Protein AF-A0A8B7JI95-F1 (afdb_monomer_lite)

Structure (mmCIF, N/CA/C/O backbone):
data_AF-A0A8B7JI95-F1
#
_entry.id   AF-A0A8B7JI95-F1
#
loop_
_atom_site.group_PDB
_atom_site.id
_atom_site.type_symbol
_atom_site.label_atom_id
_atom_site.label_alt_id
_atom_site.label_comp_id
_atom_site.label_asym_id
_atom_site.label_entity_id
_atom_site.label_seq_id
_atom_site.pdbx_PDB_ins_code
_atom_site.Cartn_x
_atom_site.Cartn_y
_atom_site.Cartn_z
_atom_site.occupancy
_atom_site.B_iso_or_equiv
_atom_site.auth_seq_id
_atom_site.auth_comp_id
_atom_site.auth_asym_id
_atom_site.auth_atom_id
_atom_site.pdbx_PDB_model_num
ATOM 1 N N . PRO A 1 1 ? -21.125 -19.175 -20.629 1.00 27.48 1 PRO A N 1
ATOM 2 C CA . PRO A 1 1 ? -20.797 -18.034 -19.739 1.00 27.48 1 PRO A CA 1
ATOM 3 C C . PRO A 1 1 ? -19.543 -18.332 -18.898 1.00 27.48 1 PRO A C 1
ATOM 5 O O . PRO A 1 1 ? -19.523 -19.364 -18.231 1.00 27.48 1 PRO A O 1
ATOM 8 N N . PRO A 1 2 ? -18.485 -17.503 -18.941 1.00 28.83 2 PRO A N 1
ATOM 9 C CA . PRO A 1 2 ? -17.345 -17.714 -18.057 1.00 28.83 2 PRO A CA 1
ATOM 10 C C . PRO A 1 2 ? -17.808 -17.487 -16.612 1.00 28.83 2 PRO A C 1
ATOM 12 O O . PRO A 1 2 ? -18.409 -16.456 -16.310 1.00 28.83 2 PRO A O 1
ATOM 15 N N . GLN A 1 3 ? -17.592 -18.484 -15.750 1.00 25.16 3 GLN A N 1
ATOM 16 C CA . GLN A 1 3 ? -17.879 -18.398 -14.319 1.00 25.16 3 GLN A CA 1
ATOM 17 C C . GLN A 1 3 ? -17.150 -17.180 -13.737 1.00 25.16 3 GLN A C 1
ATOM 19 O O . GLN A 1 3 ? -15.956 -16.987 -13.985 1.00 25.16 3 GLN A O 1
ATOM 24 N N . ALA A 1 4 ? -17.885 -16.338 -13.007 1.00 29.48 4 ALA A N 1
ATOM 25 C CA . ALA A 1 4 ? -17.279 -15.289 -12.199 1.00 29.48 4 ALA A CA 1
ATOM 26 C C . ALA A 1 4 ? -16.277 -15.942 -11.225 1.00 29.48 4 ALA A C 1
ATOM 28 O O . ALA A 1 4 ? -16.570 -17.034 -10.730 1.00 29.48 4 ALA A O 1
ATOM 29 N N . PRO A 1 5 ? -15.104 -15.331 -10.976 1.00 31.22 5 PRO A N 1
ATOM 30 C CA . PRO A 1 5 ? -14.177 -15.844 -9.971 1.00 31.22 5 PRO A CA 1
ATOM 31 C C . PRO A 1 5 ? -14.902 -15.976 -8.627 1.00 31.22 5 PRO A C 1
ATOM 33 O O . PRO A 1 5 ? -15.806 -15.186 -8.333 1.00 31.22 5 PRO A O 1
ATOM 36 N N . ALA A 1 6 ? -14.540 -16.991 -7.839 1.00 31.16 6 ALA A N 1
ATOM 37 C CA . ALA A 1 6 ? -15.137 -17.201 -6.528 1.00 31.16 6 ALA A CA 1
ATOM 38 C C . ALA A 1 6 ? -14.983 -15.926 -5.682 1.00 31.16 6 ALA A C 1
ATOM 40 O O . ALA A 1 6 ? -14.002 -15.193 -5.825 1.00 31.16 6 ALA A O 1
ATOM 41 N N . LEU A 1 7 ? -15.944 -15.650 -4.795 1.00 32.03 7 LEU A N 1
ATOM 42 C CA . LEU A 1 7 ? -15.899 -14.474 -3.916 1.00 32.03 7 LEU A CA 1
ATOM 43 C C . LEU A 1 7 ? -14.551 -14.387 -3.170 1.00 32.03 7 LEU A C 1
ATOM 45 O O . LEU A 1 7 ? -13.995 -13.302 -3.033 1.00 32.03 7 LEU A O 1
ATOM 49 N N . GLU A 1 8 ? -13.980 -15.534 -2.798 1.00 31.62 8 GLU A N 1
ATOM 50 C CA . GLU A 1 8 ? -12.654 -15.684 -2.182 1.00 31.62 8 GLU A CA 1
ATOM 51 C C . GLU A 1 8 ? -11.496 -15.223 -3.089 1.00 31.62 8 GLU A C 1
ATOM 53 O O . GLU A 1 8 ? -10.577 -14.559 -2.613 1.00 31.62 8 GLU A O 1
ATOM 58 N N . ASP A 1 9 ? -11.559 -15.462 -4.402 1.00 31.97 9 ASP A N 1
ATOM 59 C CA . ASP A 1 9 ? -10.551 -14.996 -5.368 1.00 31.97 9 ASP A CA 1
ATOM 60 C C . ASP A 1 9 ? -10.648 -13.480 -5.599 1.00 31.97 9 ASP A C 1
ATOM 62 O O . ASP A 1 9 ? -9.635 -12.786 -5.746 1.00 31.97 9 ASP A O 1
ATOM 66 N N . SER A 1 10 ? -11.873 -12.941 -5.599 1.00 33.06 10 SER A N 1
ATOM 67 C CA . SER A 1 10 ? -12.111 -11.495 -5.706 1.00 33.06 10 SER A CA 1
ATOM 68 C C . SER A 1 10 ? -11.745 -10.737 -4.428 1.00 33.06 10 SER A C 1
ATOM 70 O O . SER A 1 10 ? -11.238 -9.619 -4.505 1.00 33.06 10 SER A O 1
ATOM 72 N N . LEU A 1 11 ? -11.933 -11.362 -3.260 1.00 35.16 11 LEU A N 1
ATOM 73 C CA . LEU A 1 11 ? -11.458 -10.851 -1.981 1.00 35.16 11 LEU A CA 1
ATOM 74 C C . LEU A 1 11 ? -9.928 -10.851 -1.981 1.00 35.16 11 LEU A C 1
ATOM 76 O O . LEU A 1 11 ? -9.352 -9.783 -1.859 1.00 35.16 11 LEU A O 1
ATOM 80 N N . ASN A 1 12 ? -9.261 -11.975 -2.258 1.00 39.97 12 ASN A N 1
ATOM 81 C CA . ASN A 1 12 ? -7.795 -12.076 -2.236 1.00 39.97 12 ASN A CA 1
ATOM 82 C C . ASN A 1 12 ? -7.067 -11.089 -3.162 1.00 39.97 12 ASN A C 1
ATOM 84 O O . ASN A 1 12 ? -5.984 -10.640 -2.810 1.00 39.97 12 ASN A O 1
ATOM 88 N N . THR A 1 13 ? -7.641 -10.731 -4.315 1.00 39.25 13 THR A N 1
ATOM 89 C CA . THR A 1 13 ? -7.023 -9.799 -5.280 1.00 39.25 13 THR A CA 1
ATOM 90 C C . THR A 1 13 ? -7.308 -8.324 -4.989 1.00 39.25 13 THR A C 1
ATOM 92 O O . THR A 1 13 ? -6.459 -7.480 -5.256 1.00 39.25 13 THR A O 1
ATOM 95 N N . LEU A 1 14 ? -8.458 -7.982 -4.399 1.00 40.09 14 LEU A N 1
ATOM 96 C CA . LEU A 1 14 ? -8.776 -6.601 -4.003 1.00 40.09 14 LEU A CA 1
ATOM 97 C C . LEU A 1 14 ? -8.229 -6.252 -2.613 1.00 40.09 14 LEU A C 1
ATOM 99 O O . LEU A 1 14 ? -7.795 -5.124 -2.391 1.00 40.09 14 LEU A O 1
ATOM 103 N N . PHE A 1 15 ? -8.206 -7.220 -1.690 1.00 47.69 15 PHE A N 1
ATOM 104 C CA . PHE A 1 15 ? -7.611 -7.064 -0.359 1.00 47.69 15 PHE A CA 1
ATOM 105 C C . PHE A 1 15 ? -6.096 -6.979 -0.425 1.00 47.69 15 PHE A C 1
ATOM 107 O O . PHE A 1 15 ? -5.479 -6.463 0.488 1.00 47.69 15 PHE A O 1
ATOM 114 N N . ALA A 1 16 ? -5.489 -7.493 -1.484 1.00 49.03 16 ALA A N 1
ATOM 115 C CA . ALA A 1 16 ? -4.055 -7.617 -1.604 1.00 49.03 16 ALA A CA 1
ATOM 116 C C . ALA A 1 16 ? -3.330 -6.245 -1.664 1.00 49.03 16 ALA A C 1
ATOM 118 O O . ALA A 1 16 ? -2.510 -5.941 -0.792 1.00 49.03 16 ALA A O 1
ATOM 119 N N . PRO A 1 17 ? -3.697 -5.354 -2.602 1.00 46.53 17 PRO A N 1
ATOM 120 C CA . PRO A 1 17 ? -3.213 -3.978 -2.630 1.00 46.53 17 PRO A CA 1
ATOM 121 C C . PRO A 1 17 ? -3.668 -3.194 -1.408 1.00 46.53 17 PRO A C 1
ATOM 123 O O . PRO A 1 17 ? -2.984 -2.268 -0.999 1.00 46.53 17 PRO A O 1
ATOM 126 N N . LEU A 1 18 ? -4.809 -3.545 -0.809 1.00 50.22 18 LEU A N 1
ATOM 127 C CA . LEU A 1 18 ? -5.289 -2.907 0.411 1.00 50.22 18 LEU A CA 1
ATOM 128 C C . LEU A 1 18 ? -4.506 -3.349 1.640 1.00 50.22 18 LEU A C 1
ATOM 130 O O . LEU A 1 18 ? -4.260 -2.502 2.468 1.00 50.22 18 LEU A O 1
ATOM 134 N N . ILE A 1 19 ? -4.064 -4.601 1.767 1.00 53.53 19 ILE A N 1
ATOM 135 C CA . ILE A 1 19 ? -3.166 -5.051 2.837 1.00 53.53 19 ILE A CA 1
ATOM 136 C C . ILE A 1 19 ? -1.841 -4.351 2.666 1.00 53.53 19 ILE A C 1
ATOM 138 O O . ILE A 1 19 ? -1.383 -3.796 3.641 1.00 53.53 19 ILE A O 1
ATOM 142 N N . ILE A 1 20 ? -1.281 -4.300 1.456 1.00 52.59 20 ILE A N 1
ATOM 143 C CA . ILE A 1 20 ? -0.026 -3.584 1.198 1.00 52.59 20 ILE A CA 1
ATOM 144 C C . ILE A 1 20 ? -0.183 -2.083 1.462 1.00 52.59 20 ILE A C 1
ATOM 146 O O . ILE A 1 20 ? 0.649 -1.494 2.141 1.00 52.59 20 ILE A O 1
ATOM 150 N N . SER A 1 21 ? -1.263 -1.460 0.977 1.00 45.06 21 SER A N 1
ATOM 151 C CA . SER A 1 21 ? -1.583 -0.055 1.264 1.00 45.06 21 SER A CA 1
ATOM 152 C C . SER A 1 21 ? -1.772 0.141 2.755 1.00 45.06 21 SER A C 1
ATOM 154 O O . SER A 1 21 ? -1.213 1.064 3.312 1.00 45.06 21 SER A O 1
ATOM 156 N N . CYS A 1 22 ? -2.523 -0.724 3.430 1.00 47.28 22 CYS A N 1
ATOM 157 C CA . CYS A 1 22 ? -2.750 -0.663 4.861 1.00 47.28 22 CYS A CA 1
ATOM 158 C C . CYS A 1 22 ? -1.445 -0.878 5.613 1.00 47.28 22 CYS A C 1
ATOM 160 O O . CYS A 1 22 ? -1.167 -0.079 6.475 1.00 47.28 22 CYS A O 1
ATOM 162 N N . THR A 1 23 ? -0.591 -1.845 5.300 1.00 46.06 23 THR A N 1
ATOM 163 C CA . THR A 1 23 ? 0.694 -2.038 5.985 1.00 46.06 23 THR A CA 1
ATOM 164 C C . THR A 1 23 ? 1.648 -0.876 5.717 1.00 46.06 23 THR A C 1
ATOM 166 O O . THR A 1 23 ? 2.234 -0.364 6.661 1.00 46.06 23 THR A O 1
ATOM 169 N N . ALA A 1 24 ? 1.738 -0.383 4.478 1.00 41.56 24 ALA A N 1
ATOM 170 C CA . ALA A 1 24 ? 2.592 0.753 4.117 1.00 41.56 24 ALA A CA 1
ATOM 171 C C . ALA A 1 24 ? 2.069 2.100 4.662 1.00 41.56 24 ALA A C 1
ATOM 173 O O . ALA A 1 24 ? 2.845 3.002 4.976 1.00 41.56 24 ALA A O 1
ATOM 174 N N . LEU A 1 25 ? 0.748 2.264 4.797 1.00 39.00 25 LEU A N 1
ATOM 175 C CA . LEU A 1 25 ? 0.110 3.516 5.216 1.00 39.00 25 LEU A CA 1
ATOM 176 C C . LEU A 1 25 ? -0.283 3.546 6.706 1.00 39.00 25 LEU A C 1
ATOM 178 O O . LEU A 1 25 ? -0.215 4.619 7.305 1.00 39.00 25 LEU A O 1
ATOM 182 N N . LEU A 1 26 ? -0.640 2.413 7.329 1.00 40.28 26 LEU A N 1
ATOM 183 C CA . LEU A 1 26 ? -0.930 2.289 8.774 1.00 40.28 26 LEU A CA 1
ATOM 184 C C . LEU A 1 26 ? 0.271 2.684 9.613 1.00 40.28 26 LEU A C 1
ATOM 186 O O . LEU A 1 26 ? 0.123 3.209 10.715 1.00 40.28 26 LEU A O 1
ATOM 190 N N . GLU A 1 27 ? 1.476 2.503 9.086 1.00 45.28 27 GLU A N 1
ATOM 191 C CA . GLU A 1 27 ? 2.652 2.875 9.836 1.00 45.28 27 GLU A CA 1
ATOM 192 C C . GLU A 1 27 ? 2.850 4.391 9.955 1.00 45.28 27 GLU A C 1
ATOM 194 O O . GLU A 1 27 ? 3.568 4.805 10.876 1.00 45.28 27 GLU A O 1
ATOM 199 N N . LYS A 1 28 ? 2.138 5.253 9.189 1.00 36.34 28 LYS A N 1
ATOM 200 C CA . LYS A 1 28 ? 2.104 6.717 9.440 1.00 36.34 28 LYS A CA 1
ATOM 201 C C . LYS A 1 28 ? 1.761 7.080 10.900 1.00 36.34 28 LYS A C 1
ATOM 203 O O . LYS A 1 28 ? 2.054 8.197 11.310 1.00 36.34 28 LYS A O 1
ATOM 208 N N . LEU A 1 29 ? 1.303 6.113 11.697 1.00 33.81 29 LEU A N 1
ATOM 209 C CA . LEU A 1 29 ? 0.751 6.265 13.035 1.00 33.81 29 LEU A CA 1
ATOM 210 C C . LEU A 1 29 ? 1.436 5.436 14.128 1.00 33.81 29 LEU A C 1
ATOM 212 O O . LEU A 1 29 ? 0.874 5.289 15.195 1.00 33.81 29 LEU A O 1
ATOM 216 N N . SER A 1 30 ? 2.631 4.896 13.892 1.00 31.67 30 SER A N 1
ATOM 217 C CA . SER A 1 30 ? 3.460 4.229 14.919 1.00 31.67 30 SER A CA 1
ATOM 218 C C . SER A 1 30 ? 2.911 3.027 15.696 1.00 31.67 30 SER A C 1
ATOM 220 O O . SER A 1 30 ? 3.751 2.431 16.355 1.00 31.67 30 SER A O 1
ATOM 222 N N . ASP A 1 31 ? 1.656 2.581 15.590 1.00 31.83 31 ASP A N 1
ATOM 223 C CA . ASP A 1 31 ? 1.244 1.352 16.291 1.00 31.83 31 ASP A CA 1
ATOM 224 C C . ASP A 1 31 ? 0.341 0.380 15.514 1.00 31.83 31 ASP A C 1
ATOM 226 O O . ASP A 1 31 ? -0.127 0.592 14.394 1.00 31.83 31 ASP A O 1
ATOM 230 N N . THR A 1 32 ? 0.227 -0.772 16.164 1.00 34.25 32 THR A N 1
ATOM 231 C CA . THR A 1 32 ? -0.179 -2.105 15.752 1.00 34.25 32 THR A CA 1
ATOM 232 C C . THR A 1 32 ? -1.692 -2.273 15.597 1.00 34.25 32 THR A C 1
ATOM 234 O O . THR A 1 32 ? -2.447 -2.092 16.541 1.00 34.25 32 THR A O 1
ATOM 237 N N . TYR A 1 33 ? -2.094 -2.778 14.426 1.00 38.38 33 TYR A N 1
ATOM 238 C CA . TYR A 1 33 ? -3.389 -3.403 14.107 1.00 38.38 33 TYR A CA 1
ATOM 239 C C . TYR A 1 33 ? -4.631 -2.500 14.106 1.00 38.38 33 TYR A C 1
ATOM 241 O O . TYR A 1 33 ? -5.243 -2.252 15.139 1.00 38.38 33 TYR A O 1
ATOM 249 N N . THR A 1 34 ? -5.112 -2.168 12.905 1.00 36.59 34 THR A N 1
ATOM 250 C CA . THR A 1 34 ? -6.516 -1.786 12.688 1.00 36.59 34 THR A CA 1
ATOM 251 C C . THR A 1 34 ? -7.362 -3.015 12.375 1.00 36.59 34 THR A C 1
ATOM 253 O O . THR A 1 34 ? -6.907 -3.978 11.755 1.00 36.59 34 THR A O 1
ATOM 256 N N . CYS A 1 35 ? -8.601 -2.997 12.860 1.00 38.06 35 CYS A N 1
ATOM 257 C CA . CYS A 1 35 ? -9.549 -4.088 12.697 1.00 38.06 35 CYS A CA 1
ATOM 258 C C . CYS A 1 35 ? -10.446 -3.842 11.479 1.00 38.06 35 CYS A C 1
ATOM 260 O O . CYS A 1 35 ? -11.071 -2.783 11.415 1.00 38.06 35 CYS A O 1
ATOM 262 N N . PHE A 1 36 ? -10.569 -4.822 10.575 1.00 44.66 36 PHE A N 1
ATOM 263 C CA . PHE A 1 36 ? -11.496 -4.749 9.440 1.00 44.66 36 PHE A CA 1
ATOM 264 C C . PHE A 1 36 ? -12.512 -5.889 9.464 1.00 44.66 36 PHE A C 1
ATOM 266 O O . PHE A 1 36 ? -12.171 -7.058 9.674 1.00 44.66 36 PHE A O 1
ATOM 273 N N . THR A 1 37 ? -13.762 -5.549 9.176 1.00 37.91 37 THR A N 1
ATOM 274 C CA . THR A 1 37 ? -14.834 -6.493 8.857 1.00 37.91 37 THR A CA 1
ATOM 275 C C . THR A 1 37 ? -15.210 -6.324 7.385 1.00 37.91 37 THR A C 1
ATOM 277 O O . THR A 1 37 ? -15.506 -5.218 6.931 1.00 37.91 37 THR A O 1
ATOM 280 N N . ALA A 1 38 ? -15.165 -7.416 6.617 1.00 37.62 38 ALA A N 1
ATOM 281 C CA . ALA A 1 38 ? -15.698 -7.452 5.256 1.00 37.62 38 ALA A CA 1
ATOM 282 C C . ALA A 1 38 ? -17.128 -8.019 5.274 1.00 37.62 38 ALA A C 1
ATOM 284 O O . ALA A 1 38 ? -17.374 -9.097 5.825 1.00 37.62 38 ALA A O 1
ATOM 285 N N . GLU A 1 39 ? -18.086 -7.305 4.679 1.00 38.59 39 GLU A N 1
ATOM 286 C CA . GLU A 1 39 ? -19.442 -7.825 4.456 1.00 38.59 39 GLU A CA 1
ATOM 287 C C . GLU A 1 39 ? -19.434 -8.899 3.345 1.00 38.59 39 GLU A C 1
ATOM 289 O O . GLU A 1 39 ? -18.758 -8.700 2.335 1.00 38.59 39 GLU A O 1
ATOM 294 N N . PRO A 1 40 ? -20.151 -10.039 3.487 1.00 38.06 40 PRO A N 1
ATOM 295 C CA . PRO A 1 40 ? -21.182 -10.343 4.476 1.00 38.06 40 PRO A CA 1
ATOM 296 C C . PRO A 1 40 ? -20.626 -11.179 5.646 1.00 38.06 40 PRO A C 1
ATOM 298 O O . PRO A 1 40 ? -20.760 -12.400 5.680 1.00 38.06 40 PRO A O 1
ATOM 301 N N . GLY A 1 41 ? -19.977 -10.529 6.616 1.00 41.69 41 GLY A N 1
ATOM 302 C CA . GLY A 1 41 ? -19.808 -11.032 7.984 1.00 41.69 41 GLY A CA 1
ATOM 303 C C . GLY A 1 41 ? -18.983 -12.309 8.183 1.00 41.69 41 GLY A C 1
ATOM 304 O O . GLY A 1 41 ? -19.022 -12.863 9.278 1.00 41.69 41 GLY A O 1
ATOM 305 N N . ARG A 1 42 ? -18.252 -12.809 7.176 1.00 35.31 42 ARG A N 1
ATOM 306 C CA . ARG A 1 42 ? -17.520 -14.090 7.291 1.00 35.31 42 ARG A CA 1
ATOM 307 C C . ARG A 1 42 ? -16.024 -13.976 7.551 1.00 35.31 42 ARG A C 1
ATOM 309 O O . ARG A 1 42 ? -15.455 -14.924 8.084 1.00 35.31 42 ARG A O 1
ATOM 316 N N . HIS A 1 43 ? -15.393 -12.844 7.245 1.00 37.97 43 HIS A N 1
ATOM 317 C CA . HIS A 1 43 ? -13.944 -12.707 7.397 1.00 37.97 43 HIS A CA 1
ATOM 318 C C . HIS A 1 43 ? -13.594 -11.444 8.179 1.00 37.97 43 HIS A C 1
ATOM 320 O O . HIS A 1 43 ? -13.678 -10.314 7.697 1.00 37.97 43 HIS A O 1
ATOM 326 N N . LEU A 1 44 ? -13.247 -11.686 9.441 1.00 37.00 44 LEU A N 1
ATOM 327 C CA . LEU A 1 44 ? -12.676 -10.723 10.358 1.00 37.00 44 LEU A CA 1
ATOM 328 C C . LEU A 1 44 ? -11.162 -10.671 10.098 1.00 37.00 44 LEU A C 1
ATOM 330 O O . LEU A 1 44 ? -10.437 -11.568 10.527 1.00 37.00 44 LEU A O 1
ATOM 334 N N . HIS A 1 45 ? -10.671 -9.636 9.419 1.00 45.00 45 HIS A N 1
ATOM 335 C CA . HIS A 1 45 ? -9.233 -9.379 9.327 1.00 45.00 45 HIS A CA 1
ATOM 336 C C . HIS A 1 45 ? -8.844 -8.459 10.480 1.00 45.00 45 HIS A C 1
ATOM 338 O O . HIS A 1 45 ? -8.627 -7.259 10.327 1.00 45.00 45 HIS A O 1
ATOM 344 N N . VAL A 1 46 ? -8.806 -9.048 11.673 1.00 35.19 46 VAL A N 1
ATOM 345 C CA . VAL A 1 46 ? -8.034 -8.512 12.788 1.00 35.19 46 VAL A CA 1
ATOM 346 C C . VAL A 1 46 ? -6.894 -9.483 12.991 1.00 35.19 46 VAL A C 1
ATOM 348 O O . VAL A 1 46 ? -7.124 -10.635 13.361 1.00 35.19 46 VAL A O 1
ATOM 351 N N . LEU A 1 47 ? -5.661 -9.028 12.785 1.00 33.34 47 LEU A N 1
ATOM 352 C CA . LEU A 1 47 ? -4.499 -9.711 13.340 1.00 33.34 47 LEU A CA 1
ATOM 353 C C . LEU A 1 47 ? -4.536 -9.448 14.853 1.00 33.34 47 LEU A C 1
ATOM 355 O O . LEU A 1 47 ? -3.892 -8.565 15.405 1.00 33.34 47 LEU A O 1
ATOM 359 N N . HIS A 1 48 ? -5.450 -10.153 15.511 1.00 32.66 48 HIS A N 1
ATOM 360 C CA . HIS A 1 48 ? -5.712 -10.040 16.928 1.00 32.66 48 HIS A CA 1
ATOM 361 C C . HIS A 1 48 ? -4.589 -10.792 17.636 1.00 32.66 48 HIS A C 1
ATOM 363 O O . HIS A 1 48 ? -4.682 -11.999 17.854 1.00 32.66 48 HIS A O 1
ATOM 369 N N . MET A 1 49 ? -3.534 -10.077 18.034 1.00 30.14 49 MET A N 1
ATOM 370 C CA . MET A 1 49 ? -2.620 -10.539 19.085 1.00 30.14 49 MET A CA 1
ATOM 371 C C . MET A 1 49 ? -3.294 -10.446 20.461 1.00 30.14 49 MET A C 1
ATOM 373 O O . MET A 1 49 ? -2.791 -9.817 21.384 1.00 30.14 49 MET A O 1
ATOM 377 N N . VAL A 1 50 ? -4.450 -11.081 20.628 1.00 29.22 50 VAL A N 1
ATOM 378 C CA . VAL A 1 50 ? -4.976 -11.380 21.959 1.00 29.22 50 VAL A CA 1
ATOM 379 C C . VAL A 1 50 ? -5.369 -12.852 21.960 1.00 29.22 50 VAL A C 1
ATOM 381 O O . VAL A 1 50 ? -6.397 -13.261 21.422 1.00 29.22 50 VAL A O 1
ATOM 384 N N . GLY A 1 51 ? -4.468 -13.633 22.557 1.00 31.81 51 GLY A N 1
ATOM 385 C CA . GLY A 1 51 ? -4.659 -15.014 22.977 1.00 31.81 51 GLY A CA 1
ATOM 386 C C . GLY A 1 51 ? -4.829 -16.033 21.853 1.00 31.81 51 GLY A C 1
ATOM 387 O O . GLY A 1 51 ? -5.942 -16.486 21.606 1.00 31.81 51 GLY A O 1
ATOM 388 N N . LEU A 1 52 ? -3.719 -16.548 21.310 1.00 32.72 52 LEU A N 1
ATOM 389 C CA . LEU A 1 52 ? -3.652 -17.815 20.547 1.00 32.72 52 LEU A CA 1
ATOM 390 C C . LEU A 1 52 ? -4.014 -19.064 21.391 1.00 32.72 52 LEU A C 1
ATOM 392 O O . LEU A 1 52 ? -3.571 -20.177 21.115 1.00 32.72 52 LEU A O 1
ATOM 396 N N . ARG A 1 53 ? -4.801 -18.906 22.457 1.00 41.44 53 ARG A N 1
ATOM 397 C CA . ARG A 1 53 ? -5.259 -19.999 23.317 1.00 41.44 53 ARG A CA 1
ATOM 398 C C . ARG A 1 53 ? -6.742 -19.832 23.657 1.00 41.44 53 ARG A C 1
ATOM 400 O O . ARG A 1 53 ? -7.066 -19.541 24.808 1.00 41.44 53 ARG A O 1
ATOM 407 N N . PRO A 1 54 ? -7.664 -20.029 22.696 1.00 46.62 54 PRO A N 1
ATOM 408 C CA . PRO A 1 54 ? -9.040 -20.355 23.049 1.00 46.62 54 PRO A CA 1
ATOM 409 C C . PRO A 1 54 ? -9.018 -21.612 23.927 1.00 46.62 54 PRO A C 1
ATOM 411 O O . PRO A 1 54 ? -8.293 -22.564 23.618 1.00 46.62 54 PRO A O 1
ATOM 414 N N . ALA A 1 55 ? -9.753 -21.612 25.040 1.00 49.69 55 ALA A N 1
ATOM 415 C CA . ALA A 1 55 ? -9.892 -22.802 25.885 1.00 49.69 55 ALA A CA 1
ATOM 416 C C . ALA A 1 55 ? -10.633 -23.932 25.145 1.00 49.69 55 ALA A C 1
ATOM 418 O O . ALA A 1 55 ? -10.369 -25.104 25.390 1.00 49.69 55 ALA A O 1
ATOM 419 N N . ASP A 1 56 ? -11.502 -23.556 24.205 1.00 60.47 56 ASP A N 1
ATOM 420 C CA . ASP A 1 56 ? -12.280 -24.452 23.362 1.00 60.47 56 ASP A CA 1
ATOM 421 C C . ASP A 1 56 ? -11.459 -24.998 22.176 1.00 60.47 56 ASP A C 1
ATOM 423 O O . ASP A 1 56 ? -10.831 -24.250 21.419 1.00 60.47 56 ASP A O 1
ATOM 427 N N . SER A 1 57 ? -11.480 -26.323 22.040 1.00 61.88 57 SER A N 1
ATOM 428 C CA . SER A 1 57 ? -10.812 -27.109 21.000 1.00 61.88 57 SER A CA 1
ATOM 429 C C . SER A 1 57 ? -11.316 -26.753 19.598 1.00 61.88 57 SER A C 1
ATOM 431 O O . SER A 1 57 ? -10.519 -26.532 18.686 1.00 61.88 57 SER A O 1
ATOM 433 N N . GLU A 1 58 ? -12.632 -26.608 19.429 1.00 67.56 58 GLU A N 1
ATOM 434 C CA . GLU A 1 58 ? -13.231 -26.385 18.111 1.00 67.56 58 GLU A CA 1
ATOM 435 C C . GLU A 1 58 ? -12.948 -24.966 17.604 1.00 67.56 58 GLU A C 1
ATOM 437 O O . GLU A 1 58 ? -12.573 -24.751 16.448 1.00 67.56 58 GLU A O 1
ATOM 442 N N . GLN A 1 59 ? -13.046 -23.976 18.494 1.00 54.16 59 GLN A N 1
ATOM 443 C CA . GLN A 1 59 ? -12.666 -22.603 18.183 1.00 54.16 59 GLN A CA 1
ATOM 444 C C . GLN A 1 59 ? -11.171 -22.481 17.856 1.00 54.16 59 GLN A C 1
ATOM 446 O O . GLN A 1 59 ? -10.794 -21.703 16.979 1.00 54.16 59 GLN A O 1
ATOM 451 N N . ARG A 1 60 ? -10.315 -23.259 18.529 1.00 57.25 60 ARG A N 1
ATOM 452 C CA . ARG A 1 60 ? -8.874 -23.296 18.261 1.00 57.25 60 ARG A CA 1
ATOM 453 C C . ARG A 1 60 ? -8.572 -23.846 16.867 1.00 57.25 60 ARG A C 1
ATOM 455 O O . ARG A 1 60 ? -7.804 -23.214 16.147 1.00 57.25 60 ARG A O 1
ATOM 462 N N . GLU A 1 61 ? -9.207 -24.944 16.463 1.00 62.62 61 GLU A N 1
ATOM 463 C CA . GLU A 1 61 ? -9.075 -25.496 15.105 1.00 62.62 61 GLU A CA 1
ATOM 464 C C . GLU A 1 61 ? -9.503 -24.489 14.030 1.00 62.62 61 GLU A C 1
ATOM 466 O O . GLU A 1 61 ? -8.777 -24.260 13.062 1.00 62.62 61 GLU A O 1
ATOM 471 N N . ARG A 1 62 ? -10.628 -23.791 14.231 1.00 59.09 62 ARG A N 1
ATOM 472 C CA . ARG A 1 62 ? -11.090 -22.751 13.294 1.00 59.09 62 ARG A CA 1
ATOM 473 C C . ARG A 1 62 ? -10.091 -21.596 13.161 1.00 59.09 62 ARG A C 1
ATOM 475 O O . ARG A 1 62 ? -9.831 -21.135 12.050 1.00 59.09 62 ARG A O 1
ATOM 482 N N . VAL A 1 63 ? -9.518 -21.134 14.275 1.00 54.41 63 VAL A N 1
ATOM 483 C CA . VAL A 1 63 ? -8.520 -20.048 14.280 1.00 54.41 63 VAL A CA 1
ATOM 484 C C . VAL A 1 63 ? -7.221 -20.481 13.594 1.00 54.41 63 VAL A C 1
ATOM 486 O O . VAL A 1 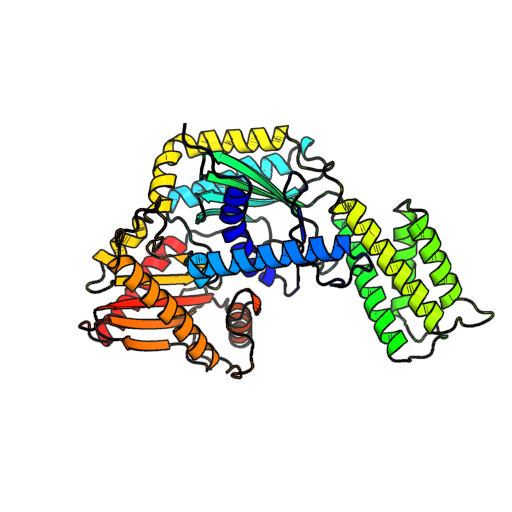63 ? -6.678 -19.718 12.795 1.00 54.41 63 VAL A O 1
ATOM 489 N N . TRP A 1 64 ? -6.737 -21.701 13.844 1.00 57.03 64 TRP A N 1
ATOM 490 C CA . TRP A 1 64 ? -5.544 -22.226 13.171 1.00 57.03 64 TRP A CA 1
ATOM 491 C C . TRP A 1 64 ? -5.764 -22.472 11.681 1.00 57.03 64 TRP A C 1
ATOM 493 O O . TRP A 1 64 ? -4.870 -22.179 10.888 1.00 57.03 64 TRP A O 1
ATOM 503 N N . GLY A 1 65 ? -6.942 -22.962 11.290 1.00 59.88 65 GLY A N 1
ATOM 504 C CA . GLY A 1 65 ? -7.320 -23.114 9.886 1.00 59.88 65 GLY A CA 1
ATOM 505 C C . GLY A 1 65 ? -7.299 -21.778 9.143 1.00 59.88 65 GLY A C 1
ATOM 506 O O . GLY A 1 65 ? -6.702 -21.678 8.072 1.00 59.88 65 GLY A O 1
ATOM 507 N N . LEU A 1 66 ? -7.862 -20.726 9.749 1.00 57.09 66 LEU A N 1
ATOM 508 C CA . LEU A 1 66 ? -7.819 -19.374 9.189 1.00 57.09 66 LEU A CA 1
ATOM 509 C C . LEU A 1 66 ? -6.382 -18.847 9.076 1.00 57.09 66 LEU A C 1
ATOM 511 O O . LEU A 1 66 ? -5.997 -18.357 8.018 1.00 57.09 66 LEU A O 1
ATOM 515 N N . LEU A 1 67 ? -5.578 -18.959 10.141 1.00 57.19 67 LEU A N 1
ATOM 516 C CA . LEU A 1 67 ? -4.188 -18.495 10.126 1.00 57.19 67 LEU A CA 1
ATOM 517 C C . LEU A 1 67 ? -3.367 -19.208 9.046 1.00 57.19 67 LEU A C 1
ATOM 519 O O . LEU A 1 67 ? -2.620 -18.558 8.318 1.00 57.19 67 LEU A O 1
ATOM 523 N N . ARG A 1 68 ? -3.529 -20.528 8.920 1.00 61.16 68 ARG A N 1
ATOM 524 C CA . ARG A 1 68 ? -2.881 -21.322 7.873 1.00 61.16 68 ARG A CA 1
ATOM 525 C C . ARG A 1 68 ? -3.262 -20.811 6.485 1.00 61.16 68 ARG A C 1
ATOM 527 O O . ARG A 1 68 ? -2.370 -20.489 5.709 1.00 61.16 68 ARG A O 1
ATOM 534 N N . GLY A 1 69 ? -4.558 -20.665 6.204 1.00 63.31 69 GLY A N 1
ATOM 535 C CA . GLY A 1 69 ? -5.028 -20.176 4.905 1.00 63.31 69 GLY A CA 1
ATOM 536 C C . GLY A 1 69 ? -4.516 -18.769 4.572 1.00 63.31 69 GLY A C 1
ATOM 537 O O . GLY A 1 69 ? -4.168 -18.489 3.424 1.00 63.31 69 GLY A O 1
ATOM 538 N N . LEU A 1 70 ? -4.394 -17.892 5.576 1.00 63.44 70 LEU A N 1
ATOM 539 C CA . LEU A 1 70 ? -3.800 -16.562 5.408 1.00 63.44 70 LEU A CA 1
ATOM 540 C C . LEU A 1 70 ? -2.307 -16.633 5.066 1.00 63.44 70 LEU A C 1
ATOM 542 O O . LEU A 1 70 ? -1.864 -15.935 4.156 1.00 63.44 70 LEU A O 1
ATOM 546 N N . LEU A 1 71 ? -1.538 -17.473 5.762 1.00 63.53 71 LEU A N 1
ATOM 547 C CA . LEU A 1 71 ? -0.105 -17.644 5.505 1.00 63.53 71 LEU A CA 1
ATOM 548 C C . LEU A 1 71 ? 0.160 -18.267 4.130 1.00 63.53 71 LEU A C 1
ATOM 550 O O . LEU A 1 71 ? 1.043 -17.804 3.412 1.00 63.53 71 LEU A O 1
ATOM 554 N N . GLU A 1 72 ? -0.629 -19.266 3.737 1.00 69.44 72 GLU A N 1
ATOM 555 C CA . GLU A 1 72 ? -0.556 -19.884 2.408 1.00 69.44 72 GLU A CA 1
ATOM 556 C C . GLU A 1 72 ? -0.880 -18.866 1.308 1.00 69.44 72 GLU A C 1
ATOM 558 O O . GLU A 1 72 ? -0.145 -18.746 0.326 1.00 69.44 72 GLU A O 1
ATOM 563 N N . THR A 1 73 ? -1.932 -18.065 1.504 1.00 67.62 73 THR A N 1
ATOM 564 C CA . THR A 1 73 ? -2.309 -16.998 0.567 1.00 67.62 73 THR A CA 1
ATOM 565 C C . THR A 1 73 ? -1.219 -15.936 0.466 1.00 67.62 73 THR A C 1
ATOM 567 O O . THR A 1 73 ? -0.853 -15.547 -0.641 1.00 67.62 73 THR A O 1
ATOM 570 N N . TYR A 1 74 ? -0.662 -15.497 1.597 1.00 71.19 74 TYR A N 1
ATOM 571 C CA . TYR A 1 74 ? 0.457 -14.558 1.625 1.00 71.19 74 TYR A CA 1
ATOM 572 C C . TYR A 1 74 ? 1.671 -15.108 0.871 1.00 71.19 74 TYR A C 1
ATOM 574 O O . TYR A 1 74 ? 2.243 -14.402 0.042 1.00 71.19 74 TYR A O 1
ATOM 582 N N . SER A 1 75 ? 2.048 -16.366 1.131 1.00 70.56 75 SER A N 1
ATOM 583 C CA . SER A 1 75 ? 3.198 -17.003 0.483 1.00 70.56 75 SER A CA 1
ATOM 584 C C . SER A 1 75 ? 3.015 -17.057 -1.030 1.00 70.56 75 SER A C 1
ATOM 586 O O . SER A 1 75 ? 3.898 -16.625 -1.767 1.00 70.56 75 SER A O 1
ATOM 588 N N . ARG A 1 76 ? 1.835 -17.490 -1.491 1.00 77.25 76 ARG A N 1
ATOM 589 C CA . ARG A 1 76 ? 1.492 -17.521 -2.917 1.00 77.25 76 ARG A CA 1
ATOM 590 C C . ARG A 1 76 ? 1.570 -16.130 -3.544 1.00 77.25 76 ARG A C 1
ATOM 592 O O . ARG A 1 76 ? 2.231 -15.953 -4.559 1.00 77.25 76 ARG A O 1
ATOM 599 N N . LEU A 1 77 ? 0.942 -15.126 -2.927 1.00 75.88 77 LEU A N 1
ATOM 600 C CA . LEU A 1 77 ? 0.949 -13.758 -3.453 1.00 75.88 77 LEU A CA 1
ATOM 601 C C . LEU A 1 77 ? 2.366 -13.177 -3.520 1.00 75.88 77 LEU A C 1
ATOM 603 O O . LEU A 1 77 ? 2.717 -12.556 -4.515 1.00 75.88 77 LEU A O 1
ATOM 607 N N . ARG A 1 78 ? 3.211 -13.431 -2.515 1.00 76.50 78 ARG A N 1
ATOM 608 C CA . ARG A 1 78 ? 4.622 -13.010 -2.505 1.00 76.50 78 ARG A CA 1
ATOM 609 C C . ARG A 1 78 ? 5.445 -13.633 -3.639 1.00 76.50 78 ARG A C 1
ATOM 611 O O . ARG A 1 78 ? 6.374 -13.005 -4.145 1.00 76.50 78 ARG A O 1
ATOM 618 N N . GLU A 1 79 ? 5.124 -14.856 -4.042 1.00 77.25 79 GLU A N 1
ATOM 619 C CA . GLU A 1 79 ? 5.810 -15.560 -5.132 1.00 77.25 79 GLU A CA 1
ATOM 620 C C . GLU A 1 79 ? 5.234 -15.239 -6.520 1.00 77.25 79 GLU A C 1
ATOM 622 O O . GLU A 1 79 ? 5.910 -15.409 -7.539 1.00 77.25 79 GLU A O 1
ATOM 627 N N . GLU A 1 80 ? 3.993 -14.765 -6.592 1.00 75.12 80 GLU A N 1
ATOM 628 C CA . GLU A 1 80 ? 3.279 -14.550 -7.853 1.00 75.12 80 GLU A CA 1
ATOM 629 C C . GLU A 1 80 ? 3.148 -13.085 -8.264 1.00 75.12 80 GLU A C 1
ATOM 631 O O . GLU A 1 80 ? 3.203 -12.801 -9.463 1.00 75.12 80 GLU A O 1
ATOM 636 N N . ASP A 1 81 ? 3.023 -12.172 -7.303 1.00 78.31 81 ASP A N 1
ATOM 637 C CA . ASP A 1 81 ? 2.742 -10.761 -7.539 1.00 78.31 81 ASP A CA 1
ATOM 638 C C . ASP A 1 81 ? 3.940 -9.881 -7.153 1.00 78.31 81 ASP A C 1
ATOM 640 O O . ASP A 1 81 ? 4.440 -9.896 -6.025 1.00 78.31 81 ASP A O 1
ATOM 644 N N . GLN A 1 82 ? 4.390 -9.074 -8.112 1.00 83.38 82 GLN A N 1
ATOM 645 C CA . GLN A 1 82 ? 5.476 -8.119 -7.926 1.00 83.38 82 GLN A CA 1
ATOM 646 C C . GLN A 1 82 ? 5.165 -7.093 -6.829 1.00 83.38 82 GLN A C 1
ATOM 648 O O . GLN A 1 82 ? 6.054 -6.769 -6.045 1.00 83.38 82 GLN A O 1
ATOM 653 N N . SER A 1 83 ? 3.908 -6.650 -6.703 1.00 80.31 83 SER A N 1
ATOM 654 C CA . SER A 1 83 ? 3.494 -5.680 -5.684 1.00 80.31 83 SER A CA 1
ATOM 655 C C . SER A 1 83 ? 3.671 -6.242 -4.274 1.00 80.31 83 SER A C 1
ATOM 657 O O . SER A 1 83 ? 4.083 -5.539 -3.352 1.00 80.31 83 SER A O 1
ATOM 659 N N . PHE A 1 84 ? 3.431 -7.545 -4.112 1.00 78.81 84 PHE A N 1
ATOM 660 C CA . PHE A 1 84 ? 3.684 -8.271 -2.869 1.00 78.81 84 PHE A CA 1
ATOM 661 C C . PHE A 1 84 ? 5.163 -8.496 -2.627 1.00 78.81 84 PHE A C 1
ATOM 663 O O . PHE A 1 84 ? 5.630 -8.333 -1.500 1.00 78.81 84 PHE A O 1
ATOM 670 N N . ALA A 1 85 ? 5.897 -8.867 -3.674 1.00 82.62 85 ALA A N 1
ATOM 671 C CA . ALA A 1 85 ? 7.323 -9.128 -3.580 1.00 82.62 85 ALA A CA 1
ATOM 672 C C . ALA A 1 85 ? 8.100 -7.892 -3.112 1.00 82.62 85 ALA A C 1
ATOM 674 O O . ALA A 1 85 ? 9.059 -8.050 -2.359 1.00 82.62 85 ALA A O 1
ATOM 675 N N . VAL A 1 86 ? 7.682 -6.683 -3.516 1.00 85.19 86 VAL A N 1
ATOM 676 C CA . VAL A 1 86 ? 8.319 -5.425 -3.092 1.00 85.19 86 VAL A CA 1
ATOM 677 C C . VAL A 1 86 ? 7.546 -4.635 -2.044 1.00 85.19 86 VAL A C 1
ATOM 679 O O . VAL A 1 86 ? 8.072 -3.630 -1.588 1.00 85.19 86 VAL A O 1
ATOM 682 N N . GLU A 1 87 ? 6.384 -5.090 -1.574 1.00 80.62 87 GLU A N 1
ATOM 683 C CA . GLU A 1 87 ? 5.639 -4.438 -0.477 1.00 80.62 87 GLU A CA 1
ATOM 684 C C . GLU A 1 87 ? 5.173 -3.021 -0.831 1.00 80.62 87 GLU A C 1
ATOM 686 O O . GLU A 1 87 ? 5.208 -2.105 -0.012 1.00 80.62 87 GLU A O 1
ATOM 691 N N . ALA A 1 88 ? 4.775 -2.825 -2.082 1.00 78.88 88 ALA A N 1
ATOM 692 C CA . ALA A 1 88 ? 4.288 -1.547 -2.572 1.00 78.88 88 ALA A CA 1
ATOM 693 C C . ALA A 1 88 ? 3.155 -1.769 -3.564 1.00 78.88 88 ALA A C 1
ATOM 695 O O . ALA A 1 88 ? 3.132 -2.760 -4.288 1.00 78.88 88 ALA A O 1
ATOM 696 N N . VAL A 1 89 ? 2.194 -0.851 -3.597 1.00 78.75 89 VAL A N 1
ATOM 697 C CA . VAL A 1 89 ? 1.024 -0.979 -4.463 1.00 78.75 89 VAL A CA 1
ATOM 698 C C . VAL A 1 89 ? 1.339 -0.518 -5.869 1.00 78.75 89 VAL A C 1
ATOM 700 O O . VAL A 1 89 ? 1.808 0.599 -6.081 1.00 78.75 89 VAL A O 1
ATOM 703 N N . GLU A 1 90 ? 1.033 -1.364 -6.848 1.00 81.62 90 GLU A N 1
ATOM 704 C CA . GLU A 1 90 ? 1.201 -0.998 -8.246 1.00 81.62 90 GLU A CA 1
ATOM 705 C C . GLU A 1 90 ? 0.168 0.052 -8.665 1.00 81.62 90 GLU A C 1
ATOM 707 O O . GLU A 1 90 ? -1.045 -0.133 -8.516 1.00 81.62 90 GLU A O 1
ATOM 712 N N . ARG A 1 91 ? 0.658 1.166 -9.213 1.00 78.50 91 ARG A N 1
ATOM 713 C CA . ARG A 1 91 ? -0.178 2.272 -9.679 1.00 78.50 91 ARG A CA 1
ATOM 714 C C . ARG A 1 91 ? -0.495 2.142 -11.165 1.00 78.50 91 ARG A C 1
ATOM 716 O O . ARG A 1 91 ? 0.382 1.896 -11.991 1.00 78.50 91 ARG A O 1
ATOM 723 N N . LEU A 1 92 ? -1.750 2.395 -11.528 1.00 81.06 92 LEU A N 1
ATOM 724 C CA . LEU A 1 92 ? -2.132 2.624 -12.918 1.00 81.06 92 LEU A CA 1
ATOM 725 C C . LEU A 1 92 ? -1.863 4.072 -13.305 1.00 81.06 92 LEU A C 1
ATOM 727 O O . LEU A 1 92 ? -2.535 4.987 -12.841 1.00 81.06 92 LEU A O 1
ATOM 731 N N . ILE A 1 93 ? -0.892 4.279 -14.191 1.00 77.38 93 ILE A N 1
ATOM 732 C CA . ILE A 1 93 ? -0.457 5.625 -14.569 1.00 77.38 93 ILE A CA 1
ATOM 733 C C . ILE A 1 93 ? -1.299 6.155 -15.726 1.00 77.38 93 ILE A C 1
ATOM 735 O O . ILE A 1 93 ? -1.069 5.816 -16.887 1.00 77.38 93 ILE A O 1
ATOM 739 N N . HIS A 1 94 ? -2.271 7.008 -15.426 1.00 81.38 94 HIS A N 1
ATOM 740 C CA . HIS A 1 94 ? -2.933 7.843 -16.427 1.00 81.38 94 HIS A CA 1
ATOM 741 C C . HIS A 1 94 ? -3.216 9.225 -15.829 1.00 81.38 94 HIS A C 1
ATOM 743 O O . HIS A 1 94 ? -4.309 9.429 -15.300 1.00 81.38 94 HIS A O 1
ATOM 749 N N . PRO A 1 95 ? -2.263 10.174 -15.898 1.00 79.38 95 PRO A N 1
ATOM 750 C CA . PRO A 1 95 ? -2.264 11.364 -15.055 1.00 79.38 95 PRO A CA 1
ATOM 751 C C . PRO A 1 95 ? -3.594 12.112 -14.958 1.00 79.38 95 PRO A C 1
ATOM 753 O O . PRO A 1 95 ? -4.180 12.207 -13.883 1.00 79.38 95 PRO A O 1
ATOM 756 N N . GLN A 1 96 ? -4.132 12.508 -16.110 1.00 82.19 96 GLN A N 1
ATOM 757 C CA . GLN A 1 96 ? -5.393 13.245 -16.211 1.00 82.19 96 GLN A CA 1
ATOM 758 C C . GLN A 1 96 ? -6.598 12.451 -15.686 1.00 82.19 96 GLN A C 1
ATOM 760 O O . GLN A 1 96 ? -7.511 13.017 -15.098 1.00 82.19 96 GLN A O 1
ATOM 765 N N . LEU A 1 97 ? -6.610 11.129 -15.884 1.00 86.31 97 LEU A N 1
ATOM 766 C CA . LEU A 1 97 ? -7.725 10.284 -15.448 1.00 86.31 97 LEU A CA 1
ATOM 767 C C . LEU A 1 97 ? -7.633 10.024 -13.947 1.00 86.31 97 LEU A C 1
ATOM 769 O O . LEU A 1 97 ? -8.654 10.050 -13.273 1.00 86.31 97 LEU A O 1
ATOM 773 N N . CYS A 1 98 ? -6.426 9.802 -13.422 1.00 86.19 98 CYS A N 1
ATOM 774 C CA . CYS A 1 98 ? -6.181 9.673 -11.990 1.00 86.19 98 CYS A CA 1
ATOM 775 C C . CYS A 1 98 ? -6.646 10.927 -11.246 1.00 86.19 98 CYS A C 1
ATOM 777 O O . CYS A 1 98 ? -7.407 10.803 -10.294 1.00 86.19 98 CYS A O 1
ATOM 779 N N . GLU A 1 99 ? -6.241 12.114 -11.704 1.00 85.31 99 GLU A N 1
ATOM 780 C CA . GLU A 1 99 ? -6.639 13.394 -11.110 1.00 85.31 99 GLU A CA 1
ATOM 781 C C . GLU A 1 99 ? -8.163 13.579 -11.138 1.00 85.31 99 GLU A C 1
ATOM 783 O O . GLU A 1 99 ? -8.779 13.787 -10.094 1.00 85.31 99 GLU A O 1
ATOM 788 N N . GLN A 1 100 ? -8.794 13.364 -12.298 1.00 88.06 100 GLN A N 1
ATOM 789 C CA . GLN A 1 100 ? -10.254 13.415 -12.424 1.00 88.06 100 GLN A CA 1
ATOM 790 C C . GLN A 1 100 ? -10.961 12.401 -11.516 1.00 88.06 100 GLN A C 1
ATOM 792 O O . GLN A 1 100 ? -12.015 12.702 -10.959 1.00 88.06 100 GLN A O 1
ATOM 797 N N . CYS A 1 101 ? -10.412 11.193 -11.363 1.00 90.25 101 CYS A N 1
ATOM 798 C CA . CYS A 1 101 ? -10.972 10.179 -10.474 1.00 90.25 101 CYS A CA 1
ATOM 799 C C . CYS A 1 101 ? -10.836 10.582 -9.003 1.00 90.25 101 CYS A C 1
ATOM 801 O O . CYS A 1 101 ? -11.777 10.371 -8.246 1.00 90.25 101 CYS A O 1
ATOM 803 N N . ILE A 1 102 ? -9.705 11.165 -8.592 1.00 87.62 102 ILE A N 1
ATOM 804 C CA . ILE A 1 102 ? -9.493 11.646 -7.219 1.00 87.62 102 ILE A CA 1
ATOM 805 C C . ILE A 1 102 ? -10.477 12.775 -6.903 1.00 87.62 102 ILE A C 1
ATOM 807 O O . ILE A 1 102 ? -11.192 12.695 -5.905 1.00 87.62 102 ILE A O 1
ATOM 811 N N . GLU A 1 103 ? -10.577 13.775 -7.781 1.00 89.19 103 GLU A N 1
ATOM 812 C CA . GLU A 1 103 ? -11.513 14.890 -7.622 1.00 89.19 103 GLU A CA 1
ATOM 813 C C . GLU A 1 103 ? -12.967 14.393 -7.557 1.00 89.19 103 GLU A C 1
ATOM 815 O O . GLU A 1 103 ? -13.764 14.845 -6.730 1.00 89.19 103 GLU A O 1
ATOM 820 N N . PHE A 1 104 ? -13.320 13.420 -8.400 1.00 90.31 104 PHE A N 1
ATOM 821 C CA . PHE A 1 104 ? -14.652 12.825 -8.412 1.00 90.31 104 PHE A CA 1
ATOM 822 C C . PHE A 1 104 ? -14.948 12.037 -7.130 1.00 90.31 104 PHE A C 1
ATOM 824 O O . PHE A 1 104 ? -16.027 12.191 -6.552 1.00 90.31 104 PHE A O 1
ATOM 831 N N . LEU A 1 105 ? -13.996 11.224 -6.656 1.00 90.50 105 LEU A N 1
ATOM 832 C CA . LEU A 1 105 ? -14.110 10.515 -5.380 1.00 90.50 105 LEU A CA 1
ATOM 833 C C . LEU A 1 105 ? -14.329 11.502 -4.232 1.00 90.50 105 LEU A C 1
ATOM 835 O O . LEU A 1 105 ? -15.222 11.293 -3.414 1.00 90.50 105 LEU A O 1
ATOM 839 N N . GLU A 1 106 ? -13.573 12.596 -4.191 1.00 89.50 106 GLU A N 1
ATOM 840 C CA . GLU A 1 106 ? -13.726 13.619 -3.162 1.00 89.50 106 GLU A CA 1
ATOM 841 C C . GLU A 1 106 ? -15.100 14.301 -3.227 1.00 89.50 106 GLU A C 1
ATOM 843 O O . GLU A 1 106 ? -15.877 14.242 -2.270 1.00 89.50 106 GLU A O 1
ATOM 848 N N . ARG A 1 107 ? -15.404 14.956 -4.353 1.00 88.94 107 ARG A N 1
ATOM 849 C CA . ARG A 1 107 ? -16.537 15.887 -4.466 1.00 88.94 107 ARG A CA 1
ATOM 850 C C . ARG A 1 107 ? -17.877 15.180 -4.622 1.00 88.94 107 ARG A C 1
ATOM 852 O O . ARG A 1 107 ? -18.871 15.614 -4.049 1.00 88.94 107 A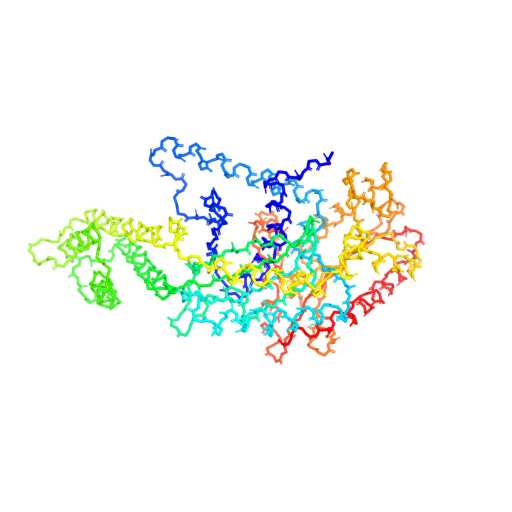RG A O 1
ATOM 859 N N . GLN A 1 108 ? -17.924 14.104 -5.404 1.00 88.62 108 GLN A N 1
ATOM 860 C CA . GLN A 1 108 ? -19.186 13.467 -5.805 1.00 88.62 108 GLN A CA 1
ATOM 861 C C . GLN A 1 108 ? -19.526 12.236 -4.964 1.00 88.62 108 GLN A C 1
ATOM 863 O O . GLN A 1 108 ? -20.701 11.906 -4.819 1.00 88.62 108 GLN A O 1
ATOM 868 N N . VAL A 1 109 ? -18.524 11.564 -4.389 1.00 91.06 109 VAL A N 1
ATOM 869 C CA . VAL A 1 109 ? -18.742 10.360 -3.575 1.00 91.06 109 VAL A CA 1
ATOM 870 C C . VAL A 1 109 ? -18.623 10.691 -2.093 1.00 91.06 109 VAL A C 1
ATOM 872 O O . VAL A 1 109 ? -19.611 10.617 -1.365 1.00 91.06 109 VAL A O 1
ATOM 875 N N . VAL A 1 110 ? -17.442 11.100 -1.631 1.00 89.69 110 VAL A N 1
ATOM 876 C CA . VAL A 1 110 ? -17.161 11.257 -0.199 1.00 89.69 110 VAL A CA 1
ATOM 877 C C . VAL A 1 110 ? -17.928 12.427 0.408 1.00 89.69 110 VAL A C 1
ATOM 879 O O . VAL A 1 110 ? -18.615 12.239 1.411 1.00 89.69 110 VAL A O 1
ATOM 882 N N . GLN A 1 111 ? -17.863 13.621 -0.188 1.00 89.50 111 GLN A N 1
ATOM 883 C CA . GLN A 1 111 ? -18.595 14.789 0.318 1.00 89.50 111 GLN A CA 1
ATOM 884 C C . GLN A 1 111 ? -20.113 14.570 0.292 1.00 89.50 111 GLN A C 1
ATOM 886 O O . GLN A 1 111 ? -20.797 14.945 1.243 1.00 89.50 111 GLN A O 1
ATOM 891 N N . HIS A 1 112 ? -20.635 13.904 -0.742 1.00 89.31 112 HIS A N 1
ATOM 892 C CA . HIS A 1 112 ? -22.058 13.579 -0.830 1.00 89.31 112 HIS A CA 1
ATOM 893 C C . HIS A 1 112 ? -22.496 12.598 0.264 1.00 89.31 112 HIS A C 1
ATOM 895 O O . HIS A 1 112 ? -23.471 12.859 0.969 1.00 89.31 112 HIS A O 1
ATOM 901 N N . ILE A 1 113 ? -21.760 11.495 0.447 1.00 90.25 113 ILE A N 1
ATOM 902 C CA . ILE A 1 113 ? -22.060 10.508 1.492 1.00 90.25 113 ILE A CA 1
ATOM 903 C C . ILE A 1 113 ? -21.965 11.158 2.877 1.00 90.25 113 ILE A C 1
ATOM 905 O O . ILE A 1 113 ? -22.887 11.032 3.679 1.00 90.25 113 ILE A O 1
ATOM 909 N N . ASN A 1 114 ? -20.892 11.905 3.144 1.00 89.81 114 ASN A N 1
ATOM 910 C CA . ASN A 1 114 ? -20.670 12.541 4.442 1.00 89.81 114 ASN A CA 1
ATOM 911 C C . ASN A 1 114 ? -21.632 13.711 4.718 1.00 89.81 114 ASN A C 1
ATOM 913 O O . ASN A 1 114 ? -21.874 14.031 5.880 1.00 89.81 114 ASN A O 1
ATOM 917 N N . GLY A 1 115 ? -22.190 14.341 3.682 1.00 87.50 115 GLY A N 1
ATOM 918 C CA . GLY A 1 115 ? -23.226 15.370 3.802 1.00 87.50 115 GLY A CA 1
ATOM 919 C C . GLY A 1 115 ? -24.652 14.819 3.912 1.00 87.50 115 GLY A C 1
ATOM 920 O O . GLY A 1 115 ? -25.564 15.567 4.258 1.00 87.50 115 GLY A O 1
ATOM 921 N N . SER A 1 116 ? -24.866 13.531 3.632 1.00 88.00 116 SER A N 1
ATOM 922 C CA . SER A 1 116 ? -26.197 12.922 3.645 1.00 88.00 116 SER A CA 1
ATOM 923 C C . SER A 1 116 ? -26.672 12.578 5.058 1.00 88.00 116 SER A C 1
ATOM 925 O O . SER A 1 116 ? -25.924 12.037 5.874 1.00 88.00 116 SER A O 1
ATOM 927 N N . ALA A 1 117 ? -27.958 12.811 5.331 1.00 82.38 117 ALA A N 1
ATOM 928 C CA . ALA A 1 117 ? -28.612 12.345 6.555 1.00 82.38 117 ALA A CA 1
ATOM 929 C C . ALA A 1 117 ? -28.770 10.809 6.590 1.00 82.38 117 ALA A C 1
ATOM 931 O O . ALA A 1 117 ? -28.858 10.221 7.665 1.00 82.38 117 ALA A O 1
ATOM 932 N N . GLU A 1 118 ? -28.743 10.146 5.428 1.00 81.44 118 GLU A N 1
ATOM 933 C CA . GLU A 1 118 ? -28.892 8.689 5.293 1.00 81.44 118 GLU A CA 1
ATOM 934 C C . GLU A 1 118 ? -27.636 7.904 5.702 1.00 81.44 118 GLU A C 1
ATOM 936 O O . GLU A 1 118 ? -27.655 6.675 5.721 1.00 81.44 118 GLU A O 1
ATOM 941 N N . ARG A 1 119 ? -26.530 8.586 6.031 1.00 79.00 119 ARG A N 1
ATOM 942 C CA . ARG A 1 119 ? -25.259 7.929 6.375 1.00 79.00 119 ARG A CA 1
ATOM 943 C C . ARG A 1 119 ? -25.278 7.195 7.715 1.00 79.00 119 ARG A C 1
ATOM 945 O O . ARG A 1 119 ? -24.311 6.528 8.040 1.00 79.00 119 ARG A O 1
ATOM 952 N N . GLY A 1 120 ? -26.332 7.346 8.522 1.00 72.75 120 GLY A N 1
ATOM 953 C CA . GLY A 1 120 ? -26.466 6.617 9.791 1.00 72.75 120 GLY A CA 1
ATOM 954 C C . GLY A 1 120 ? -25.380 6.938 10.827 1.00 72.75 120 GLY A C 1
ATOM 955 O O . GLY A 1 120 ? -25.181 6.170 11.760 1.00 72.75 120 GLY A O 1
ATOM 956 N N . GLY A 1 121 ? -24.68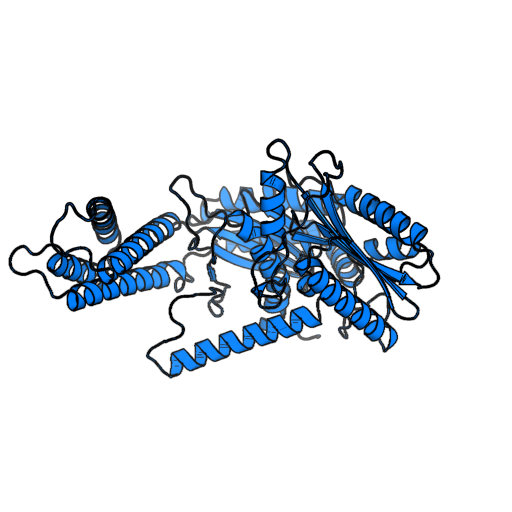0 8.067 10.667 1.00 76.69 121 GLY A N 1
ATOM 957 C CA . GLY A 1 121 ? -23.533 8.447 11.493 1.00 76.69 121 GLY A CA 1
ATOM 958 C C . GLY A 1 121 ? -22.185 7.889 11.023 1.00 76.69 121 GLY A C 1
ATOM 959 O O . GLY A 1 121 ? -21.173 8.225 11.635 1.00 76.69 121 GLY A O 1
ATOM 960 N N . ASP A 1 122 ? -22.153 7.120 9.931 1.00 81.31 122 ASP A N 1
ATOM 961 C CA . ASP A 1 122 ? -20.907 6.694 9.300 1.00 81.31 122 ASP A CA 1
ATOM 962 C C . ASP A 1 122 ? -20.224 7.864 8.582 1.00 81.31 122 ASP A C 1
ATOM 964 O O . ASP A 1 122 ? -20.858 8.685 7.909 1.00 81.31 122 ASP A O 1
ATOM 968 N N . GLU A 1 123 ? -18.901 7.929 8.700 1.00 83.88 123 GLU A N 1
ATOM 969 C CA . GLU A 1 123 ? -18.063 8.871 7.962 1.00 83.88 123 GLU A CA 1
ATOM 970 C C . GLU A 1 123 ? -17.107 8.111 7.045 1.00 83.88 123 GLU A C 1
ATOM 972 O O . GLU A 1 123 ? -16.282 7.325 7.507 1.00 83.88 123 GLU A O 1
ATOM 977 N N . VAL A 1 124 ? -17.176 8.369 5.738 1.00 84.06 124 VAL A N 1
ATOM 978 C CA . VAL A 1 124 ? -16.194 7.862 4.774 1.00 84.06 124 VAL A CA 1
ATOM 979 C C . VAL A 1 124 ? -14.890 8.634 4.965 1.00 84.06 124 VAL A C 1
ATOM 981 O O . VAL A 1 124 ? -14.831 9.837 4.694 1.00 84.06 124 VAL A O 1
ATOM 984 N N . GLY A 1 125 ? -13.851 7.942 5.439 1.00 77.06 125 GLY A N 1
ATOM 985 C CA . GLY A 1 125 ? -12.513 8.503 5.646 1.00 77.06 125 GLY A CA 1
ATOM 986 C C . GLY A 1 125 ? -11.586 8.305 4.447 1.00 77.06 125 GLY A C 1
ATOM 987 O O . GLY A 1 125 ? -10.789 9.195 4.131 1.00 77.06 125 GLY A O 1
ATOM 988 N N . HIS A 1 126 ? -11.721 7.161 3.769 1.00 78.38 126 HIS A N 1
ATOM 989 C CA . HIS A 1 126 ? -10.897 6.790 2.619 1.00 78.38 126 HIS A CA 1
ATOM 990 C C . HIS A 1 126 ? -11.744 6.183 1.507 1.00 78.38 126 HIS A C 1
ATOM 992 O O . HIS A 1 126 ? -12.708 5.457 1.770 1.00 78.38 126 HIS A O 1
ATOM 998 N N . ALA A 1 127 ? -11.349 6.452 0.266 1.00 83.75 127 ALA A N 1
ATOM 999 C CA . ALA A 1 127 ? -11.957 5.861 -0.913 1.00 83.75 127 ALA A CA 1
ATOM 1000 C C . ALA A 1 127 ? -10.881 5.444 -1.919 1.00 83.75 127 ALA A C 1
ATOM 1002 O O . ALA A 1 127 ? -9.946 6.198 -2.195 1.00 83.75 127 ALA A O 1
ATOM 1003 N N . PHE A 1 128 ? -11.034 4.250 -2.483 1.00 83.06 128 PHE A N 1
ATOM 1004 C CA . PHE A 1 128 ? -10.117 3.680 -3.460 1.00 83.06 128 PHE A CA 1
ATOM 1005 C C . PHE A 1 128 ? -10.855 3.266 -4.714 1.00 83.06 128 PHE A C 1
ATOM 1007 O O . PHE A 1 128 ? -11.953 2.709 -4.655 1.00 83.06 128 PHE A O 1
ATOM 1014 N N . LEU A 1 129 ? -10.185 3.444 -5.841 1.00 86.75 129 LEU A N 1
ATOM 1015 C CA . LEU A 1 129 ? -10.589 2.876 -7.107 1.00 86.75 129 LEU A CA 1
ATOM 1016 C C . LEU A 1 129 ? -9.516 1.891 -7.561 1.00 86.75 129 LEU A C 1
ATOM 1018 O O . LEU A 1 129 ? -8.381 2.279 -7.852 1.00 86.75 129 LEU A O 1
ATOM 1022 N N . LEU A 1 130 ? -9.885 0.614 -7.594 1.00 82.94 130 LEU A N 1
ATOM 1023 C CA . LEU A 1 130 ? -9.003 -0.489 -7.952 1.00 82.94 130 LEU A CA 1
ATOM 1024 C C . LEU A 1 130 ? -9.402 -1.058 -9.307 1.00 82.94 130 LEU A C 1
ATOM 1026 O O . LEU A 1 130 ? -10.586 -1.256 -9.589 1.00 82.94 130 LEU A O 1
ATOM 1030 N N . VAL A 1 131 ? -8.399 -1.366 -10.124 1.00 84.31 131 VAL A N 1
ATOM 1031 C CA . VAL A 1 131 ? -8.557 -2.113 -11.372 1.00 84.31 131 VAL A CA 1
ATOM 1032 C C . VAL A 1 131 ? -7.671 -3.354 -11.281 1.00 84.31 131 VAL A C 1
ATOM 1034 O O . VAL A 1 131 ? -6.444 -3.266 -11.306 1.00 84.31 131 VAL A O 1
ATOM 1037 N N . ASN A 1 132 ? -8.298 -4.521 -11.156 1.00 80.12 132 ASN A N 1
ATOM 1038 C CA . ASN A 1 132 ? -7.695 -5.776 -10.719 1.00 80.12 132 ASN A CA 1
ATOM 1039 C C . ASN A 1 132 ? -6.963 -5.565 -9.383 1.00 80.12 132 ASN A C 1
ATOM 1041 O O . ASN A 1 132 ? -7.610 -5.247 -8.389 1.00 80.12 132 ASN A O 1
ATOM 1045 N N . THR A 1 133 ? -5.637 -5.688 -9.371 1.00 72.50 133 THR A N 1
ATOM 1046 C CA . THR A 1 133 ? -4.774 -5.469 -8.201 1.00 72.50 133 THR A CA 1
ATOM 1047 C C . THR A 1 133 ? -4.091 -4.092 -8.217 1.00 72.50 133 THR A C 1
ATOM 1049 O O . THR A 1 133 ? -3.224 -3.817 -7.396 1.00 72.50 133 THR A O 1
ATOM 1052 N N . LYS A 1 134 ? -4.441 -3.202 -9.154 1.00 79.81 134 LYS A N 1
ATOM 1053 C CA . LYS A 1 134 ? -3.721 -1.936 -9.353 1.00 79.81 134 LYS A CA 1
ATOM 1054 C C . LYS A 1 134 ? -4.543 -0.740 -8.900 1.00 79.81 134 LYS A C 1
ATOM 1056 O O . LYS A 1 134 ? -5.743 -0.653 -9.175 1.00 79.81 134 LYS A O 1
ATOM 1061 N N . LEU A 1 135 ? -3.882 0.202 -8.236 1.00 81.94 135 LEU A N 1
ATOM 1062 C CA . LEU A 1 135 ? -4.497 1.424 -7.736 1.00 81.94 135 LEU A CA 1
ATOM 1063 C C . LEU A 1 135 ? -4.619 2.455 -8.857 1.00 81.94 135 LEU A C 1
ATOM 1065 O O . LEU A 1 135 ? -3.613 2.904 -9.407 1.00 81.94 135 LEU A O 1
ATOM 1069 N N . LEU A 1 136 ? -5.852 2.842 -9.186 1.00 85.44 136 LEU A N 1
ATOM 1070 C CA . LEU A 1 136 ? -6.126 3.907 -10.152 1.00 85.44 136 LEU A CA 1
ATOM 1071 C C . LEU A 1 136 ? -6.218 5.273 -9.469 1.00 85.44 136 LEU A C 1
ATOM 1073 O O . LEU A 1 136 ? -5.630 6.242 -9.947 1.00 85.44 136 LEU A O 1
ATOM 1077 N N . ALA A 1 137 ? -6.955 5.349 -8.362 1.00 84.06 137 ALA A N 1
ATOM 1078 C CA . ALA A 1 137 ? -7.152 6.579 -7.608 1.00 84.06 137 ALA A CA 1
ATOM 1079 C C . ALA A 1 137 ? -7.345 6.283 -6.121 1.00 84.06 137 ALA A C 1
ATOM 1081 O O . ALA A 1 137 ? -7.949 5.274 -5.747 1.00 84.06 137 ALA A O 1
ATOM 1082 N N . PHE A 1 138 ? -6.846 7.190 -5.289 1.00 81.44 138 PHE A N 1
ATOM 1083 C CA . PHE A 1 138 ? -6.947 7.126 -3.841 1.00 81.44 138 PHE A CA 1
ATOM 1084 C C . PHE A 1 138 ? -7.292 8.505 -3.301 1.00 81.44 138 PHE A C 1
ATOM 1086 O O . PHE A 1 138 ? -6.606 9.479 -3.601 1.00 81.44 138 PHE A O 1
ATOM 1093 N N . TYR A 1 139 ? -8.346 8.563 -2.497 1.00 79.25 139 TYR A N 1
ATOM 1094 C CA . TYR A 1 139 ? -8.710 9.736 -1.725 1.00 79.25 139 TYR A CA 1
ATOM 1095 C C . TYR A 1 139 ? -8.595 9.433 -0.233 1.00 79.25 139 TYR A C 1
ATOM 1097 O O . TYR A 1 139 ? -9.083 8.404 0.249 1.00 79.25 139 TYR A O 1
ATOM 1105 N N . SER A 1 140 ? -8.011 10.374 0.507 1.00 70.50 140 SER A N 1
ATOM 1106 C CA . SER A 1 140 ? -7.897 10.311 1.957 1.00 70.50 140 SER A CA 1
ATOM 1107 C C . SER A 1 140 ? -8.042 11.698 2.561 1.00 70.50 140 SER A C 1
ATOM 1109 O O . SER A 1 140 ? -7.252 12.584 2.262 1.00 70.50 140 SER A O 1
ATOM 1111 N N . ARG A 1 141 ? -9.023 11.882 3.451 1.00 58.09 141 ARG A N 1
ATOM 1112 C CA . ARG A 1 141 ? -9.252 13.175 4.125 1.00 58.09 141 ARG A CA 1
ATOM 1113 C C . ARG A 1 141 ? -8.275 13.441 5.279 1.00 58.09 141 ARG A C 1
ATOM 1115 O O . ARG A 1 141 ? -8.148 14.567 5.748 1.00 58.09 141 ARG A O 1
ATOM 1122 N N . ARG A 1 142 ? -7.643 12.386 5.795 1.00 57.00 142 ARG A N 1
ATOM 1123 C CA . ARG A 1 142 ? -6.656 12.409 6.888 1.00 57.00 142 ARG A CA 1
ATOM 1124 C C . ARG A 1 142 ? -5.463 11.536 6.517 1.00 57.00 142 ARG A C 1
ATOM 1126 O O . ARG A 1 142 ? -5.466 10.902 5.461 1.00 57.00 142 ARG A O 1
ATOM 1133 N N . VAL A 1 143 ? -4.477 11.436 7.406 1.00 52.25 143 VAL A N 1
ATOM 1134 C CA . VAL A 1 143 ? -3.531 10.318 7.359 1.00 52.25 143 VAL A CA 1
ATOM 1135 C C . VAL A 1 143 ? -4.335 9.016 7.286 1.00 52.25 143 VAL A C 1
ATOM 1137 O O . VAL A 1 143 ? -5.369 8.866 7.940 1.00 52.25 143 VAL A O 1
ATOM 1140 N N . PHE A 1 144 ? -3.932 8.116 6.398 1.00 49.03 144 PHE A N 1
ATOM 1141 C CA . PHE A 1 144 ? -4.667 6.884 6.177 1.00 49.03 144 PHE A CA 1
ATOM 1142 C C . PHE A 1 144 ? -4.811 6.100 7.484 1.00 49.03 144 PHE A C 1
ATOM 1144 O O . PHE A 1 144 ? -3.814 5.831 8.148 1.00 49.03 144 PHE A O 1
ATOM 1151 N N . LEU A 1 145 ? -6.052 5.776 7.848 1.00 51.59 145 LEU A N 1
ATOM 1152 C CA . LEU A 1 145 ? -6.413 5.101 9.091 1.00 51.59 145 LEU A CA 1
ATOM 1153 C C . LEU A 1 145 ? -5.887 5.796 10.354 1.00 51.59 145 LEU A C 1
ATOM 1155 O O . LEU A 1 145 ? -5.590 5.121 11.333 1.00 51.59 145 LEU A O 1
ATOM 1159 N N . ASP A 1 146 ? -5.817 7.139 10.332 1.00 49.19 146 ASP A N 1
ATOM 1160 C CA . ASP A 1 146 ? -5.365 7.966 11.458 1.00 49.19 146 ASP A CA 1
ATOM 1161 C C . ASP A 1 146 ? -5.975 7.510 12.787 1.00 49.19 146 ASP A C 1
ATOM 1163 O O . ASP A 1 146 ? -7.194 7.600 13.000 1.00 49.19 146 ASP A O 1
ATOM 1167 N N . ALA A 1 147 ? -5.087 7.008 13.639 1.00 51.78 147 ALA A N 1
ATOM 1168 C CA . ALA A 1 147 ? -5.317 6.578 15.003 1.00 51.78 147 ALA A CA 1
ATOM 1169 C C . ALA A 1 147 ? -5.020 7.715 15.992 1.00 51.78 147 ALA A C 1
ATOM 1171 O O . ALA A 1 147 ? -5.426 7.615 17.146 1.00 51.78 147 ALA A O 1
ATOM 1172 N N . ASN A 1 148 ? -4.379 8.810 15.554 1.00 49.84 148 ASN A N 1
ATOM 1173 C CA . ASN A 1 148 ? -4.247 10.030 16.340 1.00 49.84 148 ASN A CA 1
ATOM 1174 C C . ASN A 1 148 ? -5.558 10.812 16.270 1.00 49.84 148 ASN A C 1
ATOM 1176 O O . ASN A 1 148 ? -5.907 11.451 15.275 1.00 49.84 148 ASN A O 1
ATOM 1180 N N . LEU A 1 149 ? -6.310 10.769 17.360 1.00 60.53 149 LEU A N 1
ATOM 1181 C CA . LEU A 1 149 ? -7.446 11.649 17.569 1.00 60.53 149 LEU A CA 1
ATOM 1182 C C . LEU A 1 149 ? -7.012 12.823 18.444 1.00 60.53 149 LEU A C 1
ATOM 1184 O O . LEU A 1 149 ? -6.026 12.739 19.172 1.00 60.53 149 LEU A O 1
ATOM 1188 N N . LEU A 1 150 ? -7.798 13.903 18.432 1.00 54.97 150 LEU A N 1
ATOM 1189 C CA . LEU A 1 150 ? -7.630 15.028 19.366 1.00 54.97 150 LEU A CA 1
ATOM 1190 C C . LEU A 1 150 ? -7.566 14.566 20.838 1.00 54.97 150 LEU A C 1
ATOM 1192 O O . LEU A 1 150 ? -6.979 15.243 21.672 1.00 54.97 150 LEU A O 1
ATOM 1196 N N . GLU A 1 151 ? -8.157 13.408 21.143 1.00 53.28 151 GLU A N 1
ATOM 1197 C CA . GLU A 1 151 ? -8.249 12.803 22.476 1.00 53.28 151 GLU A CA 1
ATOM 1198 C C . GLU A 1 151 ? -7.180 11.721 22.752 1.00 53.28 151 GLU A C 1
ATOM 1200 O O . GLU A 1 151 ? -7.206 11.098 23.815 1.00 53.28 151 GLU A O 1
ATOM 1205 N N . GLY A 1 152 ? -6.249 11.485 21.818 1.00 57.12 152 GLY A N 1
ATOM 1206 C CA . GLY A 1 152 ? -5.144 10.529 21.955 1.00 57.12 152 GLY A CA 1
ATOM 1207 C C . GLY A 1 152 ? -5.083 9.460 20.859 1.00 57.12 152 GLY A C 1
ATOM 1208 O O . GLY A 1 152 ? -5.943 9.382 19.980 1.00 57.12 152 GLY A O 1
ATOM 1209 N N . TYR A 1 153 ? -4.036 8.637 20.926 1.00 60.53 153 TYR A N 1
ATOM 1210 C CA . TYR A 1 153 ? -3.774 7.537 20.001 1.00 60.53 153 TYR A CA 1
ATOM 1211 C C . TYR A 1 153 ? -4.676 6.316 20.282 1.00 60.53 153 TYR A C 1
ATOM 1213 O O . TYR A 1 153 ? -4.814 5.910 21.435 1.00 60.53 153 TYR A O 1
ATOM 1221 N N . CYS A 1 154 ? -5.298 5.724 19.254 1.00 62.31 154 CYS A N 1
ATOM 1222 C CA . CYS A 1 154 ? -6.120 4.513 19.372 1.00 62.31 154 CYS A CA 1
ATOM 1223 C C . CYS A 1 154 ? -5.938 3.568 18.163 1.00 62.31 154 CYS A C 1
ATOM 1225 O O . CYS A 1 154 ? -6.553 3.796 17.116 1.00 62.31 154 CYS A O 1
ATOM 1227 N N . PRO A 1 155 ? -5.173 2.470 18.300 1.00 56.03 155 PRO A N 1
ATOM 1228 C CA . PRO A 1 155 ? -4.955 1.507 17.221 1.00 56.03 155 PRO A CA 1
ATOM 1229 C C . PRO A 1 155 ? -6.210 0.667 16.941 1.00 56.03 155 PRO A C 1
ATOM 1231 O O . PRO A 1 155 ? -6.483 0.279 15.810 1.00 56.03 155 PRO A O 1
ATOM 1234 N N . MET A 1 156 ? -7.047 0.452 17.962 1.00 58.41 156 MET A N 1
ATOM 1235 C CA . MET A 1 156 ? -8.263 -0.365 17.883 1.00 58.41 156 MET A CA 1
ATOM 1236 C C . MET A 1 156 ? -9.450 0.359 17.228 1.00 58.41 156 MET A C 1
ATOM 1238 O O . MET A 1 156 ? -10.606 0.030 17.514 1.00 58.41 156 MET A O 1
ATOM 1242 N N . LEU A 1 157 ? -9.204 1.362 16.381 1.00 68.25 157 LEU A N 1
ATOM 1243 C CA . LEU A 1 157 ? -10.272 2.113 15.733 1.00 68.25 157 LEU A CA 1
ATOM 1244 C C . LEU A 1 157 ? -11.003 1.216 14.714 1.00 68.25 157 LEU A C 1
ATOM 1246 O O . LEU A 1 157 ? -10.384 0.763 13.743 1.00 68.25 157 LEU A O 1
ATOM 1250 N N . PRO A 1 158 ? -12.305 0.947 14.903 1.00 69.44 158 PRO A N 1
ATOM 1251 C CA . PRO A 1 158 ? -13.052 0.076 14.013 1.00 69.44 158 PRO A CA 1
ATOM 1252 C C . PRO A 1 158 ? -13.332 0.803 12.699 1.00 69.44 158 PRO A C 1
ATOM 1254 O O . PRO A 1 158 ? -13.874 1.912 12.695 1.00 69.44 158 PRO A O 1
ATOM 1257 N N . HIS A 1 159 ? -12.973 0.162 11.592 1.00 73.31 159 HIS A N 1
ATOM 1258 C CA . HIS A 1 159 ? -13.316 0.624 10.256 1.00 73.31 159 HIS A CA 1
ATOM 1259 C C . HIS A 1 159 ? -14.116 -0.455 9.540 1.00 73.31 159 HIS A C 1
ATOM 1261 O O . HIS A 1 159 ? -13.751 -1.633 9.562 1.00 73.31 159 HIS A O 1
ATOM 1267 N N . THR A 1 160 ? -15.182 -0.036 8.870 1.00 72.69 160 THR A N 1
ATOM 1268 C CA . THR A 1 160 ? -15.965 -0.919 8.011 1.00 72.69 160 THR A CA 1
ATOM 1269 C C . THR A 1 160 ? -15.509 -0.721 6.577 1.00 72.69 160 THR A C 1
ATOM 1271 O O . THR A 1 160 ? -15.343 0.408 6.108 1.00 72.69 160 THR A O 1
ATOM 1274 N N . MET A 1 161 ? -15.279 -1.828 5.876 1.00 74.44 161 MET A N 1
ATOM 1275 C CA . MET A 1 161 ? -14.881 -1.794 4.479 1.00 74.44 161 MET A CA 1
ATOM 1276 C C . MET A 1 161 ? -16.042 -2.209 3.586 1.00 74.44 161 MET A C 1
ATOM 1278 O O . MET A 1 161 ? -16.532 -3.336 3.653 1.00 74.44 161 MET A O 1
ATOM 1282 N N . HIS A 1 162 ? -16.436 -1.307 2.693 1.00 75.75 162 HIS A N 1
ATOM 1283 C CA . HIS A 1 162 ? -17.440 -1.570 1.673 1.00 75.75 162 HIS A CA 1
ATOM 1284 C C . HIS A 1 162 ? -16.757 -1.761 0.320 1.00 75.75 162 HIS A C 1
ATOM 1286 O O . HIS A 1 162 ? -16.281 -0.801 -0.287 1.00 75.75 162 HIS A O 1
ATOM 1292 N N . CYS A 1 163 ? -16.726 -3.004 -0.160 1.00 78.25 163 CYS A N 1
ATOM 1293 C CA . CYS A 1 163 ? -16.258 -3.344 -1.501 1.00 78.25 163 CYS A CA 1
ATOM 1294 C C . CYS A 1 163 ? -17.441 -3.340 -2.474 1.00 78.25 163 CYS A C 1
ATOM 1296 O O . CYS A 1 163 ? -18.307 -4.210 -2.420 1.00 78.25 163 CYS A O 1
ATOM 1298 N N . LEU A 1 164 ? -17.474 -2.351 -3.363 1.00 80.56 164 LEU A N 1
ATOM 1299 C CA . LEU A 1 164 ? -18.542 -2.121 -4.328 1.00 80.56 164 LEU A CA 1
ATOM 1300 C C . LEU A 1 164 ? -18.038 -2.485 -5.737 1.00 80.56 164 LEU A C 1
ATOM 1302 O O . LEU A 1 164 ? -17.308 -1.699 -6.353 1.00 80.56 164 LEU A O 1
ATOM 1306 N N . PRO A 1 165 ? -18.385 -3.674 -6.270 1.00 81.94 165 PRO A N 1
ATOM 1307 C CA . PRO A 1 165 ? -17.912 -4.109 -7.582 1.00 81.94 165 PRO A CA 1
ATOM 1308 C C . PRO A 1 165 ? -18.579 -3.282 -8.689 1.00 81.94 165 PRO A C 1
ATOM 1310 O O . PRO A 1 165 ? -19.795 -3.308 -8.849 1.00 81.94 165 PRO A O 1
ATOM 1313 N N . LEU A 1 166 ? -17.802 -2.547 -9.484 1.00 86.88 166 LEU A N 1
ATOM 1314 C CA . LEU A 1 166 ? -18.331 -1.721 -10.580 1.00 86.88 166 LEU A CA 1
ATOM 1315 C C . LEU A 1 166 ? -18.507 -2.563 -11.854 1.00 86.88 166 LEU A C 1
ATOM 1317 O O . LEU A 1 166 ? -19.549 -2.503 -12.516 1.00 86.88 166 LEU A O 1
ATOM 1321 N N . TRP A 1 167 ? -17.492 -3.380 -12.152 1.00 86.00 167 TRP A N 1
ATOM 1322 C CA . TRP A 1 167 ? -17.435 -4.392 -13.212 1.00 86.00 167 TRP A CA 1
ATOM 1323 C C . TRP A 1 167 ? -16.451 -5.504 -12.804 1.00 86.00 167 TRP A C 1
ATOM 1325 O O . TRP A 1 167 ? -15.673 -5.312 -11.871 1.00 86.00 167 TRP A O 1
ATOM 1335 N N . PRO A 1 168 ? -16.411 -6.658 -13.497 1.00 81.94 168 PRO A N 1
ATOM 1336 C CA . PRO A 1 168 ? -15.362 -7.649 -13.269 1.00 81.94 168 PRO A CA 1
ATOM 1337 C C . PRO A 1 168 ? -13.967 -7.025 -13.423 1.00 81.94 168 PRO A C 1
ATOM 1339 O O . PRO A 1 168 ? -13.623 -6.534 -14.498 1.00 81.94 168 PRO A O 1
ATOM 1342 N N . GLY A 1 169 ? -13.183 -7.031 -12.342 1.00 75.31 169 GLY A N 1
ATOM 1343 C CA . GLY A 1 169 ? -11.853 -6.423 -12.306 1.00 75.31 169 GLY A CA 1
ATOM 1344 C C . GLY A 1 169 ? -11.832 -4.906 -12.094 1.00 75.31 169 GLY A C 1
ATOM 1345 O O . GLY A 1 169 ? -10.767 -4.326 -12.223 1.00 75.31 169 GLY A O 1
ATOM 1346 N N . ILE A 1 170 ? -12.948 -4.242 -11.774 1.00 85.56 170 ILE A N 1
ATOM 1347 C CA . ILE A 1 170 ? -12.955 -2.830 -11.349 1.00 85.56 170 ILE A CA 1
ATOM 1348 C C . ILE A 1 170 ? -13.850 -2.685 -10.121 1.00 85.56 170 ILE A C 1
ATOM 1350 O O . ILE A 1 170 ? -15.040 -3.002 -10.182 1.00 85.56 170 ILE A O 1
ATOM 1354 N N . SER A 1 171 ? -13.300 -2.154 -9.033 1.00 83.88 171 SER A N 1
ATOM 1355 C CA . SER A 1 171 ? -14.020 -2.020 -7.765 1.00 83.88 171 SER A CA 1
ATOM 1356 C C . SER A 1 171 ? -13.779 -0.669 -7.110 1.00 83.88 171 SER A C 1
ATOM 1358 O O . SER A 1 171 ? -12.663 -0.151 -7.104 1.00 83.88 171 SER A O 1
ATOM 1360 N N . LEU A 1 172 ? -14.844 -0.131 -6.523 1.00 85.00 172 LEU A N 1
ATOM 1361 C CA . LEU A 1 172 ? -14.789 0.972 -5.577 1.00 85.00 172 LEU A CA 1
ATOM 1362 C C . LEU A 1 172 ? -14.685 0.384 -4.172 1.00 85.00 172 LEU A C 1
ATOM 1364 O O . LEU A 1 172 ? -15.459 -0.501 -3.815 1.00 85.00 172 LEU A O 1
ATOM 1368 N N . VAL A 1 173 ? -13.764 0.890 -3.363 1.00 81.69 173 VAL A N 1
ATOM 1369 C CA . VAL A 1 173 ? -13.658 0.510 -1.954 1.00 81.69 173 VAL A CA 1
ATOM 1370 C C . VAL A 1 173 ? -13.817 1.752 -1.099 1.00 81.69 173 VAL A C 1
ATOM 1372 O O . VAL A 1 173 ? -13.103 2.732 -1.295 1.00 81.69 173 VAL A O 1
ATOM 1375 N N . LEU A 1 174 ? -14.758 1.714 -0.161 1.00 79.94 174 LEU A N 1
ATOM 1376 C CA . LEU A 1 174 ? -14.984 2.779 0.812 1.00 79.94 174 LEU A CA 1
ATOM 1377 C C . LEU A 1 174 ? -14.609 2.268 2.200 1.00 79.94 174 LEU A C 1
ATOM 1379 O O . LEU A 1 174 ? -15.057 1.192 2.597 1.00 79.94 174 LEU A O 1
ATOM 1383 N N . LEU A 1 175 ? -13.819 3.047 2.936 1.00 77.62 175 LEU A N 1
ATOM 1384 C CA . LEU A 1 175 ? -13.546 2.806 4.351 1.00 77.62 175 LEU A CA 1
ATOM 1385 C C . LEU A 1 175 ? -14.294 3.833 5.190 1.00 77.62 175 LEU A C 1
ATOM 1387 O O . LEU A 1 175 ? -14.047 5.040 5.083 1.00 77.62 175 LEU A O 1
ATOM 1391 N N . THR A 1 176 ? -15.199 3.339 6.026 1.00 77.88 176 THR A N 1
ATOM 1392 C CA . THR A 1 176 ? -16.051 4.148 6.893 1.00 77.88 176 THR A CA 1
ATOM 1393 C C . THR A 1 176 ? -15.672 3.979 8.360 1.00 77.88 176 THR A C 1
ATOM 1395 O O . THR A 1 176 ? -15.282 2.900 8.807 1.00 77.88 176 THR A O 1
ATOM 1398 N N . LYS A 1 177 ? -15.781 5.073 9.115 1.00 78.00 177 LYS A N 1
ATOM 1399 C CA . LYS A 1 177 ? -15.738 5.096 10.578 1.00 78.00 177 LYS A CA 1
ATOM 1400 C C . LYS A 1 177 ? -17.169 5.125 11.093 1.00 78.00 177 LYS A C 1
ATOM 1402 O O . LYS A 1 177 ? -17.945 5.968 10.651 1.00 78.00 177 LYS A O 1
ATOM 1407 N N . GLY A 1 178 ? -17.493 4.238 12.029 1.00 76.38 178 GLY A N 1
ATOM 1408 C CA . GLY A 1 178 ? -18.834 4.169 12.606 1.00 76.38 178 GLY A CA 1
ATOM 1409 C C . GLY A 1 178 ? -19.133 5.295 13.609 1.00 76.38 178 GLY A C 1
ATOM 1410 O O . GLY A 1 178 ? -18.205 5.888 14.177 1.00 76.38 178 GLY A O 1
ATOM 1411 N N . PRO A 1 179 ? -20.410 5.545 13.944 1.00 73.88 179 PRO A N 1
ATOM 1412 C CA . PRO A 1 179 ? -20.809 6.576 14.915 1.00 73.88 179 PRO A CA 1
ATOM 1413 C C . PRO A 1 179 ? -20.253 6.329 16.329 1.00 73.88 179 PRO A C 1
ATOM 1415 O O . PRO A 1 179 ? -19.995 7.257 17.101 1.00 73.88 179 PRO A O 1
ATOM 1418 N N . MET A 1 180 ? -20.011 5.062 16.668 1.00 75.00 180 MET A N 1
ATOM 1419 C CA . MET A 1 180 ? -19.523 4.630 17.981 1.00 75.00 180 MET A CA 1
ATOM 1420 C C . MET A 1 180 ? -17.990 4.646 18.095 1.00 75.00 180 MET A C 1
ATOM 1422 O O . MET A 1 180 ? -17.437 4.109 19.053 1.00 75.00 180 MET A O 1
ATOM 1426 N N . THR A 1 181 ? -17.284 5.296 17.164 1.00 75.88 181 THR A N 1
ATOM 1427 C CA . THR A 1 181 ? -15.813 5.391 17.174 1.00 75.88 181 THR A CA 1
ATOM 1428 C C . THR A 1 181 ? -15.268 5.943 18.502 1.00 75.88 181 THR A C 1
ATOM 1430 O O . THR A 1 181 ? -14.299 5.417 19.043 1.00 75.88 181 THR A O 1
ATOM 1433 N N . HIS A 1 182 ? -15.936 6.930 19.105 1.00 78.00 182 HIS A N 1
ATOM 1434 C CA . HIS A 1 182 ? -15.570 7.489 20.416 1.00 78.00 182 HIS A CA 1
ATOM 1435 C C . HIS A 1 182 ? -15.632 6.459 21.570 1.00 78.00 182 HIS A C 1
ATOM 1437 O O . HIS A 1 182 ? -14.857 6.521 22.529 1.00 78.00 182 HIS A O 1
ATOM 1443 N N . VAL A 1 183 ? -16.531 5.470 21.475 1.00 81.19 183 VAL A N 1
ATOM 1444 C CA . VAL A 1 183 ? -16.633 4.364 22.438 1.00 81.19 183 VAL A CA 1
ATOM 1445 C C . VAL A 1 183 ? -15.442 3.421 22.291 1.00 81.19 183 VAL A C 1
ATOM 1447 O O . VAL A 1 183 ? -14.896 2.991 23.304 1.00 81.19 183 VAL A O 1
ATOM 1450 N N . ALA A 1 184 ? -14.986 3.155 21.061 1.00 77.62 184 ALA A N 1
ATOM 1451 C CA . ALA A 1 184 ? -13.789 2.347 20.811 1.00 77.62 184 ALA A CA 1
ATOM 1452 C C . ALA A 1 184 ? -12.526 2.983 21.412 1.00 77.62 184 ALA A C 1
ATOM 1454 O O . ALA A 1 184 ? -11.724 2.290 22.031 1.00 77.62 184 ALA A O 1
ATOM 1455 N N . VAL A 1 185 ? -12.388 4.308 21.304 1.00 77.88 185 VAL A N 1
ATOM 1456 C CA . VAL A 1 185 ? -11.283 5.067 21.919 1.00 77.88 185 VAL A CA 1
ATOM 1457 C C . VAL A 1 185 ? -11.307 4.934 23.435 1.00 77.88 185 VAL A C 1
ATOM 1459 O O . VAL A 1 185 ? -10.295 4.610 24.051 1.00 77.88 185 VAL A O 1
ATOM 1462 N N . THR A 1 186 ? -12.483 5.112 24.040 1.00 82.62 186 THR A N 1
ATOM 1463 C CA . THR A 1 186 ? -12.636 4.967 25.493 1.00 82.62 186 THR A CA 1
ATOM 1464 C C . THR A 1 186 ? -12.328 3.534 25.942 1.00 82.62 186 THR A C 1
ATOM 1466 O O . THR A 1 186 ? -11.651 3.343 26.949 1.00 82.62 186 THR A O 1
ATOM 1469 N N . LEU A 1 187 ? -12.778 2.522 25.191 1.00 80.88 187 LEU A N 1
ATOM 1470 C CA . LEU A 1 187 ? -12.474 1.109 25.449 1.00 80.88 187 LEU A CA 1
ATOM 1471 C C . LEU A 1 187 ? -10.975 0.825 25.396 1.00 80.88 187 LEU A C 1
ATOM 1473 O O . LEU A 1 187 ? -10.458 0.166 26.294 1.00 80.88 187 LEU A O 1
ATOM 1477 N N . HIS A 1 188 ? -10.287 1.336 24.376 1.00 77.06 188 HIS A N 1
ATOM 1478 C CA . HIS A 1 188 ? -8.845 1.180 24.240 1.00 77.06 188 HIS A CA 1
ATOM 1479 C C . HIS A 1 188 ? -8.099 1.807 25.425 1.00 77.06 188 HIS A C 1
ATOM 1481 O O . HIS A 1 188 ? -7.308 1.126 26.069 1.00 77.06 188 HIS A O 1
ATOM 1487 N N . GLN A 1 189 ? -8.427 3.052 25.787 1.00 81.69 189 GLN A N 1
ATOM 1488 C CA . GLN A 1 189 ? -7.826 3.741 26.936 1.00 81.69 189 GLN A CA 1
ATOM 1489 C C . GLN A 1 189 ? -8.057 3.000 28.263 1.00 81.69 189 GLN A C 1
ATOM 1491 O O . GLN A 1 189 ? -7.179 2.973 29.125 1.00 81.69 189 GLN A O 1
ATOM 1496 N N . LEU A 1 190 ? -9.243 2.411 28.453 1.00 84.19 190 LEU A N 1
ATOM 1497 C CA . LEU A 1 190 ? -9.543 1.602 29.636 1.00 84.19 190 LEU A CA 1
ATOM 1498 C C . LEU A 1 190 ? -8.717 0.312 29.648 1.00 84.19 190 LEU A C 1
ATOM 1500 O O . LEU A 1 190 ? -8.116 -0.008 30.670 1.00 84.19 190 LEU A O 1
ATOM 1504 N N . LEU A 1 191 ? -8.674 -0.416 28.530 1.00 82.31 191 LEU A N 1
ATOM 1505 C CA . LEU A 1 191 ? -7.904 -1.655 28.403 1.00 82.31 191 LEU A CA 1
ATOM 1506 C C . LEU A 1 191 ? -6.411 -1.419 28.634 1.00 82.31 191 LEU A C 1
ATOM 1508 O O . LEU A 1 191 ? -5.810 -2.157 29.408 1.00 82.31 191 LEU A O 1
ATOM 1512 N N . ASP A 1 192 ? -5.842 -0.379 28.028 1.00 78.94 192 ASP A N 1
ATOM 1513 C CA . ASP A 1 192 ? -4.438 -0.009 28.210 1.00 78.94 192 ASP A CA 1
ATOM 1514 C C . ASP A 1 192 ? -4.137 0.347 29.675 1.00 78.94 192 ASP A C 1
ATOM 1516 O O . ASP A 1 192 ? -3.239 -0.221 30.297 1.00 78.94 192 ASP A O 1
ATOM 1520 N N . GLY A 1 193 ? -4.988 1.169 30.298 1.00 82.94 193 GLY A N 1
ATOM 1521 C CA . GLY A 1 193 ? -4.872 1.484 31.723 1.00 82.94 193 GLY A CA 1
ATOM 1522 C C . GLY A 1 193 ? -4.951 0.250 32.634 1.00 82.94 193 GLY A C 1
ATOM 1523 O O . GLY A 1 193 ? -4.219 0.166 33.623 1.00 82.94 193 GLY A O 1
ATOM 1524 N N . PHE A 1 194 ? -5.797 -0.732 32.304 1.00 83.25 194 PHE A N 1
ATOM 1525 C CA . PHE A 1 194 ? -5.889 -1.995 33.044 1.00 83.25 194 PHE A CA 1
ATOM 1526 C C . PHE A 1 194 ? -4.706 -2.940 32.788 1.00 83.25 194 PHE A C 1
ATOM 1528 O O . PHE A 1 194 ? -4.328 -3.663 33.706 1.00 83.25 194 PHE A O 1
ATOM 1535 N N . LEU A 1 195 ? -4.099 -2.926 31.598 1.00 81.88 195 LEU A N 1
ATOM 1536 C CA . LEU A 1 195 ? -2.869 -3.674 31.305 1.00 81.88 195 LEU A CA 1
ATOM 1537 C C . LEU A 1 195 ? -1.676 -3.110 32.082 1.00 81.88 195 LEU A C 1
ATOM 1539 O O . LEU A 1 195 ? -0.919 -3.864 32.691 1.00 81.88 195 LEU A O 1
ATOM 1543 N N . VAL A 1 196 ? -1.542 -1.781 32.134 1.00 82.62 196 VAL A N 1
ATOM 1544 C CA . VAL A 1 196 ? -0.525 -1.117 32.964 1.00 82.62 196 VAL A CA 1
ATOM 1545 C C . VAL A 1 196 ? -0.727 -1.454 34.442 1.00 82.62 196 VAL A C 1
ATOM 1547 O O . VAL A 1 196 ? 0.246 -1.681 35.160 1.00 82.62 196 VAL A O 1
ATOM 1550 N N . LEU A 1 197 ? -1.979 -1.501 34.907 1.00 82.94 197 LEU A N 1
ATOM 1551 C CA . LEU A 1 197 ? -2.291 -1.890 36.279 1.00 82.94 197 LEU A CA 1
ATOM 1552 C C . LEU A 1 197 ? -1.926 -3.352 36.568 1.00 82.94 197 LEU A C 1
ATOM 1554 O O . LEU A 1 197 ? -1.322 -3.614 37.601 1.00 82.94 197 LEU A O 1
ATOM 1558 N N . GLU A 1 198 ? -2.270 -4.282 35.675 1.00 82.44 198 GLU A N 1
ATOM 1559 C CA . GLU A 1 198 ? -1.923 -5.703 35.811 1.00 82.44 198 GLU A CA 1
ATOM 1560 C C . GLU A 1 198 ? -0.415 -5.886 35.961 1.00 82.44 198 GLU A C 1
ATOM 1562 O O . GLU A 1 198 ? 0.030 -6.485 36.935 1.00 82.44 198 GLU A O 1
ATOM 1567 N N . LYS A 1 199 ? 0.366 -5.263 35.071 1.00 80.69 199 LYS A N 1
ATOM 1568 C CA . LYS A 1 199 ? 1.828 -5.315 35.114 1.00 80.69 199 LYS A CA 1
ATOM 1569 C C . LYS A 1 199 ? 2.387 -4.791 36.441 1.00 80.69 199 LYS A C 1
ATOM 1571 O O . LYS A 1 199 ? 3.248 -5.424 37.039 1.00 80.69 199 LYS A O 1
ATOM 1576 N N . LYS A 1 200 ? 1.870 -3.664 36.943 1.00 79.75 200 LYS A N 1
ATOM 1577 C CA . LYS A 1 200 ? 2.312 -3.095 38.230 1.00 79.75 200 LYS A CA 1
ATOM 1578 C C . LYS A 1 200 ? 1.945 -3.963 39.439 1.00 79.75 200 LYS A C 1
ATOM 1580 O O . LYS A 1 200 ? 2.688 -3.985 40.417 1.00 79.75 200 LYS A O 1
ATOM 1585 N N . LEU A 1 201 ? 0.809 -4.660 39.376 1.00 78.06 201 LEU A N 1
ATOM 1586 C CA . LEU A 1 201 ? 0.387 -5.611 40.406 1.00 78.06 201 LEU A CA 1
ATOM 1587 C C . LEU A 1 201 ? 1.255 -6.878 40.384 1.00 78.06 201 LEU A C 1
ATOM 1589 O O . LEU A 1 201 ? 1.638 -7.365 41.444 1.00 78.06 201 LEU A O 1
ATOM 1593 N N . GLU A 1 202 ? 1.601 -7.382 39.198 1.00 78.44 202 GLU A N 1
ATOM 1594 C CA . GLU A 1 202 ? 2.529 -8.508 39.020 1.00 78.44 202 GLU A CA 1
ATOM 1595 C C . GLU A 1 202 ? 3.956 -8.169 39.488 1.00 78.44 202 GLU A C 1
ATOM 1597 O O . GLU A 1 202 ? 4.634 -9.019 40.059 1.00 78.44 202 GLU A O 1
ATOM 1602 N N . GLU A 1 203 ? 4.391 -6.916 39.318 1.00 78.06 203 GLU A N 1
ATOM 1603 C CA . GLU A 1 203 ? 5.688 -6.398 39.784 1.00 78.06 203 GLU A CA 1
ATOM 1604 C C . GLU A 1 203 ? 5.749 -6.147 41.311 1.00 78.06 203 GLU A C 1
ATOM 1606 O O . GLU A 1 203 ? 6.800 -5.774 41.833 1.00 78.06 203 GLU A O 1
ATOM 1611 N N . GLY A 1 204 ? 4.660 -6.388 42.054 1.00 64.19 204 GLY A N 1
ATOM 1612 C CA . GLY A 1 204 ? 4.668 -6.436 43.521 1.00 64.19 204 GLY A CA 1
ATOM 1613 C C . GLY A 1 204 ? 4.650 -5.084 44.246 1.00 64.19 204 GLY A C 1
ATOM 1614 O O . GLY A 1 204 ? 4.996 -5.032 45.427 1.00 64.19 204 GLY A O 1
ATOM 1615 N N . GLN A 1 205 ? 4.237 -3.985 43.598 1.00 56.62 205 GLN A N 1
ATOM 1616 C CA . GLN A 1 205 ? 4.005 -2.720 44.312 1.00 56.62 205 GLN A CA 1
ATOM 1617 C C . GLN A 1 205 ? 2.783 -2.844 45.240 1.00 56.62 205 GLN A C 1
ATOM 1619 O O . GLN A 1 205 ? 1.680 -3.158 44.791 1.00 56.62 205 GLN A O 1
ATOM 1624 N N . GLU A 1 206 ? 2.992 -2.601 46.540 1.00 53.44 206 GLU A N 1
ATOM 1625 C CA . GLU A 1 206 ? 2.051 -2.926 47.620 1.00 53.44 206 GLU A CA 1
ATOM 1626 C C . GLU A 1 206 ? 0.576 -2.612 47.307 1.00 53.44 206 GLU A C 1
ATOM 1628 O O . GLU A 1 206 ? 0.158 -1.470 47.080 1.00 53.44 206 GLU A O 1
ATOM 1633 N N . VAL A 1 207 ? -0.228 -3.675 47.344 1.00 50.88 207 VAL A N 1
ATOM 1634 C CA . VAL A 1 207 ? -1.689 -3.645 47.313 1.00 50.88 207 VAL A CA 1
ATOM 1635 C C . VAL A 1 207 ? -2.169 -2.988 48.607 1.00 50.88 207 VAL A C 1
ATOM 1637 O O . VAL A 1 207 ? -2.148 -3.610 49.662 1.00 50.88 207 VAL A O 1
ATOM 1640 N N . GLY A 1 208 ? -2.596 -1.724 48.552 1.00 51.78 208 GLY A N 1
ATOM 1641 C CA . GLY A 1 208 ? -3.277 -1.121 49.706 1.00 51.78 208 GLY A CA 1
ATOM 1642 C C . GLY A 1 208 ? -3.225 0.395 49.846 1.00 51.78 208 GLY A C 1
ATOM 1643 O O . GLY A 1 208 ? -4.036 0.952 50.583 1.00 51.78 208 GLY A O 1
ATOM 1644 N N . ALA A 1 209 ? -2.354 1.106 49.126 1.00 51.16 209 ALA A N 1
ATOM 1645 C CA . ALA A 1 209 ? -2.331 2.567 49.184 1.00 51.16 209 ALA A CA 1
ATOM 1646 C C . ALA A 1 209 ? -2.924 3.184 47.902 1.00 51.16 209 ALA A C 1
ATOM 1648 O O . ALA A 1 209 ? -2.292 3.121 46.849 1.00 51.16 209 ALA A O 1
ATOM 1649 N N . PRO A 1 210 ? -4.057 3.916 47.969 1.00 51.00 210 PRO A N 1
ATOM 1650 C CA . PRO A 1 210 ? -4.527 4.779 46.876 1.00 51.00 210 PRO A CA 1
ATOM 1651 C C . PRO A 1 210 ? -3.475 5.801 46.396 1.00 51.00 210 PRO A C 1
ATOM 1653 O O . PRO A 1 210 ? -3.633 6.395 45.335 1.00 51.00 210 PRO A O 1
ATOM 1656 N N . ARG A 1 211 ? -2.399 6.006 47.177 1.00 51.66 211 ARG A N 1
ATOM 1657 C CA . ARG A 1 211 ? -1.235 6.844 46.851 1.00 51.66 211 ARG A CA 1
ATOM 1658 C C . ARG A 1 211 ? -0.198 6.167 45.940 1.00 51.66 211 ARG A C 1
ATOM 1660 O O . ARG A 1 211 ? 0.580 6.888 45.329 1.00 51.66 211 ARG A O 1
ATOM 1667 N N . ALA A 1 212 ? -0.184 4.835 45.821 1.00 57.34 212 ALA A N 1
ATOM 1668 C CA . ALA A 1 212 ? 0.772 4.107 44.974 1.00 57.34 212 ALA A CA 1
ATOM 1669 C C . ALA A 1 212 ? 0.435 4.202 43.471 1.00 57.34 212 ALA A C 1
ATOM 1671 O O . ALA A 1 212 ? 1.313 4.077 42.619 1.00 57.34 212 ALA A O 1
ATOM 1672 N N . TYR A 1 213 ? -0.829 4.494 43.135 1.00 68.25 213 TYR A N 1
ATOM 1673 C CA . TYR A 1 213 ? -1.321 4.511 41.756 1.00 68.25 213 TYR A CA 1
ATOM 1674 C C . TYR A 1 213 ? -2.120 5.790 41.446 1.00 68.25 213 TYR A C 1
ATOM 1676 O O . TYR A 1 213 ? -3.350 5.752 41.405 1.00 68.25 213 TYR A O 1
ATOM 1684 N N . PRO A 1 214 ? -1.457 6.934 41.188 1.00 70.25 214 PRO A N 1
ATOM 1685 C CA . PRO A 1 214 ? -2.144 8.203 40.928 1.00 70.25 214 PRO A CA 1
ATOM 1686 C C . PRO A 1 214 ? -3.122 8.144 39.737 1.00 70.25 214 PRO A C 1
ATOM 1688 O O . PRO A 1 214 ? -4.188 8.752 39.784 1.00 70.25 214 PRO A O 1
ATOM 1691 N N . PHE A 1 215 ? -2.815 7.339 38.711 1.00 81.75 215 PHE A N 1
ATOM 1692 C CA . PHE A 1 215 ? -3.671 7.138 37.531 1.00 81.75 215 PHE A CA 1
ATOM 1693 C C . PHE A 1 215 ? -4.925 6.281 37.804 1.00 81.75 215 PHE A C 1
ATOM 1695 O O . PHE A 1 215 ? -5.877 6.296 37.025 1.00 81.75 215 PHE A O 1
ATOM 1702 N N . LEU A 1 216 ? -4.962 5.530 38.911 1.00 81.94 216 LEU A N 1
ATOM 1703 C CA . LEU A 1 216 ? -6.048 4.594 39.220 1.00 81.94 216 LEU A CA 1
ATOM 1704 C C . LEU A 1 216 ? -7.355 5.320 39.565 1.00 81.94 216 LEU A C 1
ATOM 1706 O O . LEU A 1 216 ? -8.439 4.818 39.269 1.00 81.94 216 LEU A O 1
ATOM 1710 N N . ALA A 1 217 ? -7.266 6.515 40.157 1.00 82.44 217 ALA A N 1
ATOM 1711 C CA . ALA A 1 217 ? -8.429 7.360 40.417 1.00 82.44 217 ALA A CA 1
ATOM 1712 C C . ALA A 1 217 ? -9.098 7.813 39.108 1.00 82.44 217 ALA A C 1
ATOM 1714 O O . ALA A 1 217 ? -10.323 7.739 38.981 1.00 82.44 217 ALA A O 1
ATOM 1715 N N . GLU A 1 218 ? -8.294 8.209 38.118 1.00 86.56 218 GLU A N 1
ATOM 1716 C CA . GLU A 1 218 ? -8.766 8.587 36.785 1.00 86.56 218 GLU A CA 1
ATOM 1717 C C . GLU A 1 218 ? -9.348 7.379 36.038 1.00 86.56 218 GLU A C 1
ATOM 1719 O O . GLU A 1 218 ? -10.471 7.451 35.532 1.00 86.56 218 GLU A O 1
ATOM 1724 N N . LEU A 1 219 ? -8.643 6.240 36.046 1.00 86.25 219 LEU A N 1
ATOM 1725 C CA . LEU A 1 219 ? -9.103 4.992 35.430 1.00 86.25 219 LEU A CA 1
ATOM 1726 C C . LEU A 1 219 ? -10.450 4.545 36.013 1.00 86.25 219 LEU A C 1
ATOM 1728 O O . LEU A 1 219 ? -11.382 4.229 35.272 1.00 86.25 219 LEU A O 1
ATOM 1732 N N . ARG A 1 220 ? -10.587 4.596 37.343 1.00 87.88 220 ARG A N 1
ATOM 1733 C CA . ARG A 1 220 ? -11.840 4.306 38.048 1.00 87.88 220 ARG A CA 1
ATOM 1734 C C . ARG A 1 220 ? -12.953 5.257 37.624 1.00 87.88 220 ARG A C 1
ATOM 1736 O O . ARG A 1 220 ? -14.045 4.795 37.308 1.00 87.88 220 ARG A O 1
ATOM 1743 N N . GLN A 1 221 ? -12.695 6.564 37.601 1.00 89.00 221 GLN A N 1
ATOM 1744 C CA . GLN A 1 221 ? -13.696 7.554 37.205 1.00 89.00 221 GLN A CA 1
ATOM 1745 C C . GLN A 1 221 ? -14.153 7.341 35.756 1.00 89.00 221 GLN A C 1
ATOM 1747 O O . GLN A 1 221 ? -15.351 7.421 35.464 1.00 89.00 221 GLN A O 1
ATOM 1752 N N . ARG A 1 222 ? -13.213 7.064 34.845 1.00 88.69 222 ARG A N 1
ATOM 1753 C CA . ARG A 1 222 ? -13.492 6.796 33.431 1.00 88.69 222 ARG A CA 1
ATOM 1754 C C . ARG A 1 222 ? -14.311 5.510 33.278 1.00 88.69 222 ARG A C 1
ATOM 1756 O O . ARG A 1 222 ? -15.315 5.527 32.572 1.00 88.69 222 ARG A O 1
ATOM 1763 N N . MET A 1 223 ? -13.970 4.452 34.016 1.00 90.19 223 MET A N 1
ATOM 1764 C CA . MET A 1 223 ? -14.711 3.187 34.029 1.00 90.19 223 MET A CA 1
ATOM 1765 C C . MET A 1 223 ? -16.118 3.334 34.627 1.00 90.19 223 MET A C 1
ATOM 1767 O O . MET A 1 223 ? -17.085 2.871 34.031 1.00 90.19 223 MET A O 1
ATOM 1771 N N . ASP A 1 224 ? -16.278 4.039 35.751 1.00 89.69 224 ASP A N 1
ATOM 1772 C CA . ASP A 1 224 ? -17.597 4.305 36.345 1.00 89.69 224 ASP A CA 1
ATOM 1773 C C . ASP A 1 224 ? -18.496 5.098 35.373 1.00 89.69 224 ASP A C 1
ATOM 1775 O O . ASP A 1 224 ? -19.691 4.821 35.268 1.00 89.69 224 ASP A O 1
ATOM 1779 N N . LYS A 1 225 ? -17.939 6.064 34.625 1.00 90.12 225 LYS A N 1
ATOM 1780 C CA . LYS A 1 225 ? -18.667 6.768 33.551 1.00 90.12 225 LYS A CA 1
ATOM 1781 C C . LYS A 1 225 ? -19.017 5.833 32.390 1.00 90.12 225 LYS A C 1
ATOM 1783 O O . LYS A 1 225 ? -20.114 5.937 31.850 1.00 90.12 225 LYS A O 1
ATOM 1788 N N . PHE A 1 226 ? -18.104 4.943 32.009 1.00 88.38 226 PHE A N 1
ATOM 1789 C CA . PHE A 1 226 ? -18.279 4.013 30.895 1.00 88.38 226 PHE A CA 1
ATOM 1790 C C . PHE A 1 226 ? -19.372 2.973 31.174 1.00 88.38 226 PHE A C 1
ATOM 1792 O O . PHE A 1 226 ? -20.304 2.840 30.386 1.00 88.38 226 PHE A O 1
ATOM 1799 N N . VAL A 1 227 ? -19.329 2.327 32.343 1.00 89.00 227 VAL A N 1
ATOM 1800 C CA . VAL A 1 227 ? -20.340 1.352 32.793 1.00 89.00 227 VAL A CA 1
ATOM 1801 C C . VAL A 1 227 ? -21.721 1.998 32.939 1.00 89.00 227 VAL A C 1
ATOM 1803 O O . VAL A 1 227 ? -22.724 1.368 32.642 1.00 89.00 227 VAL A O 1
ATOM 1806 N N . LYS A 1 228 ? -21.803 3.273 33.345 1.00 86.06 228 LYS A N 1
ATOM 1807 C CA . LYS A 1 228 ? -23.086 4.000 33.382 1.00 86.06 228 LYS A CA 1
ATOM 1808 C C . LYS A 1 228 ? -23.672 4.263 31.994 1.00 86.06 228 LYS A C 1
ATOM 1810 O O . LYS A 1 228 ? -24.888 4.337 31.864 1.00 86.06 228 LYS A O 1
ATOM 1815 N N . LYS A 1 229 ? -22.821 4.467 30.983 1.00 83.88 229 LYS A N 1
ATOM 1816 C CA . LYS A 1 229 ? -23.245 4.758 29.605 1.00 83.88 229 LYS A CA 1
ATOM 1817 C C . LYS A 1 229 ? -23.645 3.503 28.826 1.00 83.88 229 LYS A C 1
ATOM 1819 O O . LYS A 1 229 ? -24.453 3.613 27.912 1.00 83.88 229 LYS A O 1
ATOM 1824 N N . LEU A 1 230 ? -23.083 2.341 29.157 1.00 76.88 230 LEU A N 1
ATOM 1825 C CA . LEU A 1 230 ? -23.341 1.076 28.468 1.00 76.88 230 LEU A CA 1
ATOM 1826 C C . LEU A 1 230 ? -24.090 0.108 29.388 1.00 76.88 230 LEU A C 1
ATOM 1828 O O . LEU A 1 230 ? -23.563 -0.342 30.399 1.00 76.88 230 LEU A O 1
ATOM 1832 N N . SER A 1 231 ? -25.320 -0.243 29.021 1.00 61.25 231 SER A N 1
ATOM 1833 C CA . SER A 1 231 ? -26.223 -1.096 29.801 1.00 61.25 231 SER A CA 1
ATOM 1834 C C . SER A 1 231 ? -25.907 -2.593 29.657 1.00 61.25 231 SER A C 1
ATOM 1836 O O . SER A 1 231 ? -26.693 -3.346 29.088 1.00 61.25 231 SER A O 1
ATOM 1838 N N . GLY A 1 232 ? -24.747 -3.029 30.163 1.00 75.44 232 GLY A N 1
ATOM 1839 C CA . GLY A 1 232 ? -24.354 -4.443 30.239 1.00 75.44 232 GLY A CA 1
ATOM 1840 C C . GLY A 1 232 ? -24.290 -4.950 31.683 1.00 75.44 232 GLY A C 1
ATOM 1841 O O . GLY A 1 232 ? -23.385 -4.558 32.422 1.00 75.44 232 GLY A O 1
ATOM 1842 N N . GLN A 1 233 ? -25.210 -5.843 32.076 1.00 79.31 233 GLN A N 1
ATOM 1843 C CA . GLN A 1 233 ? -25.253 -6.413 33.436 1.00 79.31 233 GLN A CA 1
ATOM 1844 C C . GLN A 1 233 ? -23.940 -7.127 33.804 1.00 79.31 233 GLN A C 1
ATOM 1846 O O . GLN A 1 233 ? -23.418 -6.925 34.899 1.00 79.31 233 GLN A O 1
ATOM 1851 N N . ASP A 1 234 ? -23.347 -7.875 32.871 1.00 83.88 234 ASP A N 1
ATOM 1852 C CA . ASP A 1 234 ? -22.107 -8.625 33.113 1.00 83.88 234 ASP A CA 1
ATOM 1853 C C . ASP A 1 234 ? -20.893 -7.719 33.357 1.00 83.88 234 ASP A C 1
ATOM 1855 O O . ASP A 1 234 ? -20.097 -7.964 34.267 1.00 83.88 234 ASP A O 1
ATOM 1859 N N . LEU A 1 235 ? -20.766 -6.631 32.586 1.00 86.38 235 LEU A N 1
ATOM 1860 C CA . LEU A 1 235 ? -19.694 -5.650 32.772 1.00 86.38 235 LEU A CA 1
ATOM 1861 C C . LEU A 1 235 ? -19.847 -4.923 34.112 1.00 86.38 235 LEU A C 1
ATOM 1863 O O . LEU A 1 235 ? -18.859 -4.694 34.813 1.00 86.38 235 LEU A O 1
ATOM 1867 N N . GLN A 1 236 ? -21.081 -4.576 34.479 1.00 87.94 236 GLN A N 1
ATOM 1868 C CA . GLN A 1 236 ? -21.378 -3.925 35.748 1.00 87.94 236 GLN A CA 1
ATOM 1869 C C . GLN A 1 236 ? -21.034 -4.833 36.935 1.00 87.94 236 GLN A C 1
ATOM 1871 O O . GLN A 1 236 ? -20.379 -4.377 37.874 1.00 87.94 236 GLN A O 1
ATOM 1876 N N . ASN A 1 237 ? -21.401 -6.114 36.863 1.00 89.12 237 ASN A N 1
ATOM 1877 C CA . ASN A 1 237 ? -21.089 -7.107 37.890 1.00 89.12 237 ASN A CA 1
ATOM 1878 C C . ASN A 1 237 ? -19.573 -7.308 38.037 1.00 89.12 237 ASN A C 1
ATOM 1880 O O . ASN A 1 237 ? -19.048 -7.197 39.146 1.00 89.12 237 ASN A O 1
ATOM 1884 N N . ALA A 1 238 ? -18.853 -7.500 36.925 1.00 87.56 238 ALA A N 1
ATOM 1885 C CA . ALA A 1 238 ? -17.395 -7.648 36.934 1.00 87.56 238 ALA A CA 1
ATOM 1886 C C . ALA A 1 238 ? -16.685 -6.407 37.504 1.00 87.56 238 ALA A C 1
ATOM 1888 O O . ALA A 1 238 ? -15.713 -6.519 38.252 1.00 87.56 238 ALA A O 1
ATOM 1889 N N . TRP A 1 239 ? -17.185 -5.207 37.191 1.00 91.69 239 TRP A N 1
ATOM 1890 C CA . TRP A 1 239 ? -16.629 -3.961 37.714 1.00 91.69 239 TRP A CA 1
ATOM 1891 C C . TRP A 1 239 ? -16.872 -3.780 39.218 1.00 91.69 239 TRP A C 1
ATOM 1893 O O . TRP A 1 239 ? -15.988 -3.308 39.935 1.00 91.69 239 TRP A O 1
ATOM 1903 N N . VAL A 1 240 ? -18.053 -4.153 39.721 1.00 88.62 240 VAL A N 1
ATOM 1904 C CA . VAL A 1 240 ? -18.353 -4.124 41.163 1.00 88.62 240 VAL A CA 1
ATOM 1905 C C . VAL A 1 240 ? -17.475 -5.120 41.919 1.00 88.62 240 VAL A C 1
ATOM 1907 O O . VAL A 1 240 ? -16.896 -4.753 42.940 1.00 88.62 240 VAL A O 1
ATOM 1910 N N . GLU A 1 241 ? -17.313 -6.335 41.393 1.00 87.81 241 GLU A N 1
ATOM 1911 C CA . GLU A 1 241 ? -16.440 -7.359 41.973 1.00 87.81 241 GLU A CA 1
ATOM 1912 C C . GLU A 1 241 ? -14.992 -6.862 42.092 1.00 87.81 241 GLU A C 1
ATOM 1914 O O . GLU A 1 241 ? -14.394 -6.923 43.169 1.00 87.81 241 GLU A O 1
ATOM 1919 N N . PHE A 1 242 ? -14.449 -6.290 41.013 1.00 87.94 242 PHE A N 1
ATOM 1920 C CA . PHE A 1 242 ? -13.112 -5.702 41.018 1.00 87.94 242 PHE A CA 1
ATOM 1921 C C . PHE A 1 242 ? -12.989 -4.555 42.030 1.00 87.94 242 PHE A C 1
ATOM 1923 O O . PHE A 1 242 ? -12.025 -4.512 42.794 1.00 87.94 242 PHE A O 1
ATOM 1930 N N . LYS A 1 243 ? -13.976 -3.646 42.092 1.00 87.25 243 LYS A N 1
ATOM 1931 C CA . LYS A 1 243 ? -13.968 -2.542 43.065 1.00 87.25 243 LYS A CA 1
ATOM 1932 C C . LYS A 1 243 ? -13.953 -3.045 44.505 1.00 87.25 243 LYS A C 1
ATOM 1934 O O . LYS A 1 243 ? -13.219 -2.495 45.322 1.00 87.25 243 LYS A O 1
ATOM 1939 N N . ASN A 1 244 ? -14.740 -4.072 44.811 1.00 85.06 244 ASN A N 1
ATOM 1940 C CA . ASN A 1 244 ? -14.793 -4.641 46.152 1.00 85.06 244 ASN A CA 1
ATOM 1941 C C . ASN A 1 244 ? -13.442 -5.256 46.533 1.00 85.06 244 ASN A C 1
ATOM 1943 O O . ASN A 1 244 ? -12.946 -4.986 47.618 1.00 85.06 244 ASN A O 1
ATOM 1947 N N . LYS A 1 245 ? -12.801 -5.996 45.624 1.00 83.19 245 LYS A N 1
ATOM 1948 C CA . LYS A 1 245 ? -11.502 -6.639 45.885 1.00 83.19 245 LYS A CA 1
ATOM 1949 C C . LYS A 1 245 ? -10.336 -5.648 45.995 1.00 83.19 245 LYS A C 1
ATOM 1951 O O . LYS A 1 245 ? -9.463 -5.839 46.831 1.00 83.19 245 LYS A O 1
ATOM 1956 N N . MET A 1 246 ? -10.336 -4.574 45.199 1.00 75.69 246 MET A N 1
ATOM 1957 C CA . MET A 1 246 ? -9.252 -3.576 45.183 1.00 75.69 246 MET A CA 1
ATOM 1958 C C . MET A 1 246 ? -9.380 -2.459 46.222 1.00 75.69 246 MET A C 1
ATOM 1960 O O . MET A 1 246 ? -8.371 -1.893 46.633 1.00 75.69 246 MET A O 1
ATOM 1964 N N . PHE A 1 247 ? -10.604 -2.081 46.608 1.00 74.31 247 PHE A N 1
ATOM 1965 C CA . PHE A 1 247 ? -10.852 -0.922 47.479 1.00 74.31 247 PHE A CA 1
ATOM 1966 C C . PHE A 1 247 ? -11.489 -1.281 48.829 1.00 74.31 247 PHE A C 1
ATOM 1968 O O . PHE A 1 247 ? -11.838 -0.368 49.586 1.00 74.31 247 PHE A O 1
ATOM 1975 N N . SER A 1 248 ? -11.672 -2.571 49.136 1.00 67.31 248 SER A N 1
ATOM 1976 C CA . SER A 1 248 ? -12.132 -3.011 50.458 1.00 67.31 248 SER A CA 1
ATOM 1977 C C . SER A 1 248 ? -11.153 -2.565 51.545 1.00 67.31 248 SER A C 1
ATOM 1979 O O . SER A 1 248 ? -9.938 -2.653 51.389 1.00 67.31 248 SER A O 1
ATOM 1981 N N . ARG A 1 249 ? -11.706 -2.064 52.655 1.00 55.59 249 ARG A N 1
ATOM 1982 C CA . ARG A 1 249 ? -10.950 -1.642 53.844 1.00 55.59 249 ARG A CA 1
ATOM 1983 C C . ARG A 1 249 ? -10.831 -2.740 54.905 1.00 55.59 249 ARG A C 1
ATOM 1985 O O . ARG A 1 249 ? -10.085 -2.545 55.855 1.00 55.59 249 ARG A O 1
ATOM 1992 N N . SER A 1 250 ? -11.597 -3.827 54.788 1.00 49.97 250 SER A N 1
ATOM 1993 C CA . SER A 1 250 ? -11.750 -4.825 55.853 1.00 49.97 250 SER A CA 1
ATOM 1994 C C . SER A 1 250 ? -10.785 -6.005 55.734 1.00 49.97 250 SER A C 1
ATOM 1996 O O . SER A 1 250 ? -10.308 -6.450 56.765 1.00 49.97 250 SER A O 1
ATOM 1998 N N . GLU A 1 251 ? -10.432 -6.438 54.519 1.00 52.34 251 GLU A N 1
ATOM 1999 C CA . GLU A 1 251 ? -9.314 -7.351 54.221 1.00 52.34 251 GLU A CA 1
ATOM 2000 C C . GLU A 1 251 ? -8.872 -7.110 52.762 1.00 52.34 251 GLU A C 1
ATOM 2002 O O . GLU A 1 251 ? -9.742 -7.079 51.880 1.00 52.34 251 GLU A O 1
ATOM 2007 N N . PRO A 1 252 ? -7.576 -6.883 52.467 1.00 56.53 252 PRO A N 1
ATOM 2008 C CA . PRO A 1 252 ? -7.101 -6.840 51.089 1.00 56.53 252 PRO A CA 1
ATOM 2009 C C . PRO A 1 252 ? -7.246 -8.243 50.488 1.00 56.53 252 PRO A C 1
ATOM 2011 O O . PRO A 1 252 ? -6.677 -9.200 51.010 1.00 56.53 252 PRO A O 1
ATOM 2014 N N . GLY A 1 253 ? -8.027 -8.373 49.410 1.00 59.62 253 GLY A N 1
ATOM 2015 C CA . GLY A 1 253 ? -8.130 -9.640 48.684 1.00 59.62 253 GLY A CA 1
ATOM 2016 C C . GLY A 1 253 ? -6.740 -10.119 48.267 1.00 59.62 253 GLY A C 1
ATOM 2017 O O . GLY A 1 253 ? -5.861 -9.298 47.981 1.00 59.62 253 GLY A O 1
ATOM 2018 N N . SER A 1 254 ? -6.524 -11.437 48.241 1.00 72.31 254 SER A N 1
ATOM 2019 C CA . SER A 1 254 ? -5.237 -11.984 47.805 1.00 72.31 254 SER A CA 1
ATOM 2020 C C . SER A 1 254 ? -4.873 -11.424 46.420 1.00 72.31 254 SER A C 1
ATOM 2022 O O . SER A 1 254 ? -5.749 -11.219 45.574 1.00 72.31 254 SER A O 1
ATOM 2024 N N . LEU A 1 255 ? -3.584 -11.161 46.160 1.00 73.81 255 LEU A N 1
ATOM 2025 C CA . LEU A 1 255 ? -3.114 -10.632 44.866 1.00 73.81 255 LEU A CA 1
ATOM 2026 C C . LEU A 1 255 ? -3.691 -11.438 43.685 1.00 73.81 255 LEU A C 1
ATOM 2028 O O . LEU A 1 255 ? -4.089 -10.878 42.665 1.00 73.81 255 LEU A O 1
ATOM 2032 N N . LEU A 1 256 ? -3.814 -12.755 43.867 1.00 77.50 256 LEU A N 1
ATOM 2033 C CA . LEU A 1 256 ? -4.405 -13.675 42.905 1.00 77.50 256 LEU A CA 1
ATOM 2034 C C . LEU A 1 256 ? -5.886 -13.375 42.615 1.00 77.50 256 LEU A C 1
ATOM 2036 O O . LEU A 1 256 ? -6.292 -13.368 41.455 1.00 77.50 256 LEU A O 1
ATOM 2040 N N . GLU A 1 257 ? -6.697 -13.096 43.634 1.00 82.06 257 GLU A N 1
ATOM 2041 C CA . GLU A 1 257 ? -8.118 -12.763 43.467 1.00 82.06 257 GLU A CA 1
ATOM 2042 C C . GLU A 1 257 ? -8.333 -11.415 42.776 1.00 82.06 257 GLU A C 1
ATOM 2044 O O . GLU A 1 257 ? -9.276 -11.266 41.989 1.00 82.06 257 GLU A O 1
ATOM 2049 N N . VAL A 1 258 ? -7.462 -10.442 43.055 1.00 82.44 258 VAL A N 1
ATOM 2050 C CA . VAL A 1 258 ? -7.453 -9.136 42.385 1.00 82.44 258 VAL A CA 1
ATOM 2051 C C . VAL A 1 258 ? -7.115 -9.301 40.905 1.00 82.44 258 VAL A C 1
ATOM 2053 O O . VAL A 1 258 ? -7.841 -8.784 40.053 1.00 82.44 258 VAL A O 1
ATOM 2056 N N . LEU A 1 259 ? -6.062 -10.060 40.585 1.00 81.44 259 LEU A N 1
ATOM 2057 C CA . LEU A 1 259 ? -5.664 -10.344 39.204 1.00 81.44 259 LEU A CA 1
ATOM 2058 C C . LEU A 1 259 ? -6.760 -11.109 38.447 1.00 81.44 259 LEU A C 1
ATOM 2060 O O . LEU A 1 259 ? -7.058 -10.790 37.296 1.00 81.44 259 LEU A O 1
ATOM 2064 N N . GLN A 1 260 ? -7.443 -12.056 39.096 1.00 83.69 260 GLN A N 1
ATOM 2065 C CA . GLN A 1 260 ? -8.585 -12.761 38.503 1.00 83.69 260 GLN A CA 1
ATOM 2066 C C . GLN A 1 260 ? -9.762 -11.824 38.196 1.00 83.69 260 GLN A C 1
ATOM 2068 O O . GLN A 1 260 ? -10.347 -11.906 37.110 1.00 83.69 260 GLN A O 1
ATOM 2073 N N . ALA A 1 261 ? -10.100 -10.915 39.116 1.00 85.25 261 ALA A N 1
ATOM 2074 C CA . ALA A 1 261 ? -11.158 -9.929 38.902 1.00 85.25 261 ALA A CA 1
ATOM 2075 C C . ALA A 1 261 ? -10.790 -8.929 37.792 1.00 85.25 261 ALA A C 1
ATOM 2077 O O . ALA A 1 261 ? -11.621 -8.620 36.937 1.00 85.25 261 ALA A O 1
ATOM 2078 N N . LEU A 1 262 ? -9.529 -8.489 37.738 1.00 83.75 262 LEU A N 1
ATOM 2079 C CA . LEU A 1 262 ? -8.998 -7.640 36.668 1.00 83.75 262 LEU A CA 1
ATOM 2080 C C . LEU A 1 262 ? -9.066 -8.337 35.302 1.00 83.75 262 LEU A C 1
ATOM 2082 O O . LEU A 1 262 ? -9.540 -7.759 34.321 1.00 83.75 262 LEU A O 1
ATOM 2086 N N . ALA A 1 263 ? -8.660 -9.607 35.238 1.00 78.94 263 ALA A N 1
ATOM 2087 C CA . ALA A 1 263 ? -8.775 -10.423 34.036 1.00 78.94 263 ALA A CA 1
ATOM 2088 C C . ALA A 1 263 ? -10.238 -10.582 33.591 1.00 78.94 263 ALA A C 1
ATOM 2090 O O . ALA A 1 263 ? -10.517 -10.585 32.390 1.00 78.94 263 ALA A O 1
ATOM 2091 N N . ASN A 1 264 ? -11.181 -10.676 34.535 1.00 82.94 264 ASN A N 1
ATOM 2092 C CA . ASN A 1 264 ? -12.611 -10.707 34.236 1.00 82.94 264 ASN A CA 1
ATOM 2093 C C . ASN A 1 264 ? -13.094 -9.382 33.625 1.00 82.94 264 ASN A C 1
ATOM 2095 O O . ASN A 1 264 ? -13.739 -9.402 32.579 1.00 82.94 264 ASN A O 1
ATOM 2099 N N . VAL A 1 265 ? -12.714 -8.236 34.202 1.00 84.75 265 VAL A N 1
ATOM 2100 C CA . VAL A 1 265 ? -13.033 -6.905 33.651 1.00 84.75 265 VAL A CA 1
ATOM 2101 C C . VAL A 1 265 ? -12.501 -6.757 32.225 1.00 84.75 265 VAL A C 1
ATOM 2103 O O . VAL A 1 265 ? -13.264 -6.397 31.329 1.00 84.75 265 VAL A O 1
ATOM 2106 N N . LYS A 1 266 ? -11.232 -7.107 31.974 1.00 82.44 266 LYS A N 1
ATOM 2107 C CA . LYS A 1 266 ? -10.655 -7.086 30.618 1.00 82.44 266 LYS A CA 1
ATOM 2108 C C . LYS A 1 266 ? -11.428 -7.989 29.654 1.00 82.44 266 LYS A C 1
ATOM 2110 O O . LYS A 1 266 ? -11.740 -7.567 28.544 1.00 82.44 266 LYS A O 1
ATOM 2115 N N . ARG A 1 267 ? -11.791 -9.209 30.074 1.00 78.50 267 ARG A N 1
ATOM 2116 C CA . ARG A 1 267 ? -12.613 -10.127 29.262 1.00 78.50 267 ARG A CA 1
ATOM 2117 C C . ARG A 1 267 ? -13.966 -9.514 28.899 1.00 78.50 267 ARG A C 1
ATOM 2119 O O . ARG A 1 267 ? -14.365 -9.616 27.740 1.00 78.50 267 ARG A O 1
ATOM 2126 N N . GLN A 1 268 ? -14.635 -8.849 29.842 1.00 82.69 268 GLN A N 1
ATOM 2127 C CA . GLN A 1 268 ? -15.916 -8.184 29.585 1.00 82.69 268 GLN A CA 1
ATOM 2128 C C . GLN A 1 268 ? -15.768 -6.961 28.672 1.00 82.69 268 GLN A C 1
ATOM 2130 O O . GLN A 1 268 ? -16.552 -6.811 27.740 1.00 82.69 268 GLN A O 1
ATOM 2135 N N . LEU A 1 269 ? -14.734 -6.133 28.852 1.00 79.31 269 LEU A N 1
ATOM 2136 C CA . LEU A 1 269 ? -14.436 -5.015 27.945 1.00 79.31 269 LEU A CA 1
ATOM 2137 C C . LEU A 1 269 ? -14.179 -5.501 26.510 1.00 79.31 269 LEU A C 1
ATOM 2139 O O . LEU A 1 269 ? -14.734 -4.947 25.561 1.00 79.31 269 LEU A O 1
ATOM 2143 N N . CYS A 1 270 ? -13.413 -6.584 26.346 1.00 77.94 270 CYS A N 1
ATOM 2144 C CA . CYS A 1 270 ? -13.222 -7.224 25.045 1.00 77.94 270 CYS A CA 1
ATOM 2145 C C . CYS A 1 270 ? -14.537 -7.778 24.477 1.00 77.94 270 CYS A C 1
ATOM 2147 O O . CYS A 1 270 ? -14.772 -7.670 23.278 1.00 77.94 270 CYS A O 1
ATOM 2149 N N . SER A 1 271 ? -15.406 -8.360 25.311 1.00 74.88 271 SER A N 1
ATOM 2150 C CA . SER A 1 271 ? -16.730 -8.842 24.888 1.00 74.88 271 SER A CA 1
ATOM 2151 C C . SER A 1 271 ? -17.600 -7.703 24.352 1.00 74.88 271 SER A C 1
ATOM 2153 O O . SER A 1 271 ? -18.135 -7.803 23.250 1.00 74.88 271 SER A O 1
ATOM 2155 N N . VAL A 1 272 ? -17.651 -6.579 25.073 1.00 80.56 272 VAL A N 1
ATOM 2156 C CA . VAL A 1 272 ? -18.368 -5.368 24.651 1.00 80.56 272 VAL A CA 1
ATOM 2157 C C . VAL A 1 272 ? -17.814 -4.834 23.331 1.00 80.56 272 VAL A C 1
ATOM 2159 O O . VAL A 1 272 ? -18.587 -4.525 22.429 1.00 80.56 272 VAL A O 1
ATOM 2162 N N . TYR A 1 273 ? -16.487 -4.788 23.171 1.00 76.06 273 TYR A N 1
ATOM 2163 C CA . TYR A 1 273 ? -15.871 -4.398 21.901 1.00 76.06 273 TYR A CA 1
ATOM 2164 C C . TYR A 1 273 ? -16.320 -5.314 20.749 1.00 76.06 273 TYR A C 1
ATOM 2166 O O . TYR A 1 273 ? -16.729 -4.830 19.694 1.00 76.06 273 TYR A O 1
ATOM 2174 N N . ARG A 1 274 ? -16.316 -6.641 20.953 1.00 71.50 274 ARG A N 1
ATOM 2175 C CA . ARG A 1 274 ? -16.792 -7.604 19.943 1.00 71.50 274 ARG A CA 1
ATOM 2176 C C . ARG A 1 274 ? -18.258 -7.384 19.585 1.00 71.50 274 ARG A C 1
ATOM 2178 O O . ARG A 1 274 ? -18.586 -7.365 18.403 1.00 71.50 274 ARG A O 1
ATOM 2185 N N . GLN A 1 275 ? -19.111 -7.193 20.587 1.00 75.25 275 GLN A N 1
ATOM 2186 C CA . GLN A 1 275 ? -20.546 -7.001 20.394 1.00 75.25 275 GLN A CA 1
ATOM 2187 C C . GLN A 1 275 ? -20.865 -5.735 19.592 1.00 75.25 275 GLN A C 1
ATOM 2189 O O . GLN A 1 275 ? -21.692 -5.760 18.681 1.00 75.25 275 GLN A O 1
ATOM 2194 N N . LEU A 1 276 ? -20.181 -4.636 19.917 1.00 74.00 276 LEU A N 1
ATOM 2195 C CA . LEU A 1 276 ? -20.420 -3.338 19.295 1.00 74.00 276 LEU A CA 1
ATOM 2196 C C . LEU A 1 276 ? -19.834 -3.238 17.885 1.00 74.00 276 LEU A C 1
ATOM 2198 O O . LEU A 1 276 ? -20.474 -2.657 17.014 1.00 74.00 276 LEU A O 1
ATOM 2202 N N . PHE A 1 277 ? -18.641 -3.795 17.655 1.00 71.31 277 PHE A N 1
ATOM 2203 C CA . PHE A 1 277 ? -17.880 -3.523 16.431 1.00 71.31 277 PHE A CA 1
ATOM 2204 C C . PHE A 1 277 ? -17.670 -4.732 15.520 1.00 71.31 277 PHE A C 1
ATOM 2206 O O . PHE A 1 277 ? -17.434 -4.545 14.332 1.00 71.31 277 PHE A O 1
ATOM 2213 N N . LEU A 1 278 ? -17.733 -5.963 16.040 1.00 64.25 278 LEU A N 1
ATOM 2214 C CA . LEU A 1 278 ? -17.381 -7.162 15.266 1.00 64.25 278 LEU A CA 1
ATOM 2215 C C . LEU A 1 278 ? -18.586 -8.042 14.908 1.00 64.25 278 LEU A C 1
ATOM 2217 O O . LEU A 1 278 ? -18.525 -8.763 13.917 1.00 64.25 278 LEU A O 1
ATOM 2221 N N . THR A 1 279 ? -19.675 -8.006 15.682 1.00 59.12 279 THR A N 1
ATOM 2222 C CA . THR A 1 279 ? -20.880 -8.827 15.431 1.00 59.12 279 THR A CA 1
ATOM 2223 C C . THR A 1 279 ? -22.050 -8.061 14.816 1.00 59.12 279 THR A C 1
ATOM 2225 O O . THR A 1 279 ? -22.974 -8.679 14.293 1.00 59.12 279 THR A O 1
ATOM 2228 N N . SER A 1 280 ? -22.043 -6.727 14.873 1.00 53.34 280 SER A N 1
ATOM 2229 C CA . SER A 1 280 ? -23.117 -5.900 14.316 1.00 53.34 280 SER A CA 1
ATOM 2230 C C . SER A 1 280 ? -22.909 -5.691 12.813 1.00 53.34 280 SER A C 1
ATOM 2232 O O . SER A 1 280 ? -22.182 -4.795 12.400 1.00 53.34 280 SER A O 1
ATOM 2234 N N . ALA A 1 281 ? -23.601 -6.478 11.987 1.00 50.53 281 ALA A N 1
ATOM 2235 C CA . ALA A 1 281 ? -23.812 -6.167 10.567 1.00 50.53 281 ALA A CA 1
ATOM 2236 C C . ALA A 1 281 ? -24.869 -5.053 10.356 1.00 50.53 281 ALA A C 1
ATOM 2238 O O . ALA A 1 281 ? -25.269 -4.769 9.234 1.00 50.53 281 ALA A O 1
ATOM 2239 N N . SER A 1 282 ? -25.380 -4.453 11.438 1.00 46.81 282 SER A N 1
ATOM 2240 C CA . SER A 1 282 ? -26.592 -3.619 11.430 1.00 46.81 282 SER A CA 1
ATOM 2241 C C . SER A 1 282 ? -26.358 -2.105 11.377 1.00 46.81 282 SER A C 1
ATOM 2243 O O . SER A 1 282 ? -27.325 -1.358 11.270 1.00 46.81 282 SER A O 1
ATOM 2245 N N . GLN A 1 283 ? -25.111 -1.631 11.442 1.00 56.59 283 GLN A N 1
ATOM 2246 C CA . GLN A 1 283 ? -24.771 -0.200 11.341 1.00 56.59 283 GLN A CA 1
ATOM 2247 C C . GLN A 1 283 ? -23.783 0.032 10.195 1.00 56.59 283 GLN A C 1
ATOM 2249 O O . GLN A 1 283 ? -22.698 0.565 10.385 1.00 56.59 283 GLN A O 1
ATOM 2254 N N . SER A 1 284 ? -24.139 -0.481 9.021 1.00 65.62 284 SER A N 1
ATOM 2255 C CA . SER A 1 284 ? -23.396 -0.272 7.782 1.00 65.62 284 SER A CA 1
ATOM 2256 C C . SER A 1 284 ? -23.948 0.940 7.042 1.00 65.62 284 SER A C 1
ATOM 2258 O O . SER A 1 284 ? -25.161 1.177 7.088 1.00 65.62 284 SER A O 1
ATOM 2260 N N . LEU A 1 285 ? -23.110 1.588 6.237 1.00 75.62 285 LEU A N 1
ATOM 2261 C CA . LEU A 1 285 ? -23.527 2.642 5.323 1.00 75.62 285 LEU A CA 1
ATOM 2262 C C . LEU A 1 285 ? -24.790 2.233 4.541 1.00 75.62 285 LEU A C 1
ATOM 2264 O O . LEU A 1 285 ? -24.856 1.130 3.979 1.00 75.62 285 LEU A O 1
ATOM 2268 N N . SER A 1 286 ? -25.790 3.124 4.499 1.00 84.50 286 SER A N 1
ATOM 2269 C CA . SER A 1 286 ? -27.071 2.878 3.820 1.00 84.50 286 SER A CA 1
ATOM 2270 C C . SER A 1 286 ? -26.860 2.290 2.422 1.00 84.50 286 SER A C 1
ATOM 2272 O O . SER A 1 286 ? -26.050 2.793 1.637 1.00 84.50 286 SER A O 1
ATOM 2274 N N . GLN A 1 287 ? -27.609 1.230 2.100 1.00 84.19 287 GLN A N 1
ATOM 2275 C CA . GLN A 1 287 ? -27.554 0.592 0.784 1.00 84.19 287 GLN A CA 1
ATOM 2276 C C . GLN A 1 287 ? -27.847 1.602 -0.335 1.00 84.19 287 GLN A C 1
ATOM 2278 O O . GLN A 1 287 ? -27.162 1.595 -1.351 1.00 84.19 287 GLN A O 1
ATOM 2283 N N . GLY A 1 288 ? -28.768 2.546 -0.108 1.00 87.38 288 GLY A N 1
ATOM 2284 C CA . GLY A 1 288 ? -29.081 3.599 -1.076 1.00 87.38 288 GLY A CA 1
ATOM 2285 C C . GLY A 1 288 ? -27.877 4.488 -1.402 1.00 87.38 288 GLY A C 1
ATOM 2286 O O . GLY A 1 288 ? -27.635 4.785 -2.570 1.00 87.38 288 GLY A O 1
ATOM 2287 N N . LEU A 1 289 ? -27.069 4.855 -0.401 1.00 88.31 289 LEU A N 1
ATOM 2288 C CA . LEU A 1 289 ? -25.842 5.633 -0.617 1.00 88.31 289 LEU A CA 1
ATOM 2289 C C . LEU A 1 289 ? -24.776 4.822 -1.356 1.00 88.31 289 LEU A C 1
ATOM 2291 O O . LEU A 1 289 ? -24.113 5.359 -2.246 1.00 88.31 289 LEU A O 1
ATOM 2295 N N . ARG A 1 290 ? -24.640 3.531 -1.025 1.00 87.62 290 ARG A N 1
ATOM 2296 C CA . ARG A 1 290 ? -23.728 2.606 -1.714 1.00 87.62 290 ARG A CA 1
ATOM 2297 C C . ARG A 1 290 ? -24.093 2.457 -3.189 1.00 87.62 290 ARG A C 1
ATOM 2299 O O . ARG A 1 290 ? -23.237 2.671 -4.045 1.00 87.62 290 ARG A O 1
ATOM 2306 N N . ASP A 1 291 ? -25.359 2.179 -3.482 1.00 89.25 291 ASP A N 1
ATOM 2307 C CA . ASP A 1 291 ? -25.863 2.000 -4.846 1.00 89.25 291 ASP A CA 1
ATOM 2308 C C . ASP A 1 291 ? -25.713 3.287 -5.666 1.00 89.25 291 ASP A C 1
ATOM 2310 O O . ASP A 1 291 ? -25.335 3.256 -6.840 1.00 89.25 291 ASP A O 1
ATOM 2314 N N . ARG A 1 292 ? -25.952 4.448 -5.044 1.00 90.75 292 ARG A N 1
ATOM 2315 C CA . ARG A 1 292 ? -25.809 5.753 -5.698 1.00 90.75 292 ARG A CA 1
ATOM 2316 C C . ARG A 1 292 ? -24.349 6.077 -6.004 1.00 90.75 292 ARG A C 1
ATOM 2318 O O . ARG A 1 292 ? -24.051 6.474 -7.128 1.00 90.75 292 ARG A O 1
ATOM 2325 N N . ALA A 1 293 ? -23.438 5.852 -5.056 1.00 91.00 293 ALA A N 1
ATOM 2326 C CA . ALA A 1 293 ? -21.999 6.005 -5.272 1.00 91.00 293 ALA A CA 1
ATOM 2327 C C . ALA A 1 293 ? -21.494 5.070 -6.381 1.00 91.00 293 ALA A C 1
ATOM 2329 O O . ALA A 1 293 ? -20.769 5.495 -7.282 1.00 91.00 293 ALA A O 1
ATOM 2330 N N . GLN A 1 294 ? -21.934 3.810 -6.357 1.00 90.75 294 GLN A N 1
ATOM 2331 C CA . GLN A 1 294 ? -21.616 2.826 -7.383 1.00 90.75 294 GLN A CA 1
ATOM 2332 C C . GLN A 1 294 ? -22.130 3.278 -8.757 1.00 90.75 294 GLN A C 1
ATOM 2334 O O . GLN A 1 294 ? -21.386 3.221 -9.734 1.00 90.75 294 GLN A O 1
ATOM 2339 N N . LYS A 1 295 ? -23.369 3.775 -8.847 1.00 92.12 295 LYS A N 1
ATOM 2340 C CA . LYS A 1 295 ? -23.951 4.294 -10.092 1.00 92.12 295 LYS A CA 1
ATOM 2341 C C . LYS A 1 295 ? -23.164 5.486 -10.643 1.00 92.12 295 LYS A C 1
ATOM 2343 O O . LYS A 1 295 ? -22.778 5.452 -11.807 1.00 92.12 295 LYS A O 1
ATOM 2348 N N . LEU A 1 296 ? -22.869 6.482 -9.807 1.00 92.75 296 LEU A N 1
ATOM 2349 C CA . LEU A 1 296 ? -22.124 7.685 -10.196 1.00 92.75 296 LEU A CA 1
ATOM 2350 C C . LEU A 1 296 ? -20.744 7.346 -10.771 1.00 92.75 296 LEU A C 1
ATOM 2352 O O . LEU A 1 296 ? -20.359 7.857 -11.823 1.00 92.75 296 LEU A O 1
ATOM 2356 N N . ILE A 1 297 ? -20.005 6.447 -10.115 1.00 91.69 297 ILE A N 1
ATOM 2357 C CA . ILE A 1 297 ? -18.686 6.037 -10.607 1.00 91.69 297 ILE A CA 1
ATOM 2358 C C . ILE A 1 297 ? -18.806 5.197 -11.881 1.00 91.69 297 ILE A C 1
ATOM 2360 O O . ILE A 1 297 ? -17.994 5.357 -12.794 1.00 91.69 297 ILE A O 1
ATOM 2364 N N . ARG A 1 298 ? -19.821 4.329 -11.985 1.00 92.56 298 ARG A N 1
ATOM 2365 C CA . ARG A 1 298 ? -20.046 3.543 -13.207 1.00 92.56 298 ARG A CA 1
ATOM 2366 C C . ARG A 1 298 ? -20.335 4.428 -14.412 1.00 92.56 298 ARG A C 1
ATOM 2368 O O . ARG A 1 298 ? -19.816 4.158 -15.486 1.00 92.56 298 ARG A O 1
ATOM 2375 N N . GLU A 1 299 ? -21.120 5.483 -14.238 1.00 92.75 299 GLU A N 1
ATOM 2376 C CA . GLU A 1 299 ? -21.389 6.454 -15.301 1.00 92.75 299 GLU A CA 1
ATOM 2377 C C . GLU A 1 299 ? -20.111 7.203 -15.696 1.00 92.75 299 GLU A C 1
ATOM 2379 O O . GLU A 1 299 ? -19.797 7.303 -16.879 1.00 92.75 299 GLU A O 1
ATOM 2384 N N . LYS A 1 300 ? -19.312 7.650 -14.717 1.00 91.25 300 LYS A N 1
ATOM 2385 C CA . LYS A 1 300 ? -18.077 8.404 -14.979 1.00 91.25 300 LYS A CA 1
ATOM 2386 C C . LYS A 1 300 ? -16.984 7.583 -15.676 1.00 91.25 300 LYS A C 1
ATOM 2388 O O . LYS A 1 300 ? -16.219 8.135 -16.463 1.00 91.25 300 LYS A O 1
ATOM 2393 N N . LEU A 1 301 ? -16.8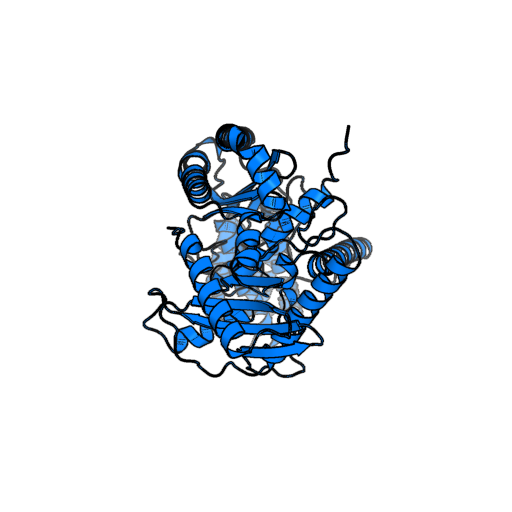83 6.289 -15.370 1.00 91.75 301 LEU A N 1
ATOM 2394 C CA . LEU A 1 301 ? -15.833 5.401 -15.886 1.00 91.75 301 LEU A CA 1
ATOM 2395 C C . LEU A 1 301 ? -16.270 4.544 -17.078 1.00 91.75 301 LEU A C 1
ATOM 2397 O O . LEU A 1 301 ? -15.478 3.719 -17.529 1.00 91.75 301 LEU A O 1
ATOM 2401 N N . LEU A 1 302 ? -17.500 4.704 -17.576 1.00 92.38 302 LEU A N 1
ATOM 2402 C CA . LEU A 1 302 ? -18.065 3.827 -18.603 1.00 92.38 302 LEU A CA 1
ATOM 2403 C C . LEU A 1 302 ? -17.176 3.757 -19.852 1.00 92.38 302 LEU A C 1
ATOM 2405 O O . LEU A 1 302 ? -16.783 2.664 -20.257 1.00 92.38 302 LEU A O 1
ATOM 2409 N N . ASP A 1 303 ? -16.792 4.918 -20.383 1.00 92.19 303 ASP A N 1
ATOM 2410 C CA . ASP A 1 303 ? -15.965 5.033 -21.593 1.00 92.19 303 ASP A CA 1
ATOM 2411 C C . ASP A 1 303 ? -14.519 4.560 -21.368 1.00 92.19 303 ASP A C 1
ATOM 2413 O O . ASP A 1 303 ? -13.827 4.143 -22.294 1.00 92.19 303 ASP A O 1
ATOM 2417 N N . TRP A 1 304 ? -14.060 4.577 -20.114 1.00 90.56 304 TRP A N 1
ATOM 2418 C CA . TRP A 1 304 ? -12.705 4.183 -19.726 1.00 90.56 304 TRP A CA 1
ATOM 2419 C C . TRP A 1 304 ? -12.591 2.710 -19.336 1.00 90.56 304 TRP A C 1
ATOM 2421 O O . TRP A 1 304 ? -11.478 2.215 -19.160 1.00 90.56 304 TRP A O 1
ATOM 2431 N N . ARG A 1 305 ? -13.710 1.992 -19.187 1.00 91.56 305 ARG A N 1
ATOM 2432 C CA . ARG A 1 305 ? -13.755 0.628 -18.645 1.00 91.56 305 ARG A CA 1
ATOM 2433 C C . ARG A 1 305 ? -12.796 -0.318 -19.365 1.00 91.56 305 ARG A C 1
ATOM 2435 O O . ARG A 1 305 ? -11.928 -0.918 -18.729 1.00 91.56 305 ARG A O 1
ATOM 2442 N N . ASP A 1 306 ? -12.966 -0.480 -20.673 1.00 89.75 306 ASP A N 1
ATOM 2443 C CA . ASP A 1 306 ? -12.197 -1.465 -21.438 1.00 89.75 306 ASP A CA 1
ATOM 2444 C C . ASP A 1 306 ? -10.729 -1.045 -21.551 1.00 89.75 306 ASP A C 1
ATOM 2446 O O . ASP A 1 306 ? -9.827 -1.872 -21.396 1.00 89.75 306 ASP A O 1
ATOM 2450 N N . PHE A 1 307 ? -10.484 0.260 -21.691 1.00 89.69 307 PHE A N 1
ATOM 2451 C CA . PHE A 1 307 ? -9.146 0.837 -21.650 1.00 89.69 307 PHE A CA 1
ATOM 2452 C C . PHE A 1 307 ? -8.417 0.511 -20.337 1.00 89.69 307 PHE A C 1
ATOM 2454 O O . PHE A 1 307 ? -7.294 0.007 -20.364 1.00 89.69 307 PHE A O 1
ATOM 2461 N N . LEU A 1 308 ? -9.052 0.744 -19.185 1.00 88.19 308 LEU A N 1
ATOM 2462 C CA . LEU A 1 308 ? -8.481 0.474 -17.864 1.00 88.19 308 LEU A CA 1
ATOM 2463 C C . LEU A 1 308 ? -8.195 -1.015 -17.661 1.00 88.19 308 LEU A C 1
ATOM 2465 O O . LEU A 1 308 ? -7.131 -1.375 -17.151 1.00 88.19 308 LEU A O 1
ATOM 2469 N N . LEU A 1 309 ? -9.102 -1.892 -18.101 1.00 86.06 309 LEU A N 1
ATOM 2470 C CA . LEU A 1 309 ? -8.904 -3.339 -18.017 1.00 86.06 309 LEU A CA 1
ATOM 2471 C C . LEU A 1 309 ? -7.695 -3.793 -18.840 1.00 86.06 309 LEU A C 1
ATOM 2473 O O . LEU A 1 309 ? -6.870 -4.553 -18.332 1.00 86.06 309 LEU A O 1
ATOM 2477 N N . VAL A 1 310 ? -7.540 -3.297 -20.069 1.00 82.75 310 VAL A N 1
ATOM 2478 C CA . VAL A 1 310 ? -6.369 -3.599 -20.909 1.00 82.75 310 VAL A CA 1
ATOM 2479 C C . VAL A 1 310 ? -5.093 -3.027 -20.290 1.00 82.75 310 VAL A C 1
ATOM 2481 O O . VAL A 1 310 ? -4.101 -3.746 -20.133 1.00 82.75 310 VAL A O 1
ATOM 2484 N N . LYS A 1 311 ? -5.131 -1.761 -19.864 1.00 82.81 311 LYS A N 1
ATOM 2485 C CA . LYS A 1 311 ? -3.991 -1.067 -19.258 1.00 82.81 311 LYS A CA 1
ATOM 2486 C C . LYS A 1 311 ? -3.513 -1.761 -17.986 1.00 82.81 311 LYS A C 1
ATOM 2488 O O . LYS A 1 311 ? -2.311 -1.910 -17.796 1.00 82.81 311 LYS A O 1
ATOM 2493 N N . SER A 1 312 ? -4.427 -2.251 -17.151 1.00 78.50 312 SER A N 1
ATOM 2494 C CA . SER A 1 312 ? -4.070 -2.983 -15.932 1.00 78.50 312 SER A CA 1
ATOM 2495 C C . SER A 1 312 ? -3.341 -4.298 -16.203 1.00 78.50 312 SER A C 1
ATOM 2497 O O . SER A 1 312 ? -2.476 -4.673 -15.422 1.00 78.50 312 SER A O 1
ATOM 2499 N N . ARG A 1 313 ? -3.628 -4.982 -17.317 1.00 74.62 313 ARG A N 1
ATOM 2500 C CA . ARG A 1 313 ? -3.023 -6.287 -17.630 1.00 74.62 313 ARG A CA 1
ATOM 2501 C C . ARG A 1 313 ? -1.635 -6.174 -18.240 1.00 74.62 313 ARG A C 1
ATOM 2503 O O . ARG A 1 313 ? -0.768 -6.964 -17.893 1.00 74.62 313 ARG A O 1
ATOM 2510 N N . ARG A 1 314 ? -1.450 -5.221 -19.152 1.00 67.19 314 ARG A N 1
ATOM 2511 C CA . ARG A 1 314 ? -0.196 -5.056 -19.903 1.00 67.19 314 ARG A CA 1
ATOM 2512 C C . ARG A 1 314 ? 0.743 -4.019 -19.296 1.00 67.19 314 ARG A C 1
ATOM 2514 O O . ARG A 1 314 ? 1.931 -4.029 -19.572 1.00 67.19 314 ARG A O 1
ATOM 2521 N N . ASN A 1 315 ? 0.206 -3.125 -18.461 1.00 67.38 315 ASN A N 1
ATOM 2522 C CA . ASN A 1 315 ? 0.880 -1.911 -18.005 1.00 67.38 315 ASN A CA 1
ATOM 2523 C C . ASN A 1 315 ? 1.639 -1.218 -19.152 1.00 67.38 315 ASN A C 1
ATOM 2525 O O . ASN A 1 315 ? 2.827 -0.945 -19.046 1.00 67.38 315 ASN A O 1
ATOM 2529 N N . ILE A 1 316 ? 0.931 -0.970 -20.265 1.00 62.75 316 ILE A N 1
ATOM 2530 C CA . ILE A 1 316 ? 1.489 -0.523 -21.562 1.00 62.75 316 ILE A CA 1
ATOM 2531 C C . ILE A 1 316 ? 2.413 0.694 -21.404 1.00 62.75 316 ILE A C 1
ATOM 2533 O O . ILE A 1 316 ? 3.425 0.802 -22.081 1.00 62.75 316 ILE A O 1
ATOM 2537 N N . THR A 1 317 ? 2.101 1.590 -20.465 1.00 69.00 317 THR A N 1
ATOM 2538 C CA . THR A 1 317 ? 2.919 2.776 -20.180 1.00 69.00 317 THR A CA 1
ATOM 2539 C C . THR A 1 317 ? 4.314 2.431 -19.665 1.00 69.00 317 THR A C 1
ATOM 2541 O O . THR A 1 317 ? 5.222 3.207 -19.888 1.00 69.00 317 THR A O 1
ATOM 2544 N N . MET A 1 318 ? 4.514 1.292 -18.999 1.00 77.94 318 MET A N 1
ATOM 2545 C CA . MET A 1 318 ? 5.835 0.856 -18.525 1.00 77.94 318 MET A CA 1
ATOM 2546 C C . MET A 1 318 ? 6.669 0.183 -19.615 1.00 77.94 318 MET A C 1
ATOM 2548 O O . MET A 1 318 ? 7.889 0.144 -19.506 1.00 77.94 318 MET A O 1
ATOM 2552 N N . VAL A 1 319 ? 6.027 -0.318 -20.671 1.00 74.62 319 VAL A N 1
ATOM 2553 C CA . VAL A 1 319 ? 6.695 -1.023 -21.774 1.00 74.62 319 VAL A CA 1
ATOM 2554 C C . VAL A 1 319 ? 7.516 -0.061 -22.622 1.00 74.62 319 VAL A C 1
ATOM 2556 O O . VAL A 1 319 ? 8.642 -0.389 -22.973 1.00 74.62 319 VAL A O 1
ATOM 2559 N N . SER A 1 320 ? 7.016 1.155 -22.859 1.00 81.81 320 SER A N 1
ATOM 2560 C CA . SER A 1 320 ? 7.758 2.173 -23.613 1.00 81.81 320 SER A CA 1
ATOM 2561 C C . SER A 1 320 ? 9.106 2.508 -22.972 1.00 81.81 320 SER A C 1
ATOM 2563 O O . SER A 1 320 ? 10.072 2.771 -23.672 1.00 81.81 320 SER A O 1
ATOM 2565 N N . TYR A 1 321 ? 9.215 2.426 -21.642 1.00 84.62 321 TYR A N 1
ATOM 2566 C CA . TYR A 1 321 ? 10.495 2.626 -20.960 1.00 84.62 321 TYR A CA 1
ATOM 2567 C C . TYR A 1 321 ? 11.495 1.503 -21.278 1.00 84.62 321 TYR A C 1
ATOM 2569 O O . TYR A 1 321 ? 12.684 1.767 -21.380 1.00 84.62 321 TYR A O 1
ATOM 2577 N N . LEU A 1 322 ? 11.045 0.259 -21.473 1.00 87.00 322 LEU A N 1
ATOM 2578 C CA . LEU A 1 322 ? 11.942 -0.827 -21.893 1.00 87.00 322 LEU A CA 1
ATOM 2579 C C . LEU A 1 322 ? 12.485 -0.602 -23.312 1.00 87.00 322 LEU A C 1
ATOM 2581 O O . LEU A 1 322 ? 13.613 -0.981 -23.603 1.00 87.00 322 LEU A O 1
ATOM 2585 N N . GLU A 1 323 ? 11.697 0.033 -24.180 1.00 85.69 323 GLU A N 1
ATOM 2586 C CA . GLU A 1 323 ? 12.102 0.380 -25.547 1.00 85.69 323 GLU A CA 1
ATOM 2587 C C . GLU A 1 323 ? 13.032 1.607 -25.579 1.00 85.69 323 GLU A C 1
ATOM 2589 O O . GLU A 1 323 ? 13.982 1.648 -26.362 1.00 85.69 323 GLU A O 1
ATOM 2594 N N . ASP A 1 324 ? 12.799 2.579 -24.693 1.00 88.88 324 ASP A N 1
ATOM 2595 C CA . ASP A 1 324 ? 13.567 3.825 -24.599 1.00 88.88 324 ASP A CA 1
ATOM 2596 C C . ASP A 1 324 ? 14.986 3.645 -24.029 1.00 88.88 324 ASP A C 1
ATOM 2598 O O . ASP A 1 324 ? 15.853 4.493 -24.262 1.00 88.88 324 ASP A O 1
ATOM 2602 N N . PHE A 1 325 ? 15.227 2.579 -23.258 1.00 91.56 325 PHE A N 1
ATOM 2603 C CA . PHE A 1 325 ? 16.504 2.305 -22.595 1.00 91.56 325 PHE A CA 1
ATOM 2604 C C . PHE A 1 325 ? 17.160 1.039 -23.176 1.00 91.56 325 PHE A C 1
ATOM 2606 O O . PHE A 1 325 ? 16.824 -0.077 -22.778 1.00 91.56 325 PHE A O 1
ATOM 2613 N N . PRO A 1 326 ? 18.125 1.176 -24.109 1.00 92.00 326 PRO A N 1
ATOM 2614 C CA . PRO A 1 326 ? 18.754 0.036 -24.766 1.00 92.00 326 PRO A CA 1
ATOM 2615 C C . PRO A 1 326 ? 19.381 -0.952 -23.782 1.00 92.00 326 PRO A C 1
ATOM 2617 O O . PRO A 1 326 ? 20.226 -0.581 -22.967 1.00 92.00 326 PRO A O 1
ATOM 2620 N N . GLY A 1 327 ? 18.994 -2.222 -23.907 1.00 92.31 327 GLY A N 1
ATOM 2621 C CA . GLY A 1 327 ? 19.476 -3.307 -23.057 1.00 92.31 327 GLY A CA 1
ATOM 2622 C C . GLY A 1 327 ? 18.757 -3.431 -21.714 1.00 92.31 327 GLY A C 1
ATOM 2623 O O . GLY A 1 327 ? 19.072 -4.366 -20.982 1.00 92.31 327 GLY A O 1
ATOM 2624 N N . LEU A 1 328 ? 17.793 -2.560 -21.392 1.00 94.81 328 LEU A N 1
ATOM 2625 C CA . LEU A 1 328 ? 16.929 -2.708 -20.223 1.00 94.81 328 LEU A CA 1
ATOM 2626 C C . LEU A 1 328 ? 15.909 -3.828 -20.464 1.00 94.81 328 LEU A C 1
ATOM 2628 O O . LEU A 1 328 ? 15.096 -3.780 -21.382 1.00 94.81 328 LEU A O 1
ATOM 2632 N N . VAL A 1 329 ? 15.941 -4.845 -19.610 1.00 92.38 329 VAL A N 1
ATOM 2633 C CA . VAL A 1 329 ? 15.052 -6.012 -19.683 1.00 92.38 329 VAL A CA 1
ATOM 2634 C C . VAL A 1 329 ? 13.874 -5.851 -18.731 1.00 92.38 329 VAL A C 1
ATOM 2636 O O . VAL A 1 329 ? 12.741 -6.200 -19.061 1.00 92.38 329 VAL A O 1
ATOM 2639 N N . HIS A 1 330 ? 14.130 -5.335 -17.528 1.00 93.12 330 HIS A N 1
ATOM 2640 C CA . HIS A 1 330 ? 13.095 -5.106 -16.529 1.00 93.12 330 HIS A CA 1
ATOM 2641 C C . HIS A 1 330 ? 13.508 -4.044 -15.510 1.00 93.12 330 HIS A C 1
ATOM 2643 O O . HIS A 1 330 ? 14.695 -3.875 -15.232 1.00 93.12 330 HIS A O 1
ATOM 2649 N N . PHE A 1 331 ? 12.529 -3.381 -14.896 1.00 93.81 331 PHE A N 1
ATOM 2650 C CA . PHE A 1 331 ? 12.758 -2.500 -13.758 1.00 93.81 331 PHE A CA 1
ATOM 2651 C C . PHE A 1 331 ? 11.597 -2.542 -12.766 1.00 93.81 331 PHE A C 1
ATOM 2653 O O . PHE A 1 331 ? 10.451 -2.771 -13.144 1.00 93.81 331 PHE A O 1
ATOM 2660 N N . ILE A 1 332 ? 11.898 -2.253 -11.504 1.00 93.75 332 ILE A N 1
ATOM 2661 C CA . ILE A 1 332 ? 10.909 -1.976 -10.467 1.00 93.75 332 ILE A CA 1
ATOM 2662 C C . ILE A 1 332 ? 11.327 -0.689 -9.776 1.00 93.75 332 ILE A C 1
ATOM 2664 O O . ILE A 1 332 ? 12.355 -0.654 -9.106 1.00 93.75 332 ILE A O 1
ATOM 2668 N N . TYR A 1 333 ? 10.527 0.356 -9.941 1.00 92.88 333 TYR A N 1
ATOM 2669 C CA . TYR A 1 333 ? 10.675 1.611 -9.219 1.00 92.88 333 TYR A CA 1
ATOM 2670 C C . TYR A 1 333 ? 9.651 1.664 -8.089 1.00 92.88 333 TYR A C 1
ATOM 2672 O O . TYR A 1 333 ? 8.470 1.385 -8.311 1.00 92.88 333 TYR A O 1
ATOM 2680 N N . VAL A 1 334 ? 10.083 2.044 -6.891 1.00 90.00 334 VAL A N 1
ATOM 2681 C CA . VAL A 1 334 ? 9.232 2.148 -5.707 1.00 90.00 334 VAL A CA 1
ATOM 2682 C C . VAL A 1 334 ? 9.429 3.505 -5.042 1.00 90.00 334 VAL A C 1
ATOM 2684 O O . VAL A 1 334 ? 10.530 3.850 -4.617 1.00 90.00 334 VAL A O 1
ATOM 2687 N N . ASP A 1 335 ? 8.338 4.251 -4.897 1.00 85.12 335 ASP A N 1
ATOM 2688 C CA . ASP A 1 335 ? 8.236 5.353 -3.946 1.00 85.12 335 ASP A CA 1
ATOM 2689 C C . ASP A 1 335 ? 7.918 4.752 -2.573 1.00 85.12 335 ASP A C 1
ATOM 2691 O O . ASP A 1 335 ? 6.779 4.370 -2.277 1.00 85.12 335 ASP A O 1
ATOM 2695 N N . ARG A 1 336 ? 8.949 4.636 -1.733 1.00 84.94 336 ARG A N 1
ATOM 2696 C CA . ARG A 1 336 ? 8.848 4.071 -0.382 1.00 84.94 336 ARG A CA 1
ATOM 2697 C C . ARG A 1 336 ? 8.174 5.029 0.598 1.00 84.94 336 ARG A C 1
ATOM 2699 O O . ARG A 1 336 ? 7.685 4.586 1.631 1.00 84.94 336 ARG A O 1
ATOM 2706 N N . THR A 1 337 ? 8.091 6.317 0.275 1.00 78.00 337 THR A N 1
ATOM 2707 C CA . THR A 1 337 ? 7.361 7.307 1.077 1.00 78.00 337 THR A CA 1
ATOM 2708 C C . THR A 1 337 ? 5.852 7.205 0.869 1.00 78.00 337 THR A C 1
ATOM 2710 O O . THR A 1 337 ? 5.087 7.379 1.821 1.00 78.00 337 THR A O 1
ATOM 2713 N N . ALA A 1 338 ? 5.418 6.909 -0.356 1.00 74.06 338 ALA A N 1
ATOM 2714 C CA . ALA A 1 338 ? 4.014 6.720 -0.710 1.00 74.06 338 ALA A CA 1
ATOM 2715 C C . ALA A 1 338 ? 3.553 5.251 -0.653 1.00 74.06 338 ALA A C 1
ATOM 2717 O O . ALA A 1 338 ? 2.348 4.999 -0.675 1.00 74.06 338 ALA A O 1
ATOM 2718 N N . GLY A 1 339 ? 4.483 4.291 -0.603 1.00 76.00 339 GLY A N 1
ATOM 2719 C CA . GLY A 1 339 ? 4.182 2.858 -0.682 1.00 76.00 339 GLY A CA 1
ATOM 2720 C C . GLY A 1 339 ? 3.678 2.439 -2.065 1.00 76.00 339 GLY A C 1
ATOM 2721 O O . GLY A 1 339 ? 2.839 1.545 -2.177 1.00 76.00 339 GLY A O 1
ATOM 2722 N N . GLN A 1 340 ? 4.135 3.120 -3.118 1.00 78.88 340 GLN A N 1
ATOM 2723 C CA . GLN A 1 340 ? 3.660 2.940 -4.491 1.00 78.88 340 GLN A CA 1
ATOM 2724 C C . GLN A 1 340 ? 4.787 2.433 -5.378 1.00 78.88 340 GLN A C 1
ATOM 2726 O O . GLN A 1 340 ? 5.926 2.865 -5.241 1.00 78.88 340 GLN A O 1
ATOM 2731 N N . MET A 1 341 ? 4.467 1.552 -6.322 1.00 86.19 341 MET A N 1
ATOM 2732 C CA . MET A 1 341 ? 5.434 1.051 -7.292 1.00 86.19 341 MET A CA 1
ATOM 2733 C C . MET A 1 341 ? 4.979 1.214 -8.738 1.00 86.19 341 MET A C 1
ATOM 2735 O O . MET A 1 341 ? 3.785 1.272 -9.053 1.00 86.19 341 MET A O 1
ATOM 2739 N N . MET A 1 342 ? 5.975 1.232 -9.617 1.00 86.81 342 MET A N 1
ATOM 2740 C CA . MET A 1 342 ? 5.857 1.272 -11.066 1.00 86.81 342 MET A CA 1
ATOM 2741 C C . MET A 1 342 ? 6.816 0.237 -11.657 1.00 86.81 342 MET A C 1
ATOM 2743 O O . MET A 1 342 ? 8.017 0.272 -11.392 1.00 86.81 342 MET A O 1
ATOM 2747 N N . ALA A 1 343 ? 6.278 -0.707 -12.429 1.00 87.94 343 ALA A N 1
ATOM 2748 C CA . ALA A 1 343 ? 7.053 -1.748 -13.095 1.00 87.94 343 ALA A CA 1
ATOM 2749 C C . ALA A 1 343 ? 6.295 -2.305 -14.313 1.00 87.94 343 ALA A C 1
ATOM 2751 O O . ALA A 1 343 ? 5.056 -2.361 -14.291 1.00 87.94 343 ALA A O 1
ATOM 2752 N N . PRO A 1 344 ? 6.996 -2.779 -15.359 1.00 87.12 344 PRO A N 1
ATOM 2753 C CA . PRO A 1 344 ? 6.403 -3.639 -16.379 1.00 87.12 344 PRO A CA 1
ATOM 2754 C C . PRO A 1 344 ? 5.747 -4.871 -15.736 1.00 87.12 344 PRO A C 1
ATOM 2756 O O . PRO A 1 344 ? 6.137 -5.302 -14.658 1.00 87.12 344 PRO A O 1
ATOM 2759 N N . SER A 1 345 ? 4.724 -5.456 -16.360 1.00 78.62 345 SER A N 1
ATOM 2760 C CA . SER A 1 345 ? 4.012 -6.589 -15.745 1.00 78.62 345 SER A CA 1
ATOM 2761 C C . SER A 1 345 ? 4.744 -7.924 -15.945 1.00 78.62 345 SER A C 1
ATOM 2763 O O . SER A 1 345 ? 4.910 -8.385 -17.077 1.00 78.62 345 SER A O 1
ATOM 2765 N N . LEU A 1 346 ? 5.103 -8.589 -14.840 1.00 75.88 346 LEU A N 1
ATOM 2766 C CA . LEU A 1 346 ? 5.713 -9.932 -14.824 1.00 75.88 346 LEU A CA 1
ATOM 2767 C C . LEU A 1 346 ? 4.712 -11.084 -14.609 1.00 75.88 346 LEU A C 1
ATOM 2769 O O . LEU A 1 346 ? 5.115 -12.222 -14.376 1.00 75.88 346 LEU A O 1
ATOM 2773 N N . SER A 1 347 ? 3.404 -10.821 -14.653 1.00 61.34 347 SER A N 1
ATOM 2774 C CA . SER A 1 347 ? 2.387 -11.817 -14.298 1.00 61.34 347 SER A CA 1
ATOM 2775 C C . SER A 1 347 ? 2.310 -12.973 -15.309 1.00 61.34 347 SER A C 1
ATOM 2777 O O . SER A 1 347 ? 1.904 -12.808 -16.461 1.00 61.34 347 SER A O 1
ATOM 2779 N N . VAL A 1 348 ? 2.640 -14.181 -14.836 1.00 52.59 348 VAL A N 1
ATOM 2780 C CA . VAL A 1 348 ? 2.638 -15.454 -15.590 1.00 52.59 348 VAL A CA 1
ATOM 2781 C C . VAL A 1 348 ? 1.344 -16.249 -15.338 1.00 52.59 348 VAL A C 1
ATOM 2783 O O . VAL A 1 348 ? 1.351 -17.474 -15.284 1.00 52.59 348 VAL A O 1
ATOM 2786 N N . THR A 1 349 ? 0.206 -15.583 -15.128 1.00 49.84 349 THR A N 1
ATOM 2787 C CA . THR A 1 349 ? -1.075 -16.301 -15.002 1.00 49.84 349 THR A CA 1
ATOM 2788 C C . THR A 1 349 ? -1.637 -16.620 -16.387 1.00 49.84 349 THR A C 1
ATOM 2790 O O . THR A 1 349 ? -1.453 -15.856 -17.334 1.00 49.84 349 THR A O 1
ATOM 2793 N N . GLU A 1 350 ? -2.373 -17.725 -16.542 1.00 44.25 350 GLU A N 1
ATOM 2794 C CA . GLU A 1 350 ? -2.933 -18.150 -17.839 1.00 44.25 350 GLU A CA 1
ATOM 2795 C C . GLU A 1 350 ? -3.798 -17.079 -18.537 1.00 44.25 350 GLU A C 1
ATOM 2797 O O . GLU A 1 350 ? -3.988 -17.134 -19.755 1.00 44.25 350 GLU A O 1
ATOM 2802 N N . LYS A 1 351 ? -4.296 -16.082 -17.794 1.00 47.66 351 LYS A N 1
ATOM 2803 C CA . LYS A 1 351 ? -5.156 -14.994 -18.286 1.00 47.66 351 LYS A CA 1
ATOM 2804 C C . LYS A 1 351 ? -4.435 -13.647 -18.452 1.00 47.66 351 LYS A C 1
ATOM 2806 O O . LYS A 1 351 ? -5.038 -12.723 -19.001 1.00 47.66 351 LYS A O 1
ATOM 2811 N N . SER A 1 352 ? -3.181 -13.515 -18.011 1.00 49.75 352 SER A N 1
ATOM 2812 C CA . SER A 1 352 ? -2.369 -12.307 -18.193 1.00 49.75 352 SER A CA 1
ATOM 2813 C C . SER A 1 352 ? -1.399 -12.484 -19.362 1.00 49.75 352 SER A C 1
ATOM 2815 O O . SER A 1 352 ? -0.609 -13.423 -19.410 1.00 49.75 352 SER A O 1
ATOM 2817 N N . SER A 1 353 ? -1.470 -11.586 -20.344 1.00 48.22 353 SER A N 1
ATOM 2818 C CA . SER A 1 353 ? -0.412 -11.433 -21.341 1.00 48.22 353 SER A CA 1
ATOM 2819 C C . SER A 1 353 ? 0.678 -10.557 -20.722 1.00 48.22 353 SER A C 1
ATOM 2821 O O . SER A 1 353 ? 0.556 -9.334 -20.775 1.00 48.22 353 SER A O 1
ATOM 2823 N N . SER A 1 354 ? 1.685 -11.158 -20.083 1.00 54.88 354 SER A N 1
ATOM 2824 C CA . SER A 1 354 ? 2.953 -10.450 -19.862 1.00 54.88 354 SER A CA 1
ATOM 2825 C C . SER A 1 354 ? 3.566 -10.132 -21.229 1.00 54.88 354 SER A C 1
ATOM 2827 O O . SER A 1 354 ? 3.420 -10.922 -22.164 1.00 54.88 354 SER A O 1
ATOM 2829 N N . GLU A 1 355 ? 4.241 -8.992 -21.360 1.00 57.78 355 GLU A N 1
ATOM 2830 C CA . GLU A 1 355 ? 4.953 -8.614 -22.593 1.00 57.78 355 GLU A CA 1
ATOM 2831 C C . GLU A 1 355 ? 6.140 -9.544 -22.883 1.00 57.78 355 GLU A C 1
ATOM 2833 O O . GLU A 1 355 ? 6.493 -9.767 -24.035 1.00 57.78 355 GLU A O 1
ATOM 2838 N N . LEU A 1 356 ? 6.687 -10.197 -21.848 1.00 58.53 356 LEU A N 1
ATOM 2839 C CA . LEU A 1 356 ? 7.656 -11.293 -21.993 1.00 58.53 356 LEU A CA 1
ATOM 2840 C C . LEU A 1 356 ? 7.017 -12.576 -22.564 1.00 58.53 356 LEU A C 1
ATOM 2842 O O . LEU A 1 356 ? 7.700 -13.579 -22.775 1.00 58.53 356 LEU A O 1
ATOM 2846 N N . GLY A 1 357 ? 5.702 -12.564 -22.796 1.00 60.94 357 GLY A N 1
ATOM 2847 C CA . GLY A 1 357 ? 4.923 -13.691 -23.280 1.00 60.94 357 GLY A CA 1
ATOM 2848 C C . GLY A 1 357 ? 4.649 -14.741 -22.204 1.00 60.94 357 GLY A C 1
ATOM 2849 O O . GLY A 1 357 ? 4.701 -14.492 -20.999 1.00 60.94 357 GLY A O 1
ATOM 2850 N N . LYS A 1 358 ? 4.319 -15.950 -22.661 1.00 63.34 358 LYS A N 1
ATOM 2851 C CA . LYS A 1 358 ? 4.208 -17.153 -21.828 1.00 63.34 358 LYS A CA 1
ATOM 2852 C C . LYS A 1 358 ? 5.361 -18.090 -22.172 1.00 63.34 358 LYS A C 1
ATOM 2854 O O . LYS A 1 358 ? 5.731 -18.192 -23.338 1.00 63.34 358 LYS A O 1
ATOM 2859 N N . GLY A 1 359 ? 5.879 -18.813 -21.180 1.00 72.56 359 GLY A N 1
ATOM 2860 C CA . GLY A 1 359 ? 6.856 -19.883 -21.394 1.00 72.56 359 GLY A CA 1
ATOM 2861 C C . GLY A 1 359 ? 8.161 -19.725 -20.605 1.00 72.56 359 GLY A C 1
ATOM 2862 O O . GLY A 1 359 ? 8.227 -18.914 -19.676 1.00 72.56 359 GLY A O 1
ATOM 2863 N N . PRO A 1 360 ? 9.199 -20.502 -20.966 1.00 81.12 360 PRO A N 1
ATOM 2864 C CA . PRO A 1 360 ? 10.429 -20.622 -20.181 1.00 81.12 360 PRO A CA 1
ATOM 2865 C C . PRO A 1 360 ? 11.181 -19.301 -19.996 1.00 81.12 360 PRO A C 1
ATOM 2867 O O . PRO A 1 360 ? 11.705 -19.046 -18.918 1.00 81.12 360 PRO A O 1
ATOM 2870 N N . LEU A 1 361 ? 11.193 -18.432 -21.014 1.00 81.75 361 LEU A N 1
ATOM 2871 C CA . LEU A 1 361 ? 11.874 -17.137 -20.940 1.00 81.75 361 LEU A CA 1
ATOM 2872 C C . LEU A 1 361 ? 11.215 -16.200 -19.918 1.00 81.75 361 LEU A C 1
ATOM 2874 O O . LEU A 1 361 ? 11.903 -15.626 -19.078 1.00 81.75 361 LEU A O 1
ATOM 2878 N N . ALA A 1 362 ? 9.885 -16.085 -19.940 1.00 79.69 362 ALA A N 1
ATOM 2879 C CA . ALA A 1 362 ? 9.150 -15.269 -18.974 1.00 79.69 362 ALA A CA 1
ATOM 2880 C C . ALA A 1 362 ? 9.358 -15.777 -17.537 1.00 79.69 362 ALA A C 1
ATOM 2882 O O . ALA A 1 362 ? 9.581 -14.983 -16.624 1.00 79.69 362 ALA A O 1
ATOM 2883 N N . GLN A 1 363 ? 9.354 -17.101 -17.337 1.00 83.81 363 GLN A N 1
ATOM 2884 C CA . GLN A 1 363 ? 9.660 -17.714 -16.039 1.00 83.81 363 GLN A CA 1
ATOM 2885 C C . GLN A 1 363 ? 11.106 -17.458 -15.601 1.00 83.81 363 GLN A C 1
ATOM 2887 O O . GLN A 1 363 ? 11.346 -17.172 -14.429 1.00 83.81 363 GLN A O 1
ATOM 2892 N N . PHE A 1 364 ? 12.059 -17.512 -16.531 1.00 88.19 364 PHE A N 1
ATOM 2893 C CA . PHE A 1 364 ? 13.462 -17.230 -16.257 1.00 88.19 364 PHE A CA 1
ATOM 2894 C C . PHE A 1 364 ? 13.672 -15.777 -15.810 1.00 88.19 364 PHE A C 1
ATOM 2896 O O . PHE A 1 364 ? 14.258 -15.544 -14.753 1.00 88.19 364 PHE A O 1
ATOM 2903 N N . ILE A 1 365 ? 13.130 -14.800 -16.548 1.00 87.94 365 ILE A N 1
ATOM 2904 C CA . ILE A 1 365 ? 13.212 -13.380 -16.168 1.00 87.94 365 ILE A CA 1
ATOM 2905 C C . ILE A 1 365 ? 12.503 -13.132 -14.834 1.00 87.94 365 ILE A C 1
ATOM 2907 O O . ILE A 1 365 ? 13.057 -12.454 -13.970 1.00 87.94 365 ILE A O 1
ATOM 2911 N N . LYS A 1 366 ? 11.330 -13.742 -14.612 1.00 88.19 366 LYS A N 1
ATOM 2912 C CA . LYS A 1 366 ? 10.643 -13.699 -13.314 1.00 88.19 366 LYS A CA 1
ATOM 2913 C C . LYS A 1 366 ? 11.564 -14.198 -12.193 1.00 88.19 366 LYS A C 1
ATOM 2915 O O . LYS A 1 366 ? 11.790 -13.489 -11.220 1.00 88.19 366 LYS A O 1
ATOM 2920 N N . SER A 1 367 ? 12.162 -15.379 -12.343 1.00 89.94 367 SER A N 1
ATOM 2921 C CA . SER A 1 367 ? 13.091 -15.931 -11.348 1.00 89.94 367 SER A CA 1
ATOM 2922 C C . SER A 1 367 ? 14.288 -15.007 -11.094 1.00 89.94 367 SER A C 1
ATOM 2924 O O . SER A 1 367 ? 14.708 -14.848 -9.948 1.00 89.94 367 SER A O 1
ATOM 2926 N N . LYS A 1 368 ? 14.821 -14.372 -12.145 1.00 92.06 368 LYS A N 1
ATOM 2927 C CA . LYS A 1 368 ? 15.931 -13.414 -12.055 1.00 92.06 368 LYS A CA 1
ATOM 2928 C C . LYS A 1 368 ? 15.555 -12.199 -11.207 1.00 92.06 368 LYS A C 1
ATOM 2930 O O . LYS A 1 368 ? 16.289 -11.836 -10.292 1.00 92.06 368 LYS A O 1
ATOM 2935 N N . VAL A 1 369 ? 14.384 -11.617 -11.467 1.00 92.94 369 VAL A N 1
ATOM 2936 C CA . VAL A 1 369 ? 13.871 -10.451 -10.736 1.00 92.94 369 VAL A CA 1
ATOM 2937 C C . VAL A 1 369 ? 13.596 -10.794 -9.268 1.00 92.94 369 VAL A C 1
ATOM 2939 O O . VAL A 1 369 ? 14.020 -10.053 -8.385 1.00 92.94 369 VAL A O 1
ATOM 2942 N N . TRP A 1 370 ? 12.969 -11.939 -8.974 1.00 92.06 370 TRP A N 1
ATOM 2943 C CA . TRP A 1 370 ? 12.719 -12.370 -7.589 1.00 92.06 370 TRP A CA 1
ATOM 2944 C C . TRP A 1 370 ? 14.022 -12.629 -6.820 1.00 92.06 370 TRP A C 1
ATOM 2946 O O . TRP A 1 370 ? 14.147 -12.227 -5.660 1.00 92.06 370 TRP A O 1
ATOM 2956 N N . SER A 1 371 ? 15.015 -13.244 -7.473 1.00 92.69 371 SER A N 1
ATOM 2957 C CA . SER A 1 371 ? 16.356 -13.428 -6.907 1.00 92.69 371 SER A CA 1
ATOM 2958 C C . SER A 1 371 ? 17.022 -12.086 -6.591 1.00 92.69 371 SER A C 1
ATOM 2960 O O . SER A 1 371 ? 17.543 -11.904 -5.488 1.00 92.69 371 SER A O 1
ATOM 2962 N N . LEU A 1 372 ? 16.935 -11.115 -7.510 1.00 94.81 372 LEU A N 1
ATOM 2963 C CA . LEU A 1 372 ? 17.462 -9.765 -7.314 1.00 94.81 372 LEU A CA 1
ATOM 2964 C C . LEU A 1 372 ? 16.796 -9.053 -6.129 1.00 94.81 372 LEU A C 1
ATOM 2966 O O . LEU A 1 372 ? 17.507 -8.485 -5.307 1.00 94.81 372 LEU A O 1
ATOM 2970 N N . ILE A 1 373 ? 15.469 -9.130 -5.979 1.00 92.81 373 ILE A N 1
ATOM 2971 C CA . ILE A 1 373 ? 14.762 -8.551 -4.820 1.00 92.81 373 ILE A CA 1
ATOM 2972 C C . ILE A 1 373 ? 15.284 -9.163 -3.511 1.00 92.81 373 ILE A C 1
ATOM 2974 O O . ILE A 1 373 ? 15.609 -8.443 -2.564 1.00 92.81 373 ILE A O 1
ATOM 2978 N N . GLY A 1 374 ? 15.401 -10.493 -3.450 1.00 91.19 374 GLY A N 1
ATOM 2979 C CA . GLY A 1 374 ? 15.925 -11.188 -2.272 1.00 91.19 374 GLY A CA 1
ATOM 2980 C C . GLY A 1 374 ? 17.391 -10.851 -1.977 1.00 91.19 374 GLY A C 1
ATOM 2981 O O . GLY A 1 374 ? 17.788 -10.734 -0.817 1.00 91.19 374 GLY A O 1
ATOM 2982 N N . LEU A 1 375 ? 18.210 -10.673 -3.014 1.00 93.50 375 LEU A N 1
ATOM 2983 C CA . LEU A 1 375 ? 19.606 -10.264 -2.889 1.00 93.50 375 LEU A CA 1
ATOM 2984 C C . LEU A 1 375 ? 19.727 -8.820 -2.390 1.00 93.50 375 LEU A C 1
ATOM 2986 O O . LEU A 1 375 ? 20.420 -8.587 -1.402 1.00 93.50 375 LEU A O 1
ATOM 2990 N N . ALA A 1 376 ? 19.015 -7.886 -3.019 1.00 94.00 376 ALA A N 1
ATOM 2991 C CA . ALA A 1 376 ? 18.985 -6.476 -2.649 1.00 94.00 376 ALA A CA 1
ATOM 2992 C C . ALA A 1 376 ? 18.635 -6.298 -1.168 1.00 94.00 376 ALA A C 1
ATOM 2994 O O . ALA A 1 376 ? 19.354 -5.621 -0.443 1.00 94.00 376 ALA A O 1
ATOM 2995 N N . ARG A 1 377 ? 17.608 -7.005 -0.680 1.00 91.06 377 ARG A N 1
ATOM 2996 C CA . ARG A 1 377 ? 17.213 -6.987 0.737 1.00 91.06 377 ARG A CA 1
ATOM 2997 C C . ARG A 1 377 ? 18.308 -7.491 1.673 1.00 91.06 377 ARG A C 1
ATOM 2999 O O . ARG A 1 377 ? 18.569 -6.852 2.685 1.00 91.06 377 ARG A O 1
ATOM 3006 N N . ARG A 1 378 ? 18.979 -8.598 1.337 1.00 90.62 378 ARG A N 1
ATOM 3007 C CA . ARG A 1 378 ? 20.094 -9.131 2.147 1.00 90.62 378 ARG A CA 1
ATOM 3008 C C . ARG A 1 378 ? 21.275 -8.165 2.218 1.00 90.62 378 ARG A C 1
ATOM 3010 O O . ARG A 1 378 ? 21.918 -8.062 3.256 1.00 90.62 378 ARG A O 1
ATOM 3017 N N . TYR A 1 379 ? 21.572 -7.462 1.128 1.00 92.81 379 TYR A N 1
ATOM 3018 C CA . TYR A 1 379 ? 22.624 -6.442 1.114 1.00 92.81 379 TYR A CA 1
ATOM 3019 C C . TYR A 1 379 ? 22.193 -5.165 1.841 1.00 92.81 379 TYR A C 1
ATOM 3021 O O . TYR A 1 379 ? 22.992 -4.583 2.570 1.00 92.81 379 TYR A O 1
ATOM 3029 N N . LEU A 1 380 ? 20.919 -4.791 1.744 1.00 92.00 380 LEU A N 1
ATOM 3030 C CA . LEU A 1 380 ? 20.353 -3.674 2.489 1.00 92.00 380 LEU A CA 1
ATOM 3031 C C . LEU A 1 380 ? 20.383 -3.915 4.005 1.00 92.00 380 LEU A C 1
ATOM 3033 O O . LEU A 1 380 ? 20.727 -3.006 4.755 1.00 92.00 380 LEU A O 1
ATOM 3037 N N . GLN A 1 381 ? 20.133 -5.148 4.465 1.00 89.44 381 GLN A N 1
ATOM 3038 C CA . GLN A 1 381 ? 20.336 -5.532 5.872 1.00 89.44 381 GLN A CA 1
ATOM 3039 C C . GLN A 1 381 ? 21.777 -5.289 6.339 1.00 89.44 381 GLN A C 1
ATOM 3041 O O . GLN A 1 381 ? 21.996 -4.945 7.494 1.00 89.44 381 GLN A O 1
ATOM 3046 N N . LYS A 1 382 ? 22.753 -5.406 5.435 1.00 90.81 382 LYS A N 1
ATOM 3047 C CA . LYS A 1 382 ? 24.174 -5.142 5.699 1.00 90.81 382 LYS A CA 1
ATOM 3048 C C . LYS A 1 382 ? 24.567 -3.668 5.527 1.00 90.81 382 LYS A C 1
ATOM 3050 O O . LYS A 1 382 ? 25.751 -3.356 5.564 1.00 90.81 382 LYS A O 1
ATOM 3055 N N . GLY A 1 383 ? 23.598 -2.773 5.326 1.00 90.31 383 GLY A N 1
ATOM 3056 C CA . GLY A 1 383 ? 23.814 -1.333 5.165 1.00 90.31 383 GLY A CA 1
ATOM 3057 C C . GLY A 1 383 ? 24.109 -0.878 3.731 1.00 90.31 383 GLY A C 1
ATOM 3058 O O . GLY A 1 383 ? 24.319 0.312 3.503 1.00 90.31 383 GLY A O 1
ATOM 3059 N N . TYR A 1 384 ? 24.098 -1.779 2.741 1.00 92.69 384 TYR A N 1
ATOM 3060 C CA . TYR A 1 384 ? 24.359 -1.410 1.348 1.00 92.69 384 TYR A CA 1
ATOM 3061 C C . TYR A 1 384 ? 23.091 -0.892 0.661 1.00 92.69 384 TYR A C 1
ATOM 3063 O O . TYR A 1 384 ? 22.136 -1.630 0.425 1.00 92.69 384 TYR A O 1
ATOM 3071 N N . THR A 1 385 ? 23.107 0.385 0.284 1.00 92.69 385 THR A N 1
ATOM 3072 C CA . THR A 1 385 ? 22.014 1.048 -0.448 1.00 92.69 385 THR A CA 1
ATOM 3073 C C . THR A 1 385 ? 22.166 0.970 -1.961 1.00 92.69 385 THR A C 1
ATOM 3075 O O . THR A 1 385 ? 21.247 1.318 -2.690 1.00 92.69 385 THR A O 1
ATOM 3078 N N . THR A 1 386 ? 23.321 0.531 -2.456 1.00 93.88 386 THR A N 1
ATOM 3079 C CA . THR A 1 386 ? 23.582 0.352 -3.884 1.00 93.88 386 THR A CA 1
ATOM 3080 C C . THR A 1 386 ? 24.259 -0.991 -4.108 1.00 93.88 386 THR A C 1
ATOM 3082 O O . THR A 1 386 ? 25.169 -1.364 -3.369 1.00 93.88 386 THR A O 1
ATOM 3085 N N . LEU A 1 387 ? 23.816 -1.715 -5.128 1.00 94.94 387 LEU A N 1
ATOM 3086 C CA . LEU A 1 387 ? 24.389 -2.986 -5.553 1.00 94.94 387 LEU A CA 1
ATOM 3087 C C . LEU A 1 387 ? 24.387 -3.033 -7.081 1.00 94.94 387 LEU A C 1
ATOM 3089 O O . LEU A 1 387 ? 23.401 -2.674 -7.720 1.00 94.94 387 LEU A O 1
ATOM 3093 N N . MET A 1 388 ? 25.480 -3.515 -7.661 1.00 94.88 388 MET A N 1
ATOM 3094 C CA . MET A 1 388 ? 25.565 -3.861 -9.074 1.00 94.88 388 MET A CA 1
ATOM 3095 C C . MET A 1 388 ? 26.273 -5.206 -9.190 1.00 94.88 388 MET A C 1
ATOM 3097 O O . MET A 1 388 ? 27.338 -5.400 -8.607 1.00 94.88 388 MET A O 1
ATOM 3101 N N . LEU A 1 389 ? 25.652 -6.143 -9.896 1.00 94.12 389 LEU A N 1
ATOM 3102 C CA . LEU A 1 389 ? 26.108 -7.519 -10.014 1.00 94.12 389 LEU A CA 1
ATOM 3103 C C . LEU A 1 389 ? 25.937 -7.993 -11.455 1.00 94.12 389 LEU A C 1
ATOM 3105 O O . LEU A 1 389 ? 24.852 -7.883 -12.023 1.00 94.12 389 LEU A O 1
ATOM 3109 N N . GLN A 1 390 ? 26.986 -8.593 -12.012 1.00 93.25 390 GLN A N 1
ATOM 3110 C CA . GLN A 1 390 ? 26.845 -9.428 -13.198 1.00 93.25 390 GLN A CA 1
ATOM 3111 C C . GLN A 1 390 ? 26.409 -10.836 -12.798 1.00 93.25 390 GLN A C 1
ATOM 3113 O O . GLN A 1 390 ? 27.054 -11.490 -11.980 1.00 93.25 390 GLN A O 1
ATOM 3118 N N . ASP A 1 391 ? 25.311 -11.292 -13.386 1.00 90.94 391 ASP A N 1
ATOM 3119 C CA . ASP A 1 391 ? 24.753 -12.621 -13.188 1.00 90.94 391 ASP A CA 1
ATOM 3120 C C . ASP A 1 391 ? 24.479 -13.242 -14.568 1.00 90.94 391 ASP A C 1
ATOM 3122 O O . ASP A 1 391 ? 23.410 -13.061 -15.166 1.00 90.94 391 ASP A O 1
ATOM 3126 N N . GLY A 1 392 ? 25.483 -13.947 -15.096 1.00 90.19 392 GLY A N 1
ATOM 3127 C CA . GLY A 1 392 ? 25.474 -14.492 -16.456 1.00 90.19 392 GLY A CA 1
ATOM 3128 C C . GLY A 1 392 ? 25.353 -13.385 -17.504 1.00 90.19 392 GLY A C 1
ATOM 3129 O O . GLY A 1 392 ? 26.060 -12.385 -17.443 1.00 90.19 392 GLY A O 1
ATOM 3130 N N . ASP A 1 393 ? 24.404 -13.535 -18.428 1.00 92.56 393 ASP A N 1
ATOM 3131 C CA . ASP A 1 393 ? 24.157 -12.577 -19.516 1.00 92.56 393 ASP A CA 1
ATOM 3132 C C . ASP A 1 393 ? 23.408 -11.306 -19.076 1.00 92.56 393 ASP A C 1
ATOM 3134 O O . ASP A 1 393 ? 22.894 -10.568 -19.919 1.00 92.56 393 ASP A O 1
ATOM 3138 N N . TYR A 1 394 ? 23.300 -11.042 -17.770 1.00 95.19 394 TYR A N 1
ATOM 3139 C CA . TYR A 1 394 ? 22.523 -9.932 -17.221 1.00 95.19 394 TYR A CA 1
ATOM 3140 C C . TYR A 1 394 ? 23.327 -9.128 -16.200 1.00 95.19 394 TYR A C 1
ATOM 3142 O O . TYR A 1 394 ? 24.049 -9.680 -15.372 1.00 95.19 394 TYR A O 1
ATOM 3150 N N . CYS A 1 395 ? 23.145 -7.811 -16.228 1.00 96.00 395 CYS A N 1
ATOM 3151 C CA . CYS A 1 395 ? 23.603 -6.888 -15.201 1.00 96.00 395 CYS A CA 1
ATOM 3152 C C . CYS A 1 395 ? 22.406 -6.499 -14.327 1.00 96.00 395 CYS A C 1
ATOM 3154 O O . CYS A 1 395 ? 21.476 -5.824 -14.774 1.00 96.00 395 CYS A O 1
ATOM 3156 N N . CYS A 1 396 ? 22.409 -6.959 -13.082 1.00 96.69 396 CYS A N 1
ATOM 3157 C CA . CYS A 1 396 ? 21.392 -6.638 -12.096 1.00 96.69 396 CYS A CA 1
ATOM 3158 C C . CYS A 1 396 ? 21.881 -5.496 -11.211 1.00 96.69 396 CYS A C 1
ATOM 3160 O O . CYS A 1 396 ? 22.973 -5.564 -10.646 1.00 96.69 396 CYS A O 1
ATOM 3162 N N . SER A 1 397 ? 21.060 -4.466 -11.049 1.00 96.69 397 SER A N 1
ATOM 3163 C CA . SER A 1 397 ? 21.390 -3.338 -10.186 1.00 96.69 397 SER A CA 1
ATOM 3164 C C . SER A 1 397 ? 20.242 -2.965 -9.263 1.00 96.69 397 SER A C 1
ATOM 3166 O O . SER A 1 397 ? 19.066 -3.212 -9.541 1.00 96.69 397 SER A O 1
ATOM 3168 N N . TYR A 1 398 ? 20.618 -2.400 -8.127 1.00 97.00 398 TYR A N 1
ATOM 3169 C CA . TYR A 1 398 ? 19.737 -1.970 -7.063 1.00 97.00 398 TYR A CA 1
ATOM 3170 C C . TYR A 1 398 ? 20.244 -0.640 -6.516 1.00 97.00 398 TYR A C 1
ATOM 3172 O O . TYR A 1 398 ? 21.435 -0.501 -6.229 1.00 97.00 398 TYR A O 1
ATOM 3180 N N . PHE A 1 399 ? 19.331 0.311 -6.358 1.00 95.56 399 PHE A N 1
ATOM 3181 C CA . PHE A 1 399 ? 19.597 1.641 -5.832 1.00 95.56 399 PHE A CA 1
ATOM 3182 C C . PHE A 1 399 ? 18.514 2.016 -4.826 1.00 95.56 399 PHE A C 1
ATOM 3184 O O . PHE A 1 399 ? 17.328 1.939 -5.133 1.00 95.56 399 PHE A O 1
ATOM 3191 N N . LEU A 1 400 ? 18.926 2.480 -3.654 1.00 94.06 400 LEU A N 1
ATOM 3192 C CA . LEU A 1 400 ? 18.088 3.115 -2.649 1.00 94.06 400 LEU A CA 1
ATOM 3193 C C . LEU A 1 400 ? 18.651 4.504 -2.371 1.00 94.06 400 LEU A C 1
ATOM 3195 O O . LEU A 1 400 ? 19.842 4.649 -2.083 1.00 94.06 400 LEU A O 1
ATOM 3199 N N . TRP A 1 401 ? 17.814 5.529 -2.463 1.00 92.81 401 TRP A N 1
ATOM 3200 C CA . TRP A 1 401 ? 18.244 6.901 -2.227 1.00 92.81 401 TRP A CA 1
ATOM 3201 C C . TRP A 1 401 ? 17.161 7.739 -1.565 1.00 92.81 401 TRP A C 1
ATOM 3203 O O . TRP A 1 401 ? 15.992 7.359 -1.494 1.00 92.81 401 TRP A O 1
ATOM 3213 N N . PHE A 1 402 ? 17.592 8.897 -1.072 1.00 90.94 402 PHE A N 1
ATOM 3214 C CA . PHE A 1 402 ? 16.749 9.841 -0.364 1.00 90.94 402 PHE A CA 1
ATOM 3215 C C . PHE A 1 402 ? 16.778 11.190 -1.066 1.00 90.94 402 PHE A C 1
ATOM 3217 O O . PHE A 1 402 ? 17.828 11.620 -1.547 1.00 90.94 402 PHE A O 1
ATOM 3224 N N . GLU A 1 403 ? 15.631 11.854 -1.113 1.00 89.12 403 GLU A N 1
ATOM 3225 C CA . GLU A 1 403 ? 15.475 13.193 -1.681 1.00 89.12 403 GLU A CA 1
ATOM 3226 C C . GLU A 1 403 ? 14.687 14.088 -0.726 1.00 89.12 403 GLU A C 1
ATOM 3228 O O . GLU A 1 403 ? 13.961 13.600 0.141 1.00 89.12 403 GLU A O 1
ATOM 3233 N N . ASN A 1 404 ? 14.802 15.401 -0.901 1.00 84.81 404 ASN A N 1
ATOM 3234 C CA . ASN A 1 404 ? 13.916 16.364 -0.256 1.00 84.81 404 ASN A CA 1
ATOM 3235 C C . ASN A 1 404 ? 12.693 16.700 -1.127 1.00 84.81 404 ASN A C 1
ATOM 3237 O O . ASN A 1 404 ? 12.516 16.187 -2.235 1.00 84.81 404 ASN A O 1
ATOM 3241 N N . GLU A 1 405 ? 11.820 17.590 -0.650 1.00 79.69 405 GLU A N 1
ATOM 3242 C CA . GLU A 1 405 ? 10.617 17.992 -1.398 1.00 79.69 405 GLU A CA 1
ATOM 3243 C C . GLU A 1 405 ? 10.917 18.669 -2.735 1.00 79.69 405 GLU A C 1
ATOM 3245 O O . GLU A 1 405 ? 10.117 18.565 -3.669 1.00 79.69 405 GLU A O 1
ATOM 3250 N N . LEU A 1 406 ? 12.080 19.315 -2.842 1.00 79.69 406 LEU A N 1
ATOM 3251 C CA . LEU A 1 406 ? 12.541 19.977 -4.058 1.00 79.69 406 LEU A CA 1
ATOM 3252 C C . LEU A 1 406 ? 13.037 18.969 -5.112 1.00 79.69 406 LEU A C 1
ATOM 3254 O O . LEU A 1 406 ? 13.174 19.335 -6.279 1.00 79.69 406 LEU A O 1
ATOM 3258 N N . GLY A 1 407 ? 13.224 17.697 -4.738 1.00 77.38 407 GLY A N 1
ATOM 3259 C CA . GLY A 1 407 ? 13.791 16.649 -5.592 1.00 77.38 407 GLY A CA 1
ATOM 3260 C C . GLY A 1 407 ? 15.321 16.652 -5.608 1.00 77.38 407 GLY A C 1
ATOM 3261 O O . GLY A 1 407 ? 15.932 16.116 -6.529 1.00 77.38 407 GLY A O 1
ATOM 3262 N N . CYS A 1 408 ? 15.958 17.293 -4.626 1.00 81.12 408 CYS A N 1
ATOM 3263 C CA . CYS A 1 408 ? 17.404 17.236 -4.456 1.00 81.12 408 CYS A CA 1
ATOM 3264 C C . CYS A 1 408 ? 17.772 15.988 -3.653 1.00 81.12 408 CYS A C 1
ATOM 3266 O O . CYS A 1 408 ? 17.209 15.745 -2.584 1.00 81.12 408 CYS A O 1
ATOM 3268 N N . LYS A 1 409 ? 18.742 15.219 -4.156 1.00 85.50 409 LYS A N 1
ATOM 3269 C CA . LYS A 1 409 ? 19.281 14.047 -3.461 1.00 85.50 409 LYS A CA 1
ATOM 3270 C C . LYS A 1 409 ? 19.961 14.474 -2.158 1.00 85.50 409 LYS A C 1
ATOM 3272 O O . LYS A 1 409 ? 20.813 15.360 -2.172 1.00 85.50 409 LYS A O 1
ATOM 3277 N N . LEU A 1 410 ? 19.586 13.828 -1.059 1.00 85.75 410 LEU A N 1
ATOM 3278 C CA . LEU A 1 410 ? 20.160 14.056 0.265 1.00 85.75 410 LEU A CA 1
ATOM 3279 C C . LEU A 1 410 ? 21.509 13.343 0.414 1.00 85.75 410 LEU A C 1
ATOM 3281 O O . LEU A 1 410 ? 21.789 12.356 -0.276 1.00 85.75 410 LEU A O 1
ATOM 3285 N N . GLU A 1 411 ? 22.344 13.847 1.324 1.00 79.69 411 GLU A N 1
ATOM 3286 C CA . GLU A 1 411 ? 23.622 13.215 1.654 1.00 79.69 411 GLU A CA 1
ATOM 3287 C C . GLU A 1 411 ? 23.415 11.795 2.194 1.00 79.69 411 GLU A C 1
ATOM 3289 O O . GLU A 1 411 ? 22.461 11.503 2.919 1.00 79.69 411 GLU A O 1
ATOM 3294 N N . VAL A 1 412 ? 24.312 10.886 1.803 1.00 74.19 412 VAL A N 1
ATOM 3295 C CA . VAL A 1 412 ? 24.229 9.480 2.203 1.00 74.19 412 VAL A CA 1
ATOM 3296 C C . VAL A 1 412 ? 24.631 9.365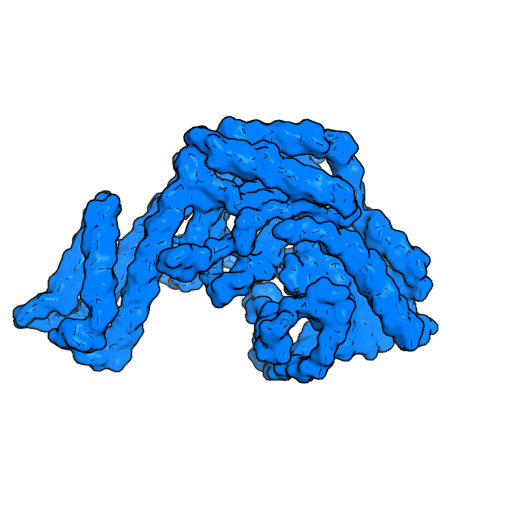 3.666 1.00 74.19 412 VAL A C 1
ATOM 3298 O O . VAL A 1 412 ? 25.796 9.541 4.015 1.00 74.19 412 VAL A O 1
ATOM 3301 N N . ILE A 1 413 ? 23.663 9.027 4.511 1.00 81.19 413 ILE A N 1
ATOM 3302 C CA . ILE A 1 413 ? 23.898 8.642 5.900 1.00 81.19 413 ILE A CA 1
ATOM 3303 C C . ILE A 1 413 ? 24.050 7.119 5.940 1.00 81.19 413 ILE A C 1
ATOM 3305 O O . ILE A 1 413 ? 23.271 6.396 5.308 1.00 81.19 413 ILE A O 1
ATOM 3309 N N . GLU A 1 414 ? 25.038 6.616 6.682 1.00 82.75 414 GLU A N 1
ATOM 3310 C CA . GLU A 1 414 ? 25.221 5.172 6.850 1.00 82.75 414 GLU A CA 1
ATOM 3311 C C . GLU A 1 414 ? 23.936 4.515 7.364 1.00 82.75 414 GLU A C 1
ATOM 3313 O O . GLU A 1 414 ? 23.368 4.890 8.393 1.00 82.75 414 GLU A O 1
ATOM 3318 N N . VAL A 1 415 ? 23.452 3.537 6.601 1.00 86.25 415 VAL A N 1
ATOM 3319 C CA . VAL A 1 415 ? 22.239 2.803 6.941 1.00 86.25 415 VAL A CA 1
ATOM 3320 C C . VAL A 1 415 ? 22.552 1.823 8.073 1.00 86.25 415 VAL A C 1
ATOM 3322 O O . VAL A 1 415 ? 23.523 1.074 7.958 1.00 86.25 415 VAL A O 1
ATOM 3325 N N . PRO A 1 416 ? 21.738 1.775 9.146 1.00 85.31 416 PRO A N 1
ATOM 3326 C CA . PRO A 1 416 ? 21.975 0.859 10.254 1.00 85.31 416 PRO A CA 1
ATOM 3327 C C . PRO A 1 416 ? 22.042 -0.600 9.794 1.00 85.31 416 PRO A C 1
ATOM 3329 O O . PRO A 1 416 ? 21.103 -1.109 9.175 1.00 85.31 416 PRO A O 1
ATOM 3332 N N . VAL A 1 417 ? 23.142 -1.271 10.139 1.00 87.56 417 VAL A N 1
ATOM 3333 C CA . VAL A 1 417 ? 23.339 -2.699 9.876 1.00 87.56 417 VAL A CA 1
ATOM 3334 C C . VAL A 1 417 ? 22.458 -3.515 10.817 1.00 87.56 417 VAL A C 1
ATOM 3336 O O . VAL A 1 417 ? 22.462 -3.315 12.033 1.00 87.56 417 VAL A O 1
ATOM 3339 N N . LEU A 1 418 ? 21.702 -4.445 10.247 1.00 83.94 418 LEU A N 1
ATOM 3340 C CA . LEU A 1 418 ? 20.909 -5.425 10.973 1.00 83.94 418 LEU A CA 1
ATOM 3341 C C . LEU A 1 418 ? 21.719 -6.716 11.152 1.00 83.94 418 LEU A C 1
ATOM 3343 O O . LEU A 1 418 ? 22.491 -7.095 10.273 1.00 83.94 418 LEU A O 1
ATOM 3347 N N . SER A 1 419 ? 21.551 -7.399 12.287 1.00 80.88 419 SER A N 1
ATOM 3348 C CA . SER A 1 419 ? 22.193 -8.698 12.526 1.00 80.88 419 SER A CA 1
ATOM 3349 C C . SER A 1 419 ? 21.642 -9.777 11.587 1.00 80.88 419 SER A C 1
ATOM 3351 O O . SER A 1 419 ? 20.492 -9.696 11.158 1.00 80.88 419 SER A O 1
ATOM 3353 N N . ASP A 1 420 ? 22.417 -10.829 11.316 1.00 76.12 420 ASP A N 1
ATOM 3354 C CA . ASP A 1 420 ? 21.939 -11.960 10.500 1.00 76.12 420 ASP A CA 1
ATOM 3355 C C . ASP A 1 420 ? 20.755 -12.701 11.162 1.00 76.12 420 ASP A C 1
ATOM 3357 O O . ASP A 1 420 ? 19.895 -13.235 10.464 1.00 76.12 420 ASP A O 1
ATOM 3361 N N . ASP A 1 421 ? 20.656 -12.652 12.497 1.00 74.81 421 ASP A N 1
ATOM 3362 C CA . ASP A 1 421 ? 19.525 -13.184 13.277 1.00 74.81 421 ASP A CA 1
ATOM 3363 C C . ASP A 1 421 ? 18.285 -12.266 13.272 1.00 74.81 421 ASP A C 1
ATOM 3365 O O . ASP A 1 421 ? 17.246 -12.600 13.848 1.00 74.81 421 ASP A O 1
ATOM 3369 N N . SER A 1 422 ? 18.385 -11.074 12.674 1.00 75.06 422 SER A N 1
ATOM 3370 C CA . SER A 1 422 ? 17.259 -10.145 12.582 1.00 75.06 422 SER A CA 1
ATOM 3371 C C . SER A 1 422 ? 16.184 -10.657 11.627 1.00 75.06 422 SER A C 1
ATOM 3373 O O . SER A 1 422 ? 16.433 -11.419 10.690 1.00 75.06 422 SER A O 1
ATOM 3375 N N . THR A 1 423 ? 14.949 -10.206 11.843 1.00 72.31 423 THR A N 1
ATOM 3376 C CA . THR A 1 423 ? 13.858 -10.522 10.926 1.00 72.31 423 THR A CA 1
ATOM 3377 C C . THR A 1 423 ? 14.155 -9.961 9.527 1.00 72.31 423 THR A C 1
ATOM 3379 O O . THR A 1 423 ? 14.618 -8.823 9.398 1.00 72.31 423 THR A O 1
ATOM 3382 N N . PRO A 1 424 ? 13.897 -10.738 8.459 1.00 75.25 424 PRO A N 1
ATOM 3383 C CA . PRO A 1 424 ? 14.198 -10.314 7.098 1.00 75.25 424 PRO A CA 1
ATOM 3384 C C . PRO A 1 424 ? 13.362 -9.100 6.703 1.00 75.25 424 PRO A C 1
ATOM 3386 O O . PRO A 1 424 ? 12.209 -8.993 7.106 1.00 75.25 424 PRO A O 1
ATOM 3389 N N . ILE A 1 425 ? 13.905 -8.224 5.856 1.00 80.38 425 ILE A N 1
ATOM 3390 C CA . ILE A 1 425 ? 13.144 -7.101 5.286 1.00 80.38 425 ILE A CA 1
ATOM 3391 C C . ILE A 1 425 ? 11.945 -7.668 4.507 1.00 80.38 425 ILE A C 1
ATOM 3393 O O . ILE A 1 425 ? 12.119 -8.463 3.572 1.00 80.38 425 ILE A O 1
ATOM 3397 N N . GLY A 1 426 ? 10.731 -7.318 4.936 1.00 69.38 426 GLY A N 1
ATOM 3398 C CA . GLY A 1 426 ? 9.510 -8.043 4.585 1.00 69.38 426 GLY A CA 1
ATOM 3399 C C . GLY A 1 426 ? 8.265 -7.512 5.299 1.00 69.38 426 GLY A C 1
ATOM 3400 O O . GLY A 1 426 ? 8.357 -7.123 6.462 1.00 69.38 426 GLY A O 1
ATOM 3401 N N . MET A 1 427 ? 7.082 -7.648 4.681 1.00 65.62 427 MET A N 1
ATOM 3402 C CA . MET A 1 427 ? 5.823 -7.146 5.271 1.00 65.62 427 MET A CA 1
ATOM 3403 C C . MET A 1 427 ? 5.529 -7.737 6.653 1.00 65.62 427 MET A C 1
ATOM 3405 O O . MET A 1 427 ? 4.928 -7.086 7.500 1.00 65.62 427 MET A O 1
ATOM 3409 N N . LEU A 1 428 ? 5.931 -8.991 6.882 1.00 61.53 428 LEU A N 1
ATOM 3410 C CA . LEU A 1 428 ? 5.682 -9.700 8.141 1.00 61.53 428 LEU A CA 1
ATOM 3411 C C . LEU A 1 428 ? 6.653 -9.302 9.264 1.00 61.53 428 LEU A C 1
ATOM 3413 O O . LEU A 1 428 ? 6.380 -9.580 10.427 1.00 61.53 428 LEU A O 1
ATOM 3417 N N . ALA A 1 429 ? 7.781 -8.671 8.930 1.00 60.44 429 ALA A N 1
ATOM 3418 C CA . ALA A 1 429 ? 8.844 -8.292 9.863 1.00 60.44 429 ALA A CA 1
ATOM 3419 C C . ALA A 1 429 ? 8.756 -6.823 10.334 1.00 60.44 429 ALA A C 1
ATOM 3421 O O . ALA A 1 429 ? 9.617 -6.362 11.093 1.00 60.44 429 ALA A O 1
ATOM 3422 N N . GLY A 1 430 ? 7.719 -6.101 9.895 1.00 58.47 430 GLY A N 1
ATOM 3423 C CA . GLY A 1 430 ? 7.535 -4.658 10.084 1.00 58.47 430 GLY A CA 1
ATOM 3424 C C . GLY A 1 430 ? 8.220 -3.823 8.997 1.00 58.47 430 GLY A C 1
ATOM 3425 O O . GLY A 1 430 ? 9.161 -4.288 8.352 1.00 58.47 430 GLY A O 1
ATOM 3426 N N . ASP A 1 431 ? 7.776 -2.578 8.798 1.00 64.38 431 ASP A N 1
ATOM 3427 C CA . ASP A 1 431 ? 8.287 -1.725 7.719 1.00 64.38 431 ASP A CA 1
ATOM 3428 C C . ASP A 1 431 ? 9.697 -1.199 8.034 1.00 64.38 431 ASP A C 1
ATOM 3430 O O . ASP A 1 431 ? 9.939 -0.248 8.793 1.00 64.38 431 ASP A O 1
ATOM 3434 N N . TYR A 1 432 ? 10.672 -1.863 7.427 1.00 79.06 432 TYR A N 1
ATOM 3435 C CA . TYR A 1 432 ? 12.066 -1.457 7.456 1.00 79.06 432 TYR A CA 1
ATOM 3436 C C . TYR A 1 432 ? 12.280 -0.060 6.850 1.00 79.06 432 TYR A C 1
ATOM 3438 O O . TYR A 1 432 ? 12.978 0.769 7.441 1.00 79.06 432 TYR A O 1
ATOM 3446 N N . TYR A 1 433 ? 11.669 0.225 5.696 1.00 80.75 433 TYR A N 1
ATOM 3447 C CA . TYR A 1 433 ? 11.896 1.463 4.945 1.00 80.75 433 TYR A CA 1
ATOM 3448 C C . TYR A 1 433 ? 11.371 2.677 5.701 1.00 80.75 433 TYR A C 1
ATOM 3450 O O . TYR A 1 433 ? 11.966 3.753 5.647 1.00 80.75 433 TYR A O 1
ATOM 3458 N N . ARG A 1 434 ? 10.313 2.510 6.492 1.00 72.69 434 ARG A N 1
ATOM 3459 C CA . ARG A 1 434 ? 9.854 3.562 7.389 1.00 72.69 434 ARG A CA 1
ATOM 3460 C C . ARG A 1 434 ? 10.796 3.814 8.559 1.00 72.69 434 ARG A C 1
ATOM 3462 O O . ARG A 1 434 ? 11.043 4.976 8.895 1.00 72.69 434 ARG A O 1
ATOM 3469 N N . LYS A 1 435 ? 11.302 2.765 9.217 1.00 79.19 435 LYS A N 1
ATOM 3470 C CA . LYS A 1 435 ? 12.324 2.931 10.272 1.00 79.19 435 LYS A CA 1
ATOM 3471 C C . LYS A 1 435 ? 13.520 3.700 9.715 1.00 79.19 435 LYS A C 1
ATOM 3473 O O . LYS A 1 435 ? 14.029 4.601 10.379 1.00 79.19 435 LYS A O 1
ATOM 3478 N N . LEU A 1 436 ? 13.878 3.404 8.470 1.00 84.44 436 LEU A N 1
ATOM 3479 C CA . LEU A 1 436 ? 14.924 4.091 7.737 1.00 84.44 436 LEU A CA 1
ATOM 3480 C C . LEU A 1 436 ? 14.574 5.555 7.414 1.00 84.44 436 LEU A C 1
ATOM 3482 O O . LEU A 1 436 ? 15.380 6.439 7.687 1.00 84.44 436 LEU A O 1
ATOM 3486 N N . LEU A 1 437 ? 13.355 5.843 6.943 1.00 81.88 437 LEU A N 1
ATOM 3487 C CA . LEU A 1 437 ? 12.858 7.213 6.750 1.00 81.88 437 LEU A CA 1
ATOM 3488 C C . LEU A 1 437 ? 12.920 8.024 8.050 1.00 81.88 437 LEU A C 1
ATOM 3490 O O . LEU A 1 437 ? 13.457 9.124 8.056 1.00 81.88 437 LEU A O 1
ATOM 3494 N N . ARG A 1 438 ? 12.443 7.472 9.176 1.00 83.12 438 ARG A N 1
ATOM 3495 C CA . ARG A 1 438 ? 12.515 8.130 10.495 1.00 83.12 438 ARG A CA 1
ATOM 3496 C C . ARG A 1 438 ? 13.952 8.396 10.930 1.00 83.12 438 ARG A C 1
ATOM 3498 O O . ARG A 1 438 ? 14.216 9.421 11.553 1.00 83.12 438 ARG A O 1
ATOM 3505 N N . TYR A 1 439 ? 14.857 7.463 10.649 1.00 85.19 439 TYR A N 1
ATOM 3506 C CA . TYR A 1 439 ? 16.276 7.618 10.938 1.00 85.19 439 TYR A CA 1
ATOM 3507 C C . TYR A 1 439 ? 16.878 8.784 10.141 1.00 85.19 439 TYR A C 1
ATOM 3509 O O . TYR A 1 439 ? 17.483 9.669 10.740 1.00 85.19 439 TYR A O 1
ATOM 3517 N N . TYR A 1 440 ? 16.608 8.864 8.835 1.00 84.94 440 TYR A N 1
ATOM 3518 C CA . TYR A 1 440 ? 17.051 9.980 7.996 1.00 84.94 440 TYR A CA 1
ATOM 3519 C C . TYR A 1 440 ? 16.399 11.317 8.386 1.00 84.94 440 TYR A C 1
ATOM 3521 O O . TYR A 1 440 ? 17.093 12.323 8.513 1.00 84.94 440 TYR A O 1
ATOM 3529 N N . SER A 1 441 ? 15.090 11.350 8.659 1.00 85.25 441 SER A N 1
ATOM 3530 C CA . SER A 1 441 ? 14.388 12.583 9.056 1.00 85.25 441 SER A CA 1
ATOM 3531 C C . SER A 1 441 ? 14.925 13.195 10.353 1.00 85.25 441 SER A C 1
ATOM 3533 O O . SER A 1 441 ? 14.888 14.411 10.511 1.00 85.25 441 SER A O 1
ATOM 3535 N N . LYS A 1 442 ? 15.463 12.391 11.282 1.00 85.69 442 LYS A N 1
ATOM 3536 C CA . LYS A 1 442 ? 16.112 12.915 12.501 1.00 85.69 442 LYS A CA 1
ATOM 3537 C C . LYS A 1 442 ? 17.373 13.726 12.202 1.00 85.69 442 LYS A C 1
ATOM 3539 O 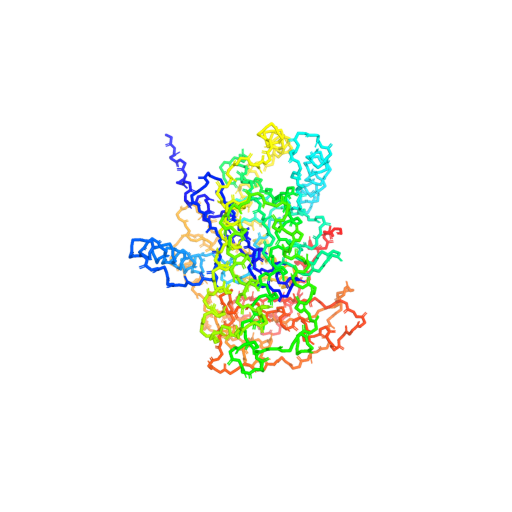O . LYS A 1 442 ? 17.674 14.645 12.962 1.00 85.69 442 LYS A O 1
ATOM 3544 N N . ASN A 1 443 ? 18.071 13.383 11.123 1.00 83.69 443 ASN A N 1
ATOM 3545 C CA . ASN A 1 443 ? 19.288 14.055 10.674 1.00 83.69 443 ASN A CA 1
ATOM 3546 C C . ASN A 1 443 ? 18.982 15.228 9.723 1.00 83.69 443 ASN A C 1
ATOM 3548 O O . ASN A 1 443 ? 19.783 16.148 9.615 1.00 83.69 443 ASN A O 1
ATOM 3552 N N . HIS A 1 444 ? 17.793 15.243 9.110 1.00 83.06 444 HIS A N 1
ATOM 3553 C CA . HIS A 1 444 ? 17.307 16.303 8.220 1.00 83.06 444 HIS A CA 1
ATOM 3554 C C . HIS A 1 444 ? 16.037 16.978 8.771 1.00 83.06 444 HIS A C 1
ATOM 3556 O O . HIS A 1 444 ? 15.000 16.996 8.120 1.00 83.06 444 HIS A O 1
ATOM 3562 N N . GLN A 1 445 ? 16.093 17.548 9.981 1.00 78.44 445 GLN A N 1
ATOM 3563 C CA . GLN A 1 445 ? 14.897 18.078 10.671 1.00 78.44 445 GLN A CA 1
ATOM 3564 C C . GLN A 1 445 ? 14.216 19.266 9.967 1.00 78.44 445 GLN A C 1
ATOM 3566 O O . GLN A 1 445 ? 13.069 19.579 10.276 1.00 78.44 445 GLN A O 1
ATOM 3571 N N . ALA A 1 446 ? 14.917 19.934 9.049 1.00 78.94 446 ALA A N 1
ATOM 3572 C CA . ALA A 1 446 ? 14.413 21.092 8.317 1.00 78.94 446 ALA A CA 1
ATOM 3573 C C . ALA A 1 446 ? 13.671 20.729 7.018 1.00 78.94 446 ALA A C 1
ATOM 3575 O O . ALA A 1 446 ? 13.046 21.603 6.422 1.00 78.94 446 ALA A O 1
ATOM 3576 N N . GLU A 1 447 ? 13.738 19.473 6.565 1.00 82.88 447 GLU A N 1
ATOM 3577 C CA . GLU A 1 447 ? 13.230 19.063 5.254 1.00 82.88 447 GLU A CA 1
ATOM 3578 C C . GLU A 1 447 ? 12.420 17.766 5.349 1.00 82.88 447 GLU A C 1
ATOM 3580 O O . GLU A 1 447 ? 12.709 16.876 6.153 1.00 82.88 447 GLU A O 1
ATOM 3585 N N . VAL A 1 448 ? 11.396 17.622 4.503 1.00 82.38 448 VAL A N 1
ATOM 3586 C CA . VAL A 1 448 ? 10.674 16.350 4.398 1.00 82.38 448 VAL A CA 1
ATOM 3587 C C . VAL A 1 448 ? 11.497 15.386 3.555 1.00 82.38 448 VAL A C 1
ATOM 3589 O O . VAL A 1 448 ? 11.754 15.622 2.374 1.00 82.38 448 VAL A O 1
ATOM 3592 N N . VAL A 1 449 ? 11.886 14.280 4.183 1.00 85.75 449 VAL A N 1
ATOM 3593 C CA . VAL A 1 449 ? 12.668 13.217 3.554 1.00 85.75 449 VAL A CA 1
ATOM 3594 C C . VAL A 1 449 ? 11.754 12.272 2.783 1.00 85.75 449 VAL A C 1
ATOM 3596 O O . VAL A 1 449 ? 10.808 11.701 3.335 1.00 85.75 449 VAL A O 1
ATOM 3599 N N . LYS A 1 450 ? 12.093 12.057 1.516 1.00 86.62 450 LYS A N 1
ATOM 3600 C CA . LYS A 1 450 ? 11.493 11.065 0.631 1.00 86.62 450 LYS A CA 1
ATOM 3601 C C . LYS A 1 450 ? 12.477 9.928 0.366 1.00 86.62 450 LYS A C 1
ATOM 3603 O O . LYS A 1 450 ? 13.680 10.162 0.350 1.00 86.62 450 LYS A O 1
ATOM 3608 N N . CYS A 1 451 ? 11.979 8.706 0.193 1.00 88.94 451 CYS A N 1
ATOM 3609 C CA . CYS A 1 451 ? 12.786 7.505 -0.029 1.00 88.94 451 CYS A CA 1
ATOM 3610 C C . CYS A 1 451 ? 12.325 6.793 -1.296 1.00 88.94 451 CYS A C 1
ATOM 3612 O O . CYS A 1 451 ? 11.133 6.534 -1.482 1.00 88.94 451 CYS A O 1
ATOM 3614 N N . TYR A 1 452 ? 13.296 6.449 -2.130 1.00 91.81 452 TYR A N 1
ATOM 3615 C CA . TYR A 1 452 ? 13.089 5.814 -3.417 1.00 91.81 452 TYR A CA 1
ATOM 3616 C C . TYR A 1 452 ? 13.965 4.591 -3.553 1.00 91.81 452 TYR A C 1
ATOM 3618 O O . TYR A 1 452 ? 15.097 4.553 -3.071 1.00 91.81 452 TYR A O 1
ATOM 3626 N N . GLU A 1 453 ? 13.427 3.603 -4.247 1.00 93.69 453 GLU A N 1
ATOM 3627 C CA . GLU A 1 453 ? 14.108 2.361 -4.544 1.00 93.69 453 GLU A CA 1
ATOM 3628 C C . GLU A 1 453 ? 13.936 2.025 -6.025 1.00 93.69 453 GLU A C 1
ATOM 3630 O O . GLU A 1 453 ? 12.852 2.176 -6.588 1.00 93.69 453 GLU A O 1
ATOM 3635 N N . LEU A 1 454 ? 15.003 1.555 -6.661 1.00 96.12 454 LEU A N 1
ATOM 3636 C CA . LEU A 1 454 ? 15.003 1.131 -8.052 1.00 96.12 454 LEU A CA 1
ATOM 3637 C C . LEU A 1 454 ? 15.787 -0.169 -8.190 1.00 96.12 454 LEU A C 1
ATOM 3639 O O . LEU A 1 454 ? 16.968 -0.233 -7.853 1.00 96.12 454 LEU A O 1
ATOM 3643 N N . LEU A 1 455 ? 15.135 -1.188 -8.736 1.00 96.69 455 LEU A N 1
ATOM 3644 C CA . LEU A 1 455 ? 15.767 -2.418 -9.198 1.00 96.69 455 LEU A CA 1
ATOM 3645 C C . LEU A 1 455 ? 15.755 -2.419 -10.718 1.00 96.69 455 LEU A C 1
ATOM 3647 O O . LEU A 1 455 ? 14.715 -2.137 -11.311 1.00 96.69 455 LEU A O 1
ATOM 3651 N N . THR A 1 456 ? 16.867 -2.771 -11.357 1.00 96.56 456 THR A N 1
ATOM 3652 C CA . THR A 1 456 ? 16.900 -2.954 -12.812 1.00 96.56 456 THR A CA 1
ATOM 3653 C C . THR A 1 456 ? 17.625 -4.232 -13.203 1.00 96.56 456 THR A C 1
ATOM 3655 O O . THR A 1 456 ? 18.545 -4.695 -12.526 1.00 96.56 456 THR A O 1
ATOM 3658 N N . VAL A 1 457 ? 17.195 -4.800 -14.323 1.00 96.00 457 VAL A N 1
ATOM 3659 C CA . VAL A 1 457 ? 17.844 -5.916 -15.000 1.00 96.00 457 VAL A CA 1
ATOM 3660 C C . VAL A 1 457 ? 18.177 -5.437 -16.403 1.00 96.00 457 VAL A C 1
ATOM 3662 O O . VAL A 1 457 ? 17.271 -5.185 -17.194 1.00 96.00 457 VAL A O 1
ATOM 3665 N N . HIS A 1 458 ? 19.465 -5.309 -16.699 1.00 96.25 458 HIS A N 1
ATOM 3666 C CA . HIS A 1 458 ? 19.989 -5.006 -18.026 1.00 96.25 458 HIS A CA 1
ATOM 3667 C C . HIS A 1 458 ? 20.665 -6.241 -18.624 1.00 96.25 458 HIS A C 1
ATOM 3669 O O . HIS A 1 458 ? 20.997 -7.185 -17.907 1.00 96.25 458 HIS A O 1
ATOM 3675 N N . LEU A 1 459 ? 20.912 -6.237 -19.930 1.00 95.62 459 LEU A N 1
ATOM 3676 C CA . LEU A 1 459 ? 21.817 -7.192 -20.567 1.00 95.62 459 LEU A CA 1
ATOM 3677 C C . LEU A 1 459 ? 23.255 -6.963 -20.069 1.00 95.62 459 LEU A C 1
ATOM 3679 O O . LEU A 1 459 ? 23.705 -5.828 -19.936 1.00 95.62 459 LEU A O 1
ATOM 3683 N N . GLY A 1 460 ? 23.996 -8.040 -19.820 1.00 93.56 460 GLY A N 1
ATOM 3684 C CA . GLY A 1 460 ? 25.348 -8.011 -19.245 1.00 93.56 460 GLY A CA 1
ATOM 3685 C C . GLY A 1 460 ? 26.406 -7.368 -20.146 1.00 93.56 460 GLY A C 1
ATOM 3686 O O . GLY A 1 460 ? 27.486 -7.025 -19.677 1.00 93.56 460 GLY A O 1
ATOM 3687 N N . ILE A 1 461 ? 26.088 -7.167 -21.428 1.00 95.00 461 ILE A N 1
ATOM 3688 C CA . ILE A 1 461 ? 26.940 -6.452 -22.387 1.00 95.00 461 ILE A CA 1
ATOM 3689 C C . ILE A 1 461 ? 26.926 -4.928 -22.184 1.00 95.00 461 ILE A C 1
ATOM 3691 O O . ILE A 1 461 ? 27.798 -4.233 -22.700 1.00 95.00 461 ILE A O 1
ATOM 3695 N N . ILE A 1 462 ? 25.938 -4.393 -21.458 1.00 95.38 462 ILE A N 1
ATOM 3696 C CA . ILE A 1 462 ? 25.813 -2.953 -21.228 1.00 95.38 462 ILE A CA 1
ATOM 3697 C C . ILE A 1 462 ? 26.866 -2.508 -20.195 1.00 95.38 462 ILE A C 1
ATOM 3699 O O . ILE A 1 462 ? 26.900 -3.071 -19.097 1.00 95.38 462 ILE A O 1
ATOM 3703 N N . PRO A 1 463 ? 27.710 -1.499 -20.502 1.00 94.25 463 PRO A N 1
ATOM 3704 C CA . PRO A 1 463 ? 28.705 -0.985 -19.562 1.00 94.25 463 PRO A CA 1
ATOM 3705 C C . PRO A 1 463 ? 28.077 -0.439 -18.277 1.00 94.25 463 PRO A C 1
ATOM 3707 O O . PRO A 1 463 ? 27.024 0.202 -18.316 1.00 94.25 463 PRO A O 1
ATOM 3710 N N . SER A 1 464 ? 28.750 -0.637 -17.143 1.00 92.25 464 SER A N 1
ATOM 3711 C CA . SER A 1 464 ? 28.258 -0.234 -15.821 1.00 92.25 464 SER A CA 1
ATOM 3712 C C . SER A 1 464 ? 27.950 1.262 -15.726 1.00 92.25 464 SER A C 1
ATOM 3714 O O . SER A 1 464 ? 26.944 1.642 -15.130 1.00 92.25 464 SER A O 1
ATOM 3716 N N . GLU A 1 465 ? 28.765 2.119 -16.347 1.00 93.50 465 GLU A N 1
ATOM 3717 C CA . GLU A 1 465 ? 28.546 3.570 -16.369 1.00 93.50 465 GLU A CA 1
ATOM 3718 C C . GLU A 1 465 ? 27.233 3.920 -17.077 1.00 93.50 465 GLU A C 1
ATOM 3720 O O . GLU A 1 465 ? 26.468 4.763 -16.602 1.00 93.50 465 GLU A O 1
ATOM 3725 N N . LEU A 1 466 ? 26.940 3.222 -18.179 1.00 94.88 466 LEU A N 1
ATOM 3726 C CA . LEU A 1 466 ? 25.704 3.403 -18.929 1.00 94.88 466 LEU A CA 1
ATOM 3727 C C . LEU A 1 466 ? 24.499 2.870 -18.146 1.00 94.88 466 LEU A C 1
ATOM 3729 O O . LEU A 1 466 ? 23.465 3.529 -18.134 1.00 94.88 466 LEU A O 1
ATOM 3733 N N . VAL A 1 467 ? 24.632 1.745 -17.433 1.00 94.25 467 VAL A N 1
ATOM 3734 C CA . VAL A 1 467 ? 23.570 1.227 -16.547 1.00 94.25 467 VAL A CA 1
ATOM 3735 C C . VAL A 1 467 ? 23.212 2.246 -15.462 1.00 94.25 467 VAL A C 1
ATOM 3737 O O . VAL A 1 467 ? 22.032 2.500 -15.225 1.00 94.25 467 VAL A O 1
ATOM 3740 N N . VAL A 1 468 ? 24.207 2.861 -14.810 1.00 93.75 468 VAL A N 1
ATOM 3741 C CA . VAL A 1 468 ? 23.957 3.900 -13.792 1.00 93.75 468 VAL A CA 1
ATOM 3742 C C . VAL A 1 468 ? 23.283 5.123 -14.416 1.00 93.75 468 VAL A C 1
ATOM 3744 O O . VAL A 1 468 ? 22.320 5.644 -13.853 1.00 93.75 468 VAL A O 1
ATOM 3747 N N . GLN A 1 469 ? 23.746 5.569 -15.587 1.00 93.75 469 GLN A N 1
ATOM 3748 C CA . GLN A 1 469 ? 23.137 6.696 -16.291 1.00 93.75 469 GLN A CA 1
ATOM 3749 C C . GLN A 1 469 ? 21.676 6.409 -16.665 1.00 93.75 469 GLN A C 1
ATOM 3751 O O . GLN A 1 469 ? 20.796 7.208 -16.348 1.00 93.75 469 GLN A O 1
ATOM 3756 N N . GLN A 1 470 ? 21.401 5.254 -17.277 1.00 94.75 470 GLN A N 1
ATOM 3757 C CA . GLN A 1 470 ? 20.048 4.841 -17.651 1.00 94.75 470 GLN A CA 1
ATOM 3758 C C . GLN A 1 470 ? 19.137 4.723 -16.423 1.00 94.75 470 GLN A C 1
ATOM 3760 O O . GLN A 1 470 ? 17.996 5.170 -16.477 1.00 94.75 470 GLN A O 1
ATOM 3765 N N . ALA A 1 471 ? 19.635 4.208 -15.294 1.00 92.88 471 ALA A N 1
ATOM 3766 C CA . ALA A 1 471 ? 18.877 4.145 -14.045 1.00 92.88 471 ALA A CA 1
ATOM 3767 C C . ALA A 1 471 ? 18.487 5.543 -13.522 1.00 92.88 471 ALA A C 1
ATOM 3769 O O . ALA A 1 471 ? 17.335 5.760 -13.141 1.00 92.88 471 ALA A O 1
ATOM 3770 N N . CYS A 1 472 ? 19.411 6.510 -13.556 1.00 90.19 472 CYS A N 1
ATOM 3771 C CA . CYS A 1 472 ? 19.136 7.903 -13.189 1.00 90.19 472 CYS A CA 1
ATOM 3772 C C . CYS A 1 472 ? 18.111 8.563 -14.127 1.00 90.19 472 CYS A C 1
ATOM 3774 O O . CYS A 1 472 ? 17.227 9.293 -13.677 1.00 90.19 472 CYS A O 1
ATOM 3776 N N . ASP A 1 473 ? 18.225 8.327 -15.432 1.00 91.12 473 ASP A N 1
ATOM 3777 C CA . ASP A 1 473 ? 17.317 8.874 -16.444 1.00 91.12 473 ASP A CA 1
ATOM 3778 C C . ASP A 1 473 ? 15.914 8.270 -16.312 1.00 91.12 473 ASP A C 1
ATOM 3780 O O . ASP A 1 473 ? 14.914 8.992 -16.348 1.00 91.12 473 ASP A O 1
ATOM 3784 N N . LEU A 1 474 ? 15.841 6.956 -16.093 1.00 91.06 474 LEU A N 1
ATOM 3785 C CA . LEU A 1 474 ? 14.609 6.218 -15.844 1.00 91.06 474 LEU A CA 1
ATOM 3786 C C . LEU A 1 474 ? 13.899 6.741 -14.594 1.00 91.06 474 LEU A C 1
ATOM 3788 O O . LEU A 1 474 ? 12.718 7.075 -14.666 1.00 91.06 474 LEU A O 1
ATOM 3792 N N . ALA A 1 475 ? 14.615 6.875 -13.472 1.00 87.81 475 ALA A N 1
ATOM 3793 C CA . ALA A 1 475 ? 14.055 7.413 -12.234 1.00 87.81 475 ALA A CA 1
ATOM 3794 C C . ALA A 1 475 ? 13.458 8.814 -12.447 1.00 87.81 475 ALA A C 1
ATOM 3796 O O . ALA A 1 475 ? 12.332 9.067 -12.026 1.00 87.81 475 ALA A O 1
ATOM 3797 N N . ARG A 1 476 ? 14.150 9.696 -13.182 1.00 84.38 476 ARG A N 1
ATOM 3798 C CA . ARG A 1 476 ? 13.646 11.042 -13.510 1.00 84.38 476 ARG A CA 1
ATOM 3799 C C . ARG A 1 476 ? 12.386 11.017 -14.379 1.00 84.38 476 ARG A C 1
ATOM 3801 O O . ARG A 1 476 ? 11.440 11.746 -14.094 1.00 84.38 476 ARG A O 1
ATOM 3808 N N . ARG A 1 477 ? 12.326 10.156 -15.400 1.00 84.44 477 ARG A N 1
ATOM 3809 C CA . ARG A 1 477 ? 11.131 10.037 -16.259 1.00 84.44 477 ARG A CA 1
ATOM 3810 C C . ARG A 1 477 ? 9.946 9.362 -15.561 1.00 84.44 477 ARG A C 1
ATOM 3812 O O . ARG A 1 477 ? 8.803 9.588 -15.950 1.00 84.44 477 ARG A O 1
ATOM 3819 N N . LEU A 1 478 ? 10.196 8.512 -14.567 1.00 80.81 478 LEU A N 1
ATOM 3820 C CA . LEU A 1 478 ? 9.154 7.919 -13.719 1.00 80.81 478 LEU A CA 1
ATOM 3821 C C . LEU A 1 478 ? 8.677 8.901 -12.636 1.00 80.81 478 LEU A C 1
ATOM 3823 O O . LEU A 1 478 ? 7.521 8.851 -12.218 1.00 80.81 478 LEU A O 1
ATOM 3827 N N . TRP A 1 479 ? 9.543 9.833 -12.234 1.00 67.38 479 TRP A N 1
ATOM 3828 C CA . TRP A 1 479 ? 9.252 10.889 -11.269 1.00 67.38 479 TRP A CA 1
ATOM 3829 C C . TRP A 1 479 ? 8.271 11.947 -11.800 1.00 67.38 479 TRP A C 1
ATOM 3831 O O . TRP A 1 479 ? 7.363 12.362 -11.080 1.00 67.38 479 TRP A O 1
ATOM 3841 N N . GLU A 1 480 ? 8.371 12.354 -13.067 1.00 60.31 480 GLU A N 1
ATOM 3842 C CA . GLU A 1 480 ? 7.512 13.403 -13.649 1.00 60.31 480 GLU A CA 1
ATOM 3843 C C . GLU A 1 480 ? 5.994 13.090 -13.594 1.00 60.31 480 GLU A C 1
ATOM 3845 O O . GLU A 1 480 ? 5.235 13.937 -13.116 1.00 60.31 480 GLU A O 1
ATOM 3850 N N . PRO A 1 481 ? 5.512 11.882 -13.962 1.00 51.66 481 PRO A N 1
ATOM 3851 C CA . PRO A 1 481 ? 4.104 11.498 -13.801 1.00 51.66 481 PRO A CA 1
ATOM 3852 C C . PRO A 1 481 ? 3.654 11.336 -12.341 1.00 51.66 481 PRO A C 1
ATOM 3854 O O . PRO A 1 481 ? 2.454 11.355 -12.062 1.00 51.66 481 PRO A O 1
ATOM 3857 N N . SER A 1 482 ? 4.593 11.131 -11.411 1.00 49.53 482 SER A N 1
ATOM 3858 C CA . SER A 1 482 ? 4.304 10.900 -9.988 1.00 49.53 482 SER A CA 1
ATOM 3859 C C . SER A 1 482 ? 4.039 12.193 -9.202 1.00 49.53 482 SER A C 1
ATOM 3861 O O . SER A 1 482 ? 3.397 12.142 -8.154 1.00 49.53 482 SER A O 1
ATOM 3863 N N . ARG A 1 483 ? 4.422 13.359 -9.754 1.00 49.91 483 ARG A N 1
ATOM 3864 C CA . ARG A 1 483 ? 4.159 14.699 -9.196 1.00 49.91 483 ARG A CA 1
ATOM 3865 C C . ARG A 1 483 ? 2.706 15.167 -9.278 1.00 49.91 483 ARG A C 1
ATOM 3867 O O . ARG A 1 483 ? 2.451 16.290 -8.856 1.00 49.91 483 ARG A O 1
ATOM 3874 N N . ILE A 1 484 ? 1.759 14.365 -9.780 1.00 40.12 484 ILE A N 1
ATOM 3875 C CA . ILE A 1 484 ? 0.333 14.695 -9.615 1.00 40.12 484 ILE A CA 1
ATOM 3876 C C . ILE A 1 484 ? 0.086 14.738 -8.109 1.00 40.12 484 ILE A C 1
ATOM 3878 O O . ILE A 1 484 ? 0.127 13.676 -7.473 1.00 40.12 484 ILE A O 1
ATOM 3882 N N . PRO A 1 485 ? -0.109 15.929 -7.527 1.00 31.91 485 PRO A N 1
ATOM 3883 C CA . PRO A 1 485 ? -0.200 16.061 -6.093 1.00 31.91 485 PRO A CA 1
ATOM 3884 C C . PRO A 1 485 ? -1.446 15.297 -5.664 1.00 31.91 485 PRO A C 1
ATOM 3886 O O . PRO A 1 485 ? -2.559 15.599 -6.092 1.00 31.91 485 PRO A O 1
ATOM 3889 N N . LEU A 1 486 ? -1.265 14.283 -4.823 1.00 33.25 486 LEU A N 1
ATOM 3890 C CA . LEU A 1 486 ? -2.285 14.019 -3.821 1.00 33.25 486 LEU A CA 1
ATOM 3891 C C . LEU A 1 486 ? -2.208 15.250 -2.914 1.00 33.25 486 LEU A C 1
ATOM 3893 O O . LEU A 1 486 ? -1.220 15.382 -2.195 1.00 33.25 486 LEU A O 1
ATOM 3897 N N . LEU A 1 487 ? -3.148 16.178 -3.129 1.00 27.25 487 LEU A N 1
ATOM 3898 C CA . LEU A 1 487 ? -3.287 17.470 -2.448 1.00 27.25 487 LEU A CA 1
ATOM 3899 C C . LEU A 1 487 ? -2.868 17.433 -0.975 1.00 27.25 487 LEU A C 1
ATOM 3901 O O . LEU A 1 487 ? -3.323 16.510 -0.257 1.00 27.25 487 LEU A O 1
#

Secondary structure (DSSP, 8-state):
-PPPPPHHHHHHHHHHHHHHHHHHHHGGGSS---EEEETTTTEEE----S-S--SSHHHHHHHHHHHHHHHHHHHHHHHH-HHHHHTSEEB---HHHHHHHHHHIIIIIIHHHHH-GGGTT-EEEEEEEEETTEEEEEEESSSTT--EETTEE-TT-EEEEEEEEEETTEEEEEEEE-TTHHHHHHHHHHHHHHHHHHHHHHTT--TT-TTT-HHHHHHHHHHHHHHHHS--HHHHHHHHHHHHHHH-SS-PPPHHHHHHHHHHHHHHHHHHHIIIIIS--SSPPPHHHHHHHHHHHHHHHTTTHHHHHHHHHH-HHHHHHHHHSTTEEEEEEEETTTTEEE-------TT---TT-SSHHHHHHHHHHHHHHHHHHHHHHTT-SEEEEEETTEEEEEEEEEE-TT-PBPP-PPPPPPPTTSPPSSGGG--HHHHHHHHHHHH-TTS--EEEEEEEEEETTS-HHHHHHHHHHHHHHHHHHHTS---

Foldseek 3Di:
DPDAPDPVLQCLQQVVQVLLLCQLQVPVAPDDWEWEDAPPQDDTPTPDPPDLDDVDPVVNVVVVVVVVVVVVSLVVCCLFPPLQVQSFAAAQFDQVQQLVVQVCCPPVQQCVLQVDPLQLQKHFQKKFKFQRNHTSYIYGPDRVVDQQDPVGGANHQFWYWDWADLDRRITMITIIGFNCRVVSVLLRVLLVVLVVVLVVLVVPDDQDDPVSCVCVVVSLVSLVVSCVVDPDPQLVVLNVQLCCQRPPPPDNHDSVSNSVSSVSNSVVSVVVSCVPRNPDPPNHGDPVSSVSSSVSVSVVCVVVVVVSNVCVQFVVVQVVLCVVQPQWPWKWKAFSNSSYIYIGDLRQDPPGQRVLGHDDRSVVVSVVVSVLSQVCQVVVLQQDQWDWDDDDQKIKIKHKFKAFPVRHTDDDDRRDHHDPPQDTCRSVNGHPVVVVLVVVCVVVVPTRMIMMMMITIGGPPDDPVSVVVSRVVSVVVVVVSVPSDPD

Radius of gyration: 25.71 Å; chains: 1; bounding box: 58×48×81 Å

pLDDT: mean 74.22, std 18.07, range [25.16, 97.0]

Sequence (487 aa):
PPQAPALEDSLNTLFAPLIISCTALLEKLSDTYTCFTAEPGRHLHVLHMVGLRPADSEQRERVWGLLRGLLETYSRLREEDQSFAVEAVERLIHPQLCEQCIEFLERQVVQHINGSAERGGDEVGHAFLLVNTKLLAFYSRRVFLDANLLEGYCPMLPHTMHCLPLWPGISLVLLTKGPMTHVAVTLHQLLDGFLVLEKKLEEGQEVGAPRAYPFLAELRQRMDKFVKKLSGQDLQNAWVEFKNKMFSRSEPGSLLEVLQALANVKRQLCSVYRQLFLTSASQSLSQGLRDRAQKLIREKLLDWRDFLLVKSRRNITMVSYLEDFPGLVHFIYVDRTAGQMMAPSLSVTEKSSSELGKGPLAQFIKSKVWSLIGLARRYLQKGYTTLMLQDGDYCCSYFLWFENELGCKLEVIEVPVLSDDSTPIGMLAGDYYRKLLRYYSKNHQAEVVKCYELLTVHLGIIPSELVVQQACDLARRLWEPSRIPLL